Protein AF-0000000083946097 (afdb_homodimer)

Structure (mmCIF, N/CA/C/O backbone):
data_AF-0000000083946097-model_v1
#
loop_
_entity.id
_entity.type
_entity.pdbx_description
1 polymer 'F420-0--gamma-glutamyl ligase'
#
loop_
_atom_site.group_PDB
_atom_site.id
_atom_site.type_symbol
_atom_site.label_atom_id
_atom_site.label_alt_id
_atom_site.label_comp_id
_atom_site.label_asym_id
_atom_site.label_entity_id
_atom_site.label_seq_id
_atom_site.pdbx_PDB_ins_code
_atom_site.Cartn_x
_atom_site.Cartn_y
_atom_site.Cartn_z
_atom_site.occupancy
_atom_site.B_iso_or_equiv
_atom_site.auth_seq_id
_atom_site.auth_comp_id
_atom_site.auth_asym_id
_atom_site.auth_atom_id
_atom_site.pdbx_PDB_model_num
ATOM 1 N N . MET A 1 1 ? -21.188 0.985 4.824 1 93.56 1 MET A N 1
ATOM 2 C CA . MET A 1 1 ? -21.078 1.153 3.379 1 93.56 1 MET A CA 1
ATOM 3 C C . MET A 1 1 ? -20.547 -0.115 2.723 1 93.56 1 MET A C 1
ATOM 5 O O . MET A 1 1 ? -19.719 -0.813 3.301 1 93.56 1 MET A O 1
ATOM 9 N N . GLU A 1 2 ? -21 -0.371 1.473 1 97.75 2 GLU A N 1
ATOM 10 C CA . GLU A 1 2 ? -20.531 -1.526 0.719 1 97.75 2 GLU A CA 1
ATOM 11 C C . GLU A 1 2 ? -19.094 -1.312 0.226 1 97.75 2 GLU A C 1
ATOM 13 O O . GLU A 1 2 ? -18.703 -0.187 -0.095 1 97.75 2 GLU A O 1
ATOM 18 N N . PHE A 1 3 ? -18.344 -2.428 0.172 1 98.56 3 PHE A N 1
ATOM 19 C CA . PHE A 1 3 ? -16.922 -2.377 -0.145 1 98.56 3 PHE A CA 1
ATOM 20 C C . PHE A 1 3 ? -16.688 -1.651 -1.465 1 98.56 3 PHE A C 1
ATOM 22 O O . PHE A 1 3 ? -15.906 -0.698 -1.526 1 98.56 3 PHE A O 1
ATOM 29 N N . TYR A 1 4 ? -17.375 -2.074 -2.578 1 98.12 4 TYR A N 1
ATOM 30 C CA . TYR A 1 4 ? -17.094 -1.495 -3.887 1 98.12 4 TYR A CA 1
ATOM 31 C C . TYR A 1 4 ? -17.562 -0.048 -3.957 1 98.12 4 TYR A C 1
ATOM 33 O O . TYR A 1 4 ? -17.031 0.751 -4.727 1 98.12 4 TYR A O 1
ATOM 41 N N . GLU A 1 5 ? -18.531 0.284 -3.176 1 98.25 5 GLU A N 1
ATOM 42 C CA . GLU A 1 5 ? -18.922 1.685 -3.066 1 98.25 5 GLU A CA 1
ATOM 43 C C . GLU A 1 5 ? -17.812 2.529 -2.451 1 98.25 5 GLU A C 1
ATOM 45 O O . GLU A 1 5 ? -17.531 3.635 -2.92 1 98.25 5 GLU A O 1
ATOM 50 N N . VAL A 1 6 ? -17.203 2 -1.392 1 98.62 6 VAL A N 1
ATOM 51 C CA . VAL A 1 6 ? -16.078 2.688 -0.746 1 98.62 6 VAL A CA 1
ATOM 52 C C . VAL A 1 6 ? -14.953 2.891 -1.748 1 98.62 6 VAL A C 1
ATOM 54 O O . VAL A 1 6 ? -14.375 3.979 -1.836 1 98.62 6 VAL A O 1
ATOM 57 N N . LEU A 1 7 ? -14.664 1.833 -2.527 1 97.69 7 LEU A N 1
ATOM 58 C CA . LEU A 1 7 ? -13.602 1.896 -3.531 1 97.69 7 LEU A CA 1
ATOM 59 C C . LEU A 1 7 ? -13.891 2.986 -4.559 1 97.69 7 LEU A C 1
ATOM 61 O O . LEU A 1 7 ? -13 3.76 -4.914 1 97.69 7 LEU A O 1
ATOM 65 N N . GLU A 1 8 ? -15.086 3.076 -5.008 1 95.56 8 GLU A N 1
ATOM 66 C CA . GLU A 1 8 ? -15.469 4.027 -6.047 1 95.56 8 GLU A CA 1
ATOM 67 C C . GLU A 1 8 ? -15.477 5.457 -5.512 1 95.56 8 GLU A C 1
ATOM 69 O O . GLU A 1 8 ? -15.18 6.402 -6.246 1 95.56 8 GLU A O 1
ATOM 74 N N . ARG A 1 9 ? -15.805 5.594 -4.277 1 95.81 9 ARG A N 1
ATOM 75 C CA . ARG A 1 9 ? -16 6.922 -3.705 1 95.81 9 ARG A CA 1
ATOM 76 C C . ARG A 1 9 ? -14.68 7.496 -3.193 1 95.81 9 ARG A C 1
ATOM 78 O O . ARG A 1 9 ? -14.57 8.703 -2.967 1 95.81 9 ARG A O 1
ATOM 85 N N . ARG A 1 10 ? -13.711 6.613 -2.906 1 96.25 10 ARG A N 1
ATOM 86 C CA . ARG A 1 10 ? -12.438 7.125 -2.412 1 96.25 10 ARG A CA 1
ATOM 87 C C . ARG A 1 10 ? -11.773 8.039 -3.441 1 96.25 10 ARG A C 1
ATOM 89 O O . ARG A 1 10 ? -11.477 7.605 -4.559 1 96.25 10 ARG A O 1
ATOM 96 N N . ARG A 1 11 ? -11.586 9.258 -3.057 1 92.19 11 ARG A N 1
ATOM 97 C CA . ARG A 1 11 ? -10.922 10.297 -3.842 1 92.19 11 ARG A CA 1
ATOM 98 C C . ARG A 1 11 ? -10.047 11.18 -2.953 1 92.19 11 ARG A C 1
ATOM 100 O O . ARG A 1 11 ? -10.297 11.297 -1.752 1 92.19 11 ARG A O 1
ATOM 107 N N . THR A 1 12 ? -9.086 11.727 -3.65 1 91 12 THR A N 1
ATOM 108 C CA . THR A 1 12 ? -8.312 12.742 -2.941 1 91 12 THR A CA 1
ATOM 109 C C . THR A 1 12 ? -9.148 14 -2.725 1 91 12 THR A C 1
ATOM 111 O O . THR A 1 12 ? -9.742 14.531 -3.668 1 91 12 THR A O 1
ATOM 114 N N . ILE A 1 13 ? -9.297 14.383 -1.541 1 91 13 ILE A N 1
ATOM 115 C CA . ILE A 1 13 ? -9.992 15.609 -1.158 1 91 13 ILE A CA 1
ATOM 116 C C . ILE A 1 13 ? -9.016 16.578 -0.501 1 91 13 ILE A C 1
ATOM 118 O O . ILE A 1 13 ? -8.273 16.203 0.409 1 91 13 ILE A O 1
ATOM 122 N N . ARG A 1 14 ? -9.023 17.812 -0.945 1 88.25 14 ARG A N 1
ATOM 123 C CA . ARG A 1 14 ? -8.078 18.797 -0.425 1 88.25 14 ARG A CA 1
ATOM 124 C C . ARG A 1 14 ? -8.797 19.953 0.27 1 88.25 14 ARG A C 1
ATOM 126 O O . ARG A 1 14 ? -8.164 20.797 0.887 1 88.25 14 ARG A O 1
ATOM 133 N N . ASP A 1 15 ? -10.109 19.969 0.066 1 88.88 15 ASP A N 1
ATOM 134 C CA . ASP A 1 15 ? -10.961 20.969 0.695 1 88.88 15 ASP A CA 1
ATOM 135 C C . ASP A 1 15 ? -11.773 20.375 1.838 1 88.88 15 ASP A C 1
ATOM 137 O O . ASP A 1 15 ? -12.609 19.484 1.616 1 88.88 15 ASP A O 1
ATOM 141 N N . PHE A 1 16 ? -11.594 20.891 3.027 1 90.62 16 PHE A N 1
ATOM 142 C CA . PHE A 1 16 ? -12.227 20.297 4.195 1 90.62 16 PHE A CA 1
ATOM 143 C C . PHE A 1 16 ? -13.133 21.297 4.898 1 90.62 16 PHE A C 1
ATOM 145 O O . PHE A 1 16 ? -12.906 22.5 4.82 1 90.62 16 PHE A O 1
ATOM 152 N N . SER A 1 17 ? -14.086 20.719 5.488 1 90.56 17 SER A N 1
ATOM 153 C CA . SER A 1 17 ? -14.93 21.547 6.348 1 90.56 17 SER A CA 1
ATOM 154 C C . SER A 1 17 ? -14.266 21.781 7.699 1 90.56 17 SER A C 1
ATOM 156 O O . SER A 1 17 ? -13.203 21.234 7.98 1 90.56 17 SER A O 1
ATOM 158 N N . GLY A 1 18 ? -14.781 22.609 8.508 1 87.12 18 GLY A N 1
ATOM 159 C CA . GLY A 1 18 ? -14.266 22.875 9.844 1 87.12 18 GLY A CA 1
ATOM 160 C C . GLY A 1 18 ? -14.75 21.859 10.875 1 87.12 18 GLY A C 1
ATOM 161 O O . GLY A 1 18 ? -14.367 21.938 12.047 1 87.12 18 GLY A O 1
ATOM 162 N N . ARG A 1 19 ? -15.516 20.844 10.445 1 92.31 19 ARG A N 1
ATOM 163 C CA . ARG A 1 19 ? -16.062 19.859 11.359 1 92.31 19 ARG A CA 1
ATOM 164 C C . ARG A 1 19 ? -14.961 18.922 11.875 1 92.31 19 ARG A C 1
ATOM 166 O O . ARG A 1 19 ? -14.164 18.406 11.094 1 92.31 19 ARG A O 1
ATOM 173 N N . GLU A 1 20 ? -14.938 18.719 13.203 1 93.38 20 GLU A N 1
ATOM 174 C CA . GLU A 1 20 ? -13.906 17.891 13.82 1 93.38 20 GLU A CA 1
ATOM 175 C C . GLU A 1 20 ? -14.195 16.406 13.633 1 93.38 20 GLU A C 1
ATOM 177 O O . GLU A 1 20 ? -15.344 15.977 13.711 1 93.38 20 GLU A O 1
ATOM 182 N N . VAL A 1 21 ? -13.188 15.672 13.461 1 95.94 21 VAL A N 1
ATOM 183 C CA . VAL A 1 21 ? -13.289 14.219 13.422 1 95.94 21 VAL A CA 1
ATOM 184 C C . VAL A 1 21 ? -13.211 13.664 14.844 1 95.94 21 VAL A C 1
ATOM 186 O O . VAL A 1 21 ? -12.203 13.852 15.531 1 95.94 21 VAL A O 1
ATOM 189 N N . GLY A 1 22 ? -14.148 12.977 15.242 1 96.62 22 GLY A N 1
ATOM 190 C CA . GLY A 1 22 ? -14.188 12.43 16.594 1 96.62 22 GLY A CA 1
ATOM 191 C C . GLY A 1 22 ? -13.195 11.305 16.812 1 96.62 22 GLY A C 1
ATOM 192 O O . GLY A 1 22 ? -12.75 10.672 15.859 1 96.62 22 GLY A O 1
ATOM 193 N N . ASP A 1 23 ? -12.93 11.023 18.094 1 96.81 23 ASP A N 1
ATOM 194 C CA . ASP A 1 23 ? -11.922 10.031 18.469 1 96.81 23 ASP A CA 1
ATOM 195 C C . ASP A 1 23 ? -12.344 8.633 18.047 1 96.81 23 ASP A C 1
ATOM 197 O O . ASP A 1 23 ? -11.5 7.816 17.656 1 96.81 23 ASP A O 1
ATOM 201 N N . GLU A 1 24 ? -13.547 8.359 18.172 1 97.88 24 GLU A N 1
ATOM 202 C CA . GLU A 1 24 ? -14.023 7.027 17.812 1 97.88 24 GLU A CA 1
ATOM 203 C C . GLU A 1 24 ? -13.812 6.742 16.328 1 97.88 24 GLU A C 1
ATOM 205 O O . GLU A 1 24 ? -13.352 5.66 15.961 1 97.88 24 GLU A O 1
ATOM 210 N N . ILE A 1 25 ? -14.141 7.715 15.5 1 97.88 25 ILE A N 1
ATOM 211 C CA . ILE A 1 25 ? -13.953 7.582 14.055 1 97.88 25 ILE A CA 1
ATOM 212 C C . ILE A 1 25 ? -12.469 7.48 13.734 1 97.88 25 ILE A C 1
ATOM 214 O O . ILE A 1 25 ? -12.055 6.645 12.93 1 97.88 25 ILE A O 1
ATOM 218 N N . LEU A 1 26 ? -11.703 8.32 14.383 1 98 26 LEU A N 1
ATOM 219 C CA . LEU A 1 26 ? -10.25 8.266 14.219 1 98 26 LEU A CA 1
ATOM 220 C C . LEU A 1 26 ? -9.719 6.879 14.547 1 98 26 LEU A C 1
ATOM 222 O O . LEU A 1 26 ? -8.891 6.336 13.812 1 98 26 LEU A O 1
ATOM 226 N N . ARG A 1 27 ? -10.195 6.332 15.609 1 97.94 27 ARG A N 1
ATOM 227 C CA . ARG A 1 27 ? -9.75 5.008 16.031 1 97.94 27 ARG A CA 1
ATOM 228 C C . ARG A 1 27 ? -10.117 3.953 14.992 1 97.94 27 ARG A C 1
ATOM 230 O O . ARG A 1 27 ? -9.336 3.035 14.727 1 97.94 27 ARG A O 1
ATOM 237 N N . ARG A 1 28 ? -11.25 4.02 14.398 1 98.06 28 ARG A N 1
ATOM 238 C CA . ARG A 1 28 ? -11.664 3.078 13.367 1 98.06 28 ARG A CA 1
ATOM 239 C C . ARG A 1 28 ? -10.781 3.207 12.125 1 98.06 28 ARG A C 1
ATOM 241 O O . ARG A 1 28 ? -10.391 2.201 11.531 1 98.06 28 ARG A O 1
ATOM 248 N N . VAL A 1 29 ? -10.492 4.453 11.805 1 98.62 29 VAL A N 1
ATOM 249 C CA . VAL A 1 29 ? -9.656 4.707 10.641 1 98.62 29 VAL A CA 1
ATOM 250 C C . VAL A 1 29 ? -8.258 4.137 10.867 1 98.62 29 VAL A C 1
ATOM 252 O O . VAL A 1 29 ? -7.73 3.404 10.031 1 98.62 29 VAL A O 1
ATOM 255 N N . ILE A 1 30 ? -7.691 4.438 12.039 1 98.75 30 ILE A N 1
ATOM 256 C CA . ILE A 1 30 ? -6.355 3.938 12.344 1 98.75 30 ILE A CA 1
ATOM 257 C C . ILE A 1 30 ? -6.402 2.426 12.547 1 98.75 30 ILE A C 1
ATOM 259 O O . ILE A 1 30 ? -5.48 1.709 12.148 1 98.75 30 ILE A O 1
ATOM 263 N N . GLY A 1 31 ? -7.453 1.958 13.164 1 98.12 31 GLY A N 1
ATOM 264 C CA . GLY A 1 31 ? -7.625 0.526 13.352 1 98.12 31 GLY A CA 1
ATOM 265 C C . GLY A 1 31 ? -7.59 -0.252 12.047 1 98.12 31 GLY A C 1
ATOM 266 O O . GLY A 1 31 ? -7.113 -1.389 12.016 1 98.12 31 GLY A O 1
ATOM 267 N N . ALA A 1 32 ? -8.078 0.299 10.977 1 98.5 32 ALA A N 1
ATOM 268 C CA . ALA A 1 32 ? -8.086 -0.334 9.656 1 98.5 32 ALA A CA 1
ATOM 269 C C . ALA A 1 32 ? -6.66 -0.622 9.188 1 98.5 32 ALA A C 1
ATOM 271 O O . ALA A 1 32 ? -6.426 -1.588 8.453 1 98.5 32 ALA A O 1
ATOM 272 N N . ALA A 1 33 ? -5.707 0.174 9.609 1 98.44 33 ALA A N 1
ATOM 273 C CA . ALA A 1 33 ? -4.309 -0.014 9.234 1 98.44 33 ALA A CA 1
ATOM 274 C C . ALA A 1 33 ? -3.801 -1.385 9.672 1 98.44 33 ALA A C 1
ATOM 276 O O . ALA A 1 33 ? -3.049 -2.037 8.945 1 98.44 33 ALA A O 1
ATOM 277 N N . PHE A 1 34 ? -4.242 -1.84 10.773 1 97.06 34 PHE A N 1
ATOM 278 C CA . PHE A 1 34 ? -3.695 -3.047 11.383 1 97.06 34 PHE A CA 1
ATOM 279 C C . PHE A 1 34 ? -4.32 -4.293 10.766 1 97.06 34 PHE A C 1
ATOM 281 O O . PHE A 1 34 ? -3.947 -5.418 11.109 1 97.06 34 PHE A O 1
ATOM 288 N N . LYS A 1 35 ? -5.223 -4.129 9.836 1 96.38 35 LYS A N 1
ATOM 289 C CA . LYS A 1 35 ? -5.812 -5.258 9.109 1 96.38 35 LYS A CA 1
ATOM 290 C C . LYS A 1 35 ? -5.082 -5.508 7.797 1 96.38 35 LYS A C 1
ATOM 292 O O . LYS A 1 35 ? -5.371 -6.48 7.098 1 96.38 35 LYS A O 1
ATOM 297 N N . ALA A 1 36 ? -4.133 -4.633 7.457 1 96.69 36 ALA A N 1
ATOM 298 C CA . ALA A 1 36 ? -3.303 -4.824 6.27 1 96.69 36 ALA A CA 1
ATOM 299 C C . ALA A 1 36 ? -2.293 -5.945 6.48 1 96.69 36 ALA A C 1
ATOM 301 O O . ALA A 1 36 ? -1.913 -6.246 7.613 1 96.69 36 ALA A O 1
ATOM 302 N N . PRO A 1 37 ? -1.845 -6.605 5.395 1 94.19 37 PRO A N 1
ATOM 303 C CA . PRO A 1 37 ? -0.757 -7.578 5.535 1 94.19 37 PRO A CA 1
ATOM 304 C C . PRO A 1 37 ? 0.571 -6.926 5.914 1 94.19 37 PRO A C 1
ATOM 306 O O . PRO A 1 37 ? 0.822 -5.773 5.555 1 94.19 37 PRO A O 1
ATOM 309 N N . THR A 1 38 ? 1.323 -7.664 6.684 1 90.19 38 THR A N 1
ATOM 310 C CA . THR A 1 38 ? 2.689 -7.238 6.965 1 90.19 38 THR A CA 1
ATOM 311 C C . THR A 1 38 ? 3.672 -8.383 6.738 1 90.19 38 THR A C 1
ATOM 313 O O . THR A 1 38 ? 3.301 -9.555 6.84 1 90.19 38 THR A O 1
ATOM 316 N N . ASN A 1 39 ? 4.844 -7.984 6.352 1 79.62 39 ASN A N 1
ATOM 317 C CA . ASN A 1 39 ? 5.875 -8.953 6.008 1 79.62 39 ASN A CA 1
ATOM 318 C C . ASN A 1 39 ? 6.227 -9.844 7.195 1 79.62 39 ASN A C 1
ATOM 320 O O . ASN A 1 39 ? 6.523 -11.031 7.027 1 79.62 39 ASN A O 1
ATOM 324 N N . ASP A 1 40 ? 6.184 -9.312 8.383 1 73.5 40 ASP A N 1
ATOM 325 C CA . ASP A 1 40 ? 6.645 -10.086 9.531 1 73.5 40 ASP A CA 1
ATOM 326 C C . ASP A 1 40 ? 5.484 -10.422 10.469 1 73.5 40 ASP A C 1
ATOM 328 O O . ASP A 1 40 ? 5.695 -10.969 11.555 1 73.5 40 ASP A O 1
ATOM 332 N N . HIS A 1 41 ? 4.281 -10.031 10.148 1 76.75 41 HIS A N 1
ATOM 333 C CA . HIS A 1 41 ? 3.055 -10.305 10.883 1 76.75 41 HIS A CA 1
ATOM 334 C C . HIS A 1 41 ? 3.041 -9.57 12.219 1 76.75 41 HIS A C 1
ATOM 336 O O . HIS A 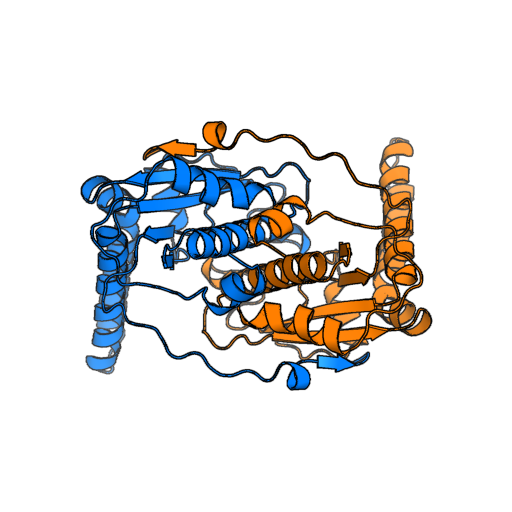1 41 ? 2.211 -9.859 13.086 1 76.75 41 HIS A O 1
ATOM 342 N N . LEU A 1 42 ? 4.008 -8.664 12.352 1 75.44 42 LEU A N 1
ATOM 343 C CA . LEU A 1 42 ? 4.117 -7.969 13.633 1 75.44 42 LEU A CA 1
ATOM 344 C C . LEU A 1 42 ? 3.393 -6.625 13.586 1 75.44 42 LEU A C 1
ATOM 346 O O . LEU A 1 42 ? 3.1 -6.039 14.625 1 75.44 42 LEU A O 1
ATOM 350 N N . ARG A 1 43 ? 3.037 -6.176 12.406 1 83.62 43 ARG A N 1
ATOM 351 C CA . ARG A 1 43 ? 2.291 -4.941 12.203 1 83.62 43 ARG A CA 1
ATOM 352 C C . ARG A 1 43 ? 2.846 -3.816 13.07 1 83.62 43 ARG A C 1
ATOM 354 O O . ARG A 1 43 ? 2.094 -3.145 13.781 1 83.62 43 ARG A O 1
ATOM 361 N N . GLN A 1 44 ? 4.117 -3.605 12.945 1 91.62 44 GLN A N 1
ATOM 362 C CA . GLN A 1 44 ? 4.828 -2.598 13.727 1 91.62 44 GLN A CA 1
ATOM 363 C C . GLN A 1 44 ? 4.613 -1.202 13.148 1 91.62 44 GLN A C 1
ATOM 365 O O . GLN A 1 44 ? 5.531 -0.619 12.562 1 91.62 44 GLN A O 1
ATOM 370 N N . LEU A 1 45 ? 3.418 -0.738 13.312 1 97.62 45 LEU A N 1
ATOM 371 C CA . LEU A 1 45 ? 2.973 0.591 12.914 1 97.62 45 LEU A CA 1
ATOM 372 C C . LEU A 1 45 ? 2.688 1.463 14.125 1 97.62 45 LEU A C 1
ATOM 374 O O . LEU A 1 45 ? 2.154 0.98 15.133 1 97.62 45 LEU A O 1
ATOM 378 N N . GLU A 1 46 ? 3.057 2.646 14.047 1 98.56 46 GLU A N 1
ATOM 379 C CA . GLU A 1 46 ? 2.76 3.678 15.039 1 98.56 46 GLU A CA 1
ATOM 380 C C . GLU A 1 46 ? 2.227 4.945 14.375 1 98.56 46 GLU A C 1
ATOM 382 O O . GLU A 1 46 ? 2.557 5.234 13.227 1 98.56 46 GLU A O 1
ATOM 387 N N . PHE A 1 47 ? 1.43 5.676 15.148 1 98.81 47 PHE A N 1
ATOM 388 C CA . PHE A 1 47 ? 0.759 6.82 14.547 1 98.81 47 PHE A CA 1
ATOM 389 C C . PHE A 1 47 ? 0.87 8.047 15.445 1 98.81 47 PHE A C 1
ATOM 391 O O . PHE A 1 47 ? 0.397 8.031 16.578 1 98.81 47 PHE A O 1
ATOM 398 N N . VAL A 1 48 ? 1.492 9.078 14.953 1 98.75 48 VAL A N 1
ATOM 399 C CA . VAL A 1 48 ? 1.409 10.375 15.617 1 98.75 48 VAL A CA 1
ATOM 400 C C . VAL A 1 48 ? 0.216 11.164 15.07 1 98.75 48 VAL A C 1
ATOM 402 O O . VAL A 1 48 ? 0.095 11.359 13.859 1 98.75 48 VAL A O 1
ATOM 405 N N . VAL A 1 49 ? -0.645 11.531 15.938 1 98.56 49 VAL A N 1
ATOM 406 C CA . VAL A 1 49 ? -1.84 12.289 15.586 1 98.56 49 VAL A CA 1
ATOM 407 C C . VAL A 1 49 ? -1.704 13.727 16.094 1 98.56 49 VAL A C 1
ATOM 409 O O . VAL A 1 49 ? -1.495 13.953 17.281 1 98.56 49 VAL A O 1
ATOM 412 N N . VAL A 1 50 ? -1.79 14.641 15.148 1 97.12 50 VAL A N 1
ATOM 413 C CA . VAL A 1 50 ? -1.634 16.047 15.477 1 97.12 50 VAL A CA 1
ATOM 414 C C . VAL A 1 50 ? -2.932 16.797 15.18 1 97.12 50 VAL A C 1
ATOM 416 O O . VAL A 1 50 ? -3.453 16.734 14.062 1 97.12 50 VAL A O 1
ATOM 419 N N . ARG A 1 51 ? -3.457 17.484 16.172 1 94.31 51 ARG A N 1
ATOM 420 C CA . ARG A 1 51 ? -4.664 18.297 16.016 1 94.31 51 ARG A CA 1
ATOM 421 C C . ARG A 1 51 ? -4.383 19.766 16.297 1 94.31 51 ARG A C 1
ATOM 423 O O . ARG A 1 51 ? -3.486 20.094 17.078 1 94.31 51 ARG A O 1
ATOM 430 N N . GLY A 1 52 ? -5.223 20.625 15.656 1 86.88 52 GLY A N 1
ATOM 431 C CA . GLY A 1 52 ? -5.129 22.062 15.891 1 86.88 52 GLY A CA 1
ATOM 432 C C . GLY A 1 52 ? -4.16 22.766 14.953 1 86.88 52 GLY A C 1
ATOM 433 O O . GLY A 1 52 ? -3.086 22.234 14.656 1 86.88 52 GLY A O 1
ATOM 434 N N . ARG A 1 53 ? -4.438 23.828 14.578 1 84.5 53 ARG A N 1
ATOM 435 C CA . ARG A 1 53 ? -3.715 24.578 13.555 1 84.5 53 ARG A CA 1
ATOM 436 C C . ARG A 1 53 ? -2.281 24.859 13.992 1 84.5 53 ARG A C 1
ATOM 438 O O . ARG A 1 53 ? -1.348 24.734 13.195 1 84.5 53 ARG A O 1
ATOM 445 N N . GLU A 1 54 ? -2.033 25.234 15.227 1 87.38 54 GLU A N 1
ATOM 446 C CA . GLU A 1 54 ? -0.708 25.609 15.719 1 87.38 54 GLU A CA 1
ATOM 447 C C . GLU A 1 54 ? 0.224 24.406 15.75 1 87.38 54 GLU A C 1
ATOM 449 O O . GLU A 1 54 ? 1.374 24.484 15.312 1 87.38 54 GLU A O 1
ATOM 454 N N . ASP A 1 55 ? -0.259 23.281 16.281 1 92.31 55 ASP A N 1
ATOM 455 C CA . ASP A 1 55 ? 0.553 22.062 16.375 1 92.31 55 ASP A CA 1
ATOM 456 C C . ASP A 1 55 ? 0.865 21.5 14.984 1 92.31 55 ASP A C 1
ATOM 458 O O . ASP A 1 55 ? 1.98 21.047 14.734 1 92.31 55 ASP A O 1
ATOM 462 N N . ILE A 1 56 ? -0.091 21.547 14.109 1 93.19 56 ILE A N 1
ATOM 463 C CA . ILE A 1 56 ? 0.128 21.078 12.742 1 93.19 56 ILE A CA 1
ATOM 464 C C . ILE A 1 56 ? 1.17 21.953 12.055 1 93.19 56 ILE A C 1
ATOM 466 O O . ILE A 1 56 ? 2.084 21.453 11.398 1 93.19 56 ILE A O 1
ATOM 470 N N . ALA A 1 57 ? 1.033 23.266 12.258 1 89.06 57 ALA A N 1
ATOM 471 C CA . ALA A 1 57 ? 1.987 24.203 11.664 1 89.06 57 ALA A CA 1
ATOM 472 C C . ALA A 1 57 ? 3.408 23.906 12.133 1 89.06 57 ALA A C 1
ATOM 474 O O . ALA A 1 57 ? 4.352 23.922 11.336 1 89.06 57 ALA A O 1
ATOM 475 N N . ARG A 1 58 ? 3.543 23.656 13.375 1 91.62 58 ARG A N 1
ATOM 476 C CA . ARG A 1 58 ? 4.848 23.312 13.93 1 91.62 58 ARG A CA 1
ATOM 477 C C . ARG A 1 58 ? 5.391 22.031 13.328 1 91.62 58 ARG A C 1
ATOM 479 O O . ARG A 1 58 ? 6.574 21.938 13 1 91.62 58 ARG A O 1
ATOM 486 N N . THR A 1 59 ? 4.582 21.062 13.195 1 94.31 59 THR A N 1
ATOM 487 C CA . THR A 1 59 ? 4.973 19.75 12.703 1 94.31 59 THR A CA 1
ATOM 488 C C . THR A 1 59 ? 5.391 19.812 11.242 1 94.31 59 THR A C 1
ATOM 490 O O . THR A 1 59 ? 6.352 19.156 10.836 1 94.31 59 THR A O 1
ATOM 493 N N . ILE A 1 60 ? 4.719 20.641 10.453 1 92.44 60 ILE A N 1
ATOM 494 C CA . ILE A 1 60 ? 4.965 20.625 9.016 1 92.44 60 ILE A CA 1
ATOM 495 C C . ILE A 1 60 ? 5.852 21.797 8.625 1 92.44 60 ILE A C 1
ATOM 497 O O . ILE A 1 60 ? 5.992 22.125 7.445 1 92.44 60 ILE A O 1
ATOM 501 N N . ALA A 1 61 ? 6.461 22.484 9.523 1 90.19 61 ALA A N 1
ATOM 502 C CA . ALA A 1 61 ? 7.312 23.656 9.305 1 90.19 61 ALA A CA 1
ATOM 503 C C . ALA A 1 61 ? 8.391 23.344 8.266 1 90.19 61 ALA A C 1
ATOM 505 O O . ALA A 1 61 ? 8.742 24.203 7.453 1 90.19 61 ALA A O 1
ATOM 506 N N . PRO A 1 62 ? 8.961 22.125 8.273 1 90 62 PRO A N 1
ATOM 507 C CA . PRO A 1 62 ? 10.008 21.797 7.293 1 90 62 PRO A CA 1
ATOM 508 C C . PRO A 1 62 ? 9.516 21.922 5.852 1 90 62 PRO A C 1
ATOM 510 O O . PRO A 1 62 ? 10.32 22.141 4.941 1 90 62 PRO A O 1
ATOM 513 N N . LEU A 1 63 ? 8.242 21.672 5.609 1 86.44 63 LEU A N 1
ATOM 514 C CA . LEU A 1 63 ? 7.703 21.781 4.258 1 86.44 63 LEU A CA 1
ATOM 515 C C . LEU A 1 63 ? 7.875 23.203 3.725 1 86.44 63 LEU A C 1
ATOM 517 O O . LEU A 1 63 ? 8.258 23.391 2.568 1 86.44 63 LEU A O 1
ATOM 521 N N . ALA A 1 64 ? 7.543 24.188 4.512 1 77.75 64 ALA A N 1
ATOM 522 C CA . ALA A 1 64 ? 7.668 25.594 4.141 1 77.75 64 ALA A CA 1
ATOM 523 C C . ALA A 1 64 ? 9.117 25.953 3.85 1 77.75 64 ALA A C 1
ATOM 525 O O . ALA A 1 64 ? 9.398 26.703 2.91 1 77.75 64 ALA A O 1
ATOM 526 N N . GLN A 1 65 ? 9.977 25.422 4.57 1 77.94 65 GLN A N 1
ATOM 527 C CA . GLN A 1 65 ? 11.398 25.719 4.414 1 77.94 65 GLN A CA 1
ATOM 528 C C . GLN A 1 65 ? 11.938 25.188 3.094 1 77.94 65 GLN A C 1
ATOM 530 O O . GLN A 1 65 ? 12.727 25.844 2.422 1 77.94 65 GLN A O 1
ATOM 535 N N . ASN A 1 66 ? 11.539 23.984 2.781 1 76.75 66 ASN A N 1
ATOM 536 C CA . ASN A 1 66 ? 11.977 23.406 1.52 1 76.75 66 ASN A CA 1
ATOM 537 C C . ASN A 1 66 ? 11.391 24.141 0.323 1 76.75 66 ASN A C 1
ATOM 539 O O . ASN A 1 66 ? 12.062 24.312 -0.699 1 76.75 66 ASN A O 1
ATOM 543 N N . MET A 1 67 ? 10.25 24.516 0.398 1 71.75 67 MET A N 1
ATOM 544 C CA . MET A 1 67 ? 9.633 25.281 -0.672 1 71.75 67 MET A CA 1
ATOM 545 C C . MET A 1 67 ? 10.359 26.609 -0.875 1 71.75 67 MET A C 1
ATOM 547 O O . MET A 1 67 ? 10.578 27.031 -2.012 1 71.75 67 MET A O 1
ATOM 551 N N . GLU A 1 68 ? 10.633 27.234 0.197 1 68.94 68 GLU A N 1
ATOM 552 C CA . GLU A 1 68 ? 11.383 28.484 0.119 1 68.94 68 GLU A CA 1
ATOM 553 C C . GLU A 1 68 ? 12.742 28.281 -0.543 1 68.94 68 GLU A C 1
ATOM 555 O O . GLU A 1 68 ? 13.164 29.094 -1.366 1 68.94 68 GLU A O 1
ATOM 560 N N . LYS A 1 69 ? 13.305 27.188 -0.183 1 68.06 69 LYS A N 1
ATOM 561 C CA . LYS A 1 69 ? 14.602 26.859 -0.782 1 68.06 69 LYS A CA 1
ATOM 562 C C . LYS A 1 69 ? 14.453 26.578 -2.275 1 68.06 69 LYS A C 1
ATOM 564 O O . LYS A 1 69 ? 15.297 26.984 -3.074 1 68.06 69 LYS A O 1
ATOM 569 N N . PHE A 1 70 ? 13.422 25.812 -2.549 1 62.94 70 PHE A N 1
ATOM 570 C CA . PHE A 1 70 ? 13.172 25.5 -3.947 1 62.94 70 PHE A CA 1
ATOM 571 C C . PHE A 1 70 ? 12.891 26.75 -4.754 1 62.94 70 PHE A C 1
ATOM 573 O O . PHE A 1 70 ? 13.406 26.922 -5.859 1 62.94 70 PHE A O 1
ATOM 580 N N . LYS A 1 71 ? 12.133 27.625 -4.188 1 62.44 71 LYS A N 1
ATOM 581 C CA . LYS A 1 71 ? 11.852 28.906 -4.84 1 62.44 71 LYS A CA 1
ATOM 582 C C . LYS A 1 71 ? 13.133 29.703 -5.066 1 62.44 71 LYS A C 1
ATOM 584 O O . LYS A 1 71 ? 13.32 30.297 -6.129 1 62.44 71 LYS A O 1
ATOM 589 N N . THR A 1 72 ? 13.898 29.656 -4.117 1 63.84 72 THR A N 1
ATOM 590 C CA . THR A 1 72 ? 15.156 30.406 -4.203 1 63.84 72 THR A CA 1
ATOM 591 C C . THR A 1 72 ? 16.062 29.812 -5.27 1 63.84 72 THR A C 1
ATOM 593 O O . THR A 1 72 ? 16.672 30.547 -6.059 1 63.84 72 THR A O 1
ATOM 596 N N . LEU A 1 73 ? 16.094 28.5 -5.285 1 56.81 73 LEU A N 1
ATOM 597 C CA . LEU A 1 73 ? 16.922 27.797 -6.262 1 56.81 73 LEU A CA 1
ATOM 598 C C . LEU A 1 73 ? 16.406 28.016 -7.676 1 56.81 73 LEU A C 1
ATOM 600 O O . LEU A 1 73 ? 17.188 28.234 -8.609 1 56.81 73 LEU A O 1
ATOM 604 N N . VAL A 1 74 ? 15.164 27.797 -7.781 1 56.34 74 VAL A N 1
ATOM 605 C CA . VAL A 1 74 ? 14.562 28.016 -9.094 1 56.34 74 VAL A CA 1
ATOM 606 C C . VAL A 1 74 ? 14.766 29.469 -9.531 1 56.34 74 VAL A C 1
ATOM 608 O O . VAL A 1 74 ? 15.055 29.734 -10.695 1 56.34 74 VAL A O 1
ATOM 611 N N . ALA A 1 75 ? 14.523 30.422 -8.586 1 58.72 75 ALA A N 1
ATOM 612 C CA . ALA A 1 75 ? 14.742 31.844 -8.875 1 58.72 75 ALA A CA 1
ATOM 613 C C . ALA A 1 75 ? 16.188 32.094 -9.289 1 58.72 75 ALA A C 1
ATOM 615 O O . ALA A 1 75 ? 16.453 32.906 -10.188 1 58.72 75 ALA A O 1
ATOM 616 N N . GLU A 1 76 ? 16.953 31.328 -8.727 1 57.09 76 GLU A N 1
ATOM 617 C CA . GLU A 1 76 ? 18.375 31.5 -9.031 1 57.09 76 GLU A CA 1
ATOM 618 C C . GLU A 1 76 ? 18.75 30.812 -10.336 1 57.09 76 GLU A C 1
ATOM 620 O O . GLU A 1 76 ? 19.672 31.234 -11.031 1 57.09 76 GLU A O 1
ATOM 625 N N . ALA A 1 77 ? 18.141 29.703 -10.461 1 51.53 77 ALA A N 1
ATOM 626 C CA . ALA A 1 77 ? 18.5 28.891 -11.617 1 51.53 77 ALA A CA 1
ATOM 627 C C . ALA A 1 77 ? 17.781 29.375 -12.875 1 51.53 77 ALA A C 1
ATOM 629 O O . ALA A 1 77 ? 18.281 29.188 -13.992 1 51.53 77 ALA A O 1
ATOM 630 N N . ASP A 1 78 ? 16.547 29.453 -12.641 1 47.56 78 ASP A N 1
ATOM 631 C CA . ASP A 1 78 ? 15.781 29.891 -13.805 1 47.56 78 ASP A CA 1
ATOM 632 C C . ASP A 1 78 ? 16.297 31.219 -14.344 1 47.56 78 ASP A C 1
ATOM 634 O O . ASP A 1 78 ? 16.031 32.281 -13.758 1 47.56 78 ASP A O 1
ATOM 638 N N . GLU A 1 79 ? 17.281 30.984 -15.047 1 49.81 79 GLU A N 1
ATOM 639 C CA . GLU A 1 79 ? 17.75 32.094 -15.852 1 49.81 79 GLU A CA 1
ATOM 640 C C . GLU A 1 79 ? 16.672 32.562 -16.828 1 49.81 79 GLU A C 1
ATOM 642 O O . GLU A 1 79 ? 16.797 33.656 -17.422 1 49.81 79 GLU A O 1
ATOM 647 N N . SER A 1 80 ? 15.984 31.469 -17.219 1 48.19 80 SER A N 1
ATOM 648 C CA . SER A 1 80 ? 15.117 31.797 -18.344 1 48.19 80 SER A CA 1
ATOM 649 C C . SER A 1 80 ? 13.977 32.719 -17.922 1 48.19 80 SER A C 1
ATOM 651 O O . SER A 1 80 ? 13.352 33.375 -18.75 1 48.19 80 SER A O 1
ATOM 653 N N . GLY A 1 81 ? 13.766 33.219 -16.828 1 45.72 81 GLY A N 1
ATOM 654 C CA . GLY A 1 81 ? 12.781 34.188 -16.406 1 45.72 81 GLY A CA 1
ATOM 655 C C . GLY A 1 81 ? 11.359 33.656 -16.391 1 45.72 81 GLY A C 1
ATOM 656 O O . GLY A 1 81 ? 10.398 34.438 -16.5 1 45.72 81 GLY A O 1
ATOM 657 N N . ASP A 1 82 ? 11.211 32.375 -16.672 1 45.94 82 ASP A N 1
ATOM 658 C CA . ASP A 1 82 ? 9.805 31.984 -16.828 1 45.94 82 ASP A CA 1
ATOM 659 C C . ASP A 1 82 ? 9.094 31.969 -15.477 1 45.94 82 ASP A C 1
ATOM 661 O O . ASP A 1 82 ? 9.141 30.969 -14.758 1 45.94 82 ASP A O 1
ATOM 665 N N . ARG A 1 83 ? 8.68 33.062 -15.055 1 48.5 83 ARG A N 1
ATOM 666 C CA . ARG A 1 83 ? 7.996 33.469 -13.828 1 48.5 83 ARG A CA 1
ATOM 667 C C . ARG A 1 83 ? 6.719 32.656 -13.617 1 48.5 83 ARG A C 1
ATOM 669 O O . ARG A 1 83 ? 6.281 32.469 -12.477 1 48.5 83 ARG A O 1
ATOM 676 N N . ASP A 1 84 ? 6.184 32.156 -14.703 1 46.78 84 ASP A N 1
ATOM 677 C CA . ASP A 1 84 ? 4.871 31.531 -14.609 1 46.78 84 ASP A CA 1
ATOM 678 C C . ASP A 1 84 ? 4.988 30.125 -14.055 1 46.78 84 ASP A C 1
ATOM 680 O O . ASP A 1 84 ? 4.16 29.688 -13.242 1 46.78 84 ASP A O 1
ATOM 684 N N . LYS A 1 85 ? 5.91 29.406 -14.602 1 48.94 85 LYS A N 1
ATOM 685 C CA . LYS A 1 85 ? 6.094 28.047 -14.109 1 48.94 85 LYS A CA 1
ATOM 686 C C . LYS A 1 85 ? 6.477 28.047 -12.633 1 48.94 85 LYS A C 1
ATOM 688 O O . LYS A 1 85 ? 5.977 27.219 -11.859 1 48.94 85 LYS A O 1
ATOM 693 N N . MET A 1 86 ? 7.258 28.938 -12.297 1 46.72 86 MET A N 1
ATOM 694 C CA . MET A 1 86 ? 7.641 29.125 -10.898 1 46.72 86 MET A CA 1
ATOM 695 C C . MET A 1 86 ? 6.43 29.5 -10.047 1 46.72 86 MET A C 1
ATOM 697 O O . MET A 1 86 ? 6.309 29.062 -8.906 1 46.72 86 MET A O 1
ATOM 701 N N . ALA A 1 87 ? 5.66 30.328 -10.602 1 48.06 87 ALA A N 1
ATOM 702 C CA . ALA A 1 87 ? 4.473 30.797 -9.891 1 48.06 87 ALA A CA 1
ATOM 703 C C . ALA A 1 87 ? 3.51 29.656 -9.617 1 48.06 87 ALA A C 1
ATOM 705 O O . ALA A 1 87 ? 2.914 29.578 -8.539 1 48.06 87 ALA A O 1
ATOM 706 N N . MET A 1 88 ? 3.361 28.766 -10.562 1 48.75 88 MET A N 1
ATOM 707 C CA . MET A 1 88 ? 2.457 27.625 -10.398 1 48.75 88 MET A CA 1
ATOM 708 C C . MET A 1 88 ? 2.959 26.688 -9.305 1 48.75 88 MET A C 1
ATOM 710 O O . MET A 1 88 ? 2.174 26.188 -8.5 1 48.75 88 MET A O 1
ATOM 714 N N . PHE A 1 89 ? 4.203 26.422 -9.383 1 47.53 89 PHE A N 1
ATOM 715 C CA . PHE A 1 89 ? 4.793 25.594 -8.336 1 47.53 89 PHE A CA 1
ATOM 716 C C . PHE A 1 89 ? 4.754 26.312 -6.992 1 47.53 89 PHE A C 1
ATOM 718 O O . PHE A 1 89 ? 4.473 25.688 -5.965 1 47.53 89 PHE A O 1
ATOM 725 N N . ALA A 1 90 ? 5.078 27.625 -7.008 1 48.31 90 ALA A N 1
ATOM 726 C CA . ALA A 1 90 ? 5.031 28.469 -5.809 1 48.31 90 ALA A CA 1
ATOM 727 C C . ALA A 1 90 ? 3.625 28.484 -5.215 1 48.31 90 ALA A C 1
ATOM 729 O O . ALA A 1 90 ? 3.463 28.609 -3.996 1 48.31 90 ALA A O 1
ATOM 730 N N . ASP A 1 91 ? 2.727 28.469 -6.051 1 50.28 91 ASP A N 1
ATOM 731 C CA . ASP A 1 91 ? 1.353 28.547 -5.562 1 50.28 91 ASP A CA 1
ATOM 732 C C . ASP A 1 91 ? 0.883 27.188 -5.051 1 50.28 91 ASP A C 1
ATOM 734 O O . ASP A 1 91 ? 0.057 27.109 -4.137 1 50.28 91 ASP A O 1
ATOM 738 N N . ALA A 1 92 ? 1.413 26.203 -5.668 1 52.47 92 ALA A N 1
ATOM 739 C CA . ALA A 1 92 ? 0.916 24.859 -5.348 1 52.47 92 ALA A CA 1
ATOM 740 C C . ALA A 1 92 ? 1.3 24.469 -3.928 1 52.47 92 ALA A C 1
ATOM 742 O O . ALA A 1 92 ? 0.476 23.922 -3.184 1 52.47 92 ALA A O 1
ATOM 743 N N . LEU A 1 93 ? 2.559 24.75 -3.531 1 54.47 93 LEU A N 1
ATOM 744 C CA . LEU A 1 93 ? 3.07 24.328 -2.232 1 54.47 93 LEU A CA 1
ATOM 745 C C . LEU A 1 93 ? 2.391 25.094 -1.105 1 54.47 93 LEU A C 1
ATOM 747 O O . LEU A 1 93 ? 1.975 24.5 -0.106 1 54.47 93 LEU A O 1
ATOM 751 N N . PRO A 1 94 ? 2.258 26.469 -1.268 1 57.16 94 PRO A N 1
ATOM 752 C CA . PRO A 1 94 ? 1.478 27.172 -0.246 1 57.16 94 PRO A CA 1
ATOM 753 C C . PRO A 1 94 ? 0.062 26.609 -0.1 1 57.16 94 PRO A C 1
ATOM 755 O O . PRO A 1 94 ? -0.464 26.531 1.014 1 57.16 94 PRO A O 1
ATOM 758 N N . LYS A 1 95 ? -0.296 26.125 -1.218 1 63.03 95 LYS A N 1
ATOM 759 C CA . LYS A 1 95 ? -1.648 25.578 -1.149 1 63.03 95 LYS A CA 1
ATOM 760 C C . LYS A 1 95 ? -1.663 24.234 -0.428 1 63.03 95 LYS A C 1
ATOM 762 O O . LYS A 1 95 ? -2.572 23.953 0.356 1 63.03 95 LYS A O 1
ATOM 767 N N . GLN A 1 96 ? -0.534 23.547 -0.605 1 68.94 96 GLN A N 1
ATOM 768 C CA . GLN A 1 96 ? -0.44 22.25 0.066 1 68.94 96 GLN A CA 1
ATOM 769 C C . GLN A 1 96 ? -0.309 22.422 1.576 1 68.94 96 GLN A C 1
ATOM 771 O O . GLN A 1 96 ? -0.964 21.719 2.346 1 68.94 96 GLN A O 1
ATOM 776 N N . GLN A 1 97 ? 0.579 23.328 1.879 1 70.44 97 GLN A N 1
ATOM 777 C CA . GLN A 1 97 ? 0.751 23.594 3.305 1 70.44 97 GLN A CA 1
ATOM 778 C C . GLN A 1 97 ? -0.538 24.109 3.928 1 70.44 97 GLN A C 1
ATOM 780 O O . GLN A 1 97 ? -0.907 23.719 5.035 1 70.44 97 GLN A O 1
ATOM 785 N N . LYS A 1 98 ? -1.121 25.031 3.221 1 71.31 98 LYS A N 1
ATOM 786 C CA . LYS A 1 98 ? -2.373 25.609 3.709 1 71.31 98 LYS A CA 1
ATOM 787 C C . LYS A 1 98 ? -3.441 24.531 3.875 1 71.31 98 LYS A C 1
ATOM 789 O O . LYS A 1 98 ? -4.18 24.531 4.863 1 71.31 98 LYS A O 1
ATOM 794 N N . MET A 1 99 ? -3.414 23.656 3.025 1 75.44 99 MET A N 1
ATOM 795 C CA . MET A 1 99 ? -4.379 22.562 3.059 1 75.44 99 MET A CA 1
ATOM 796 C C . MET A 1 99 ? -4.152 21.672 4.277 1 75.44 99 MET A C 1
ATOM 798 O O . MET A 1 99 ? -5.102 21.312 4.973 1 75.44 99 MET A O 1
ATOM 802 N N . LEU A 1 100 ? -2.861 21.391 4.496 1 76.31 100 LEU A N 1
ATOM 803 C CA . LEU A 1 100 ? -2.527 20.547 5.645 1 76.31 100 LEU A CA 1
ATOM 804 C C . LEU A 1 100 ? -2.916 21.234 6.949 1 76.31 100 LEU A C 1
ATOM 806 O O . LEU A 1 100 ? -3.451 20.594 7.855 1 76.31 100 LEU A O 1
ATOM 810 N N . MET A 1 101 ? -2.793 22.547 6.961 1 72.94 101 MET A N 1
ATOM 811 C CA . MET A 1 101 ? -3.066 23.312 8.172 1 72.94 101 MET A CA 1
ATOM 812 C C . MET A 1 101 ? -4.566 23.453 8.391 1 72.94 101 MET A C 1
ATOM 814 O O . MET A 1 101 ? -5.035 23.438 9.531 1 72.94 101 MET A O 1
ATOM 818 N N . GLU A 1 102 ? -5.32 23.531 7.434 1 72.19 102 GLU A N 1
ATOM 819 C CA . GLU A 1 102 ? -6.75 23.797 7.531 1 72.19 102 GLU A CA 1
ATOM 820 C C . GLU A 1 102 ? -7.539 22.547 7.863 1 72.19 102 GLU A C 1
ATOM 822 O O . GLU A 1 102 ? -8.688 22.609 8.297 1 72.19 102 GLU A O 1
ATOM 827 N N . SER A 1 103 ? -7.066 21.375 7.688 1 71.69 103 SER A N 1
ATOM 828 C CA . SER A 1 103 ? -7.797 20.125 7.887 1 71.69 103 SER A CA 1
ATOM 829 C C . SER A 1 103 ? -8.062 19.875 9.367 1 71.69 103 SER A C 1
ATOM 831 O O . SER A 1 103 ? -9.008 19.172 9.719 1 71.69 103 SER A O 1
ATOM 833 N N . GLY A 1 104 ? -7.277 20.359 10.203 1 80.94 104 GLY A N 1
ATOM 834 C CA . GLY A 1 104 ? -7.445 20.219 11.641 1 80.94 104 GLY A CA 1
ATOM 835 C C . GLY A 1 104 ? -6.984 18.875 12.164 1 80.94 104 GLY A C 1
ATOM 836 O O . GLY A 1 104 ? -6.965 18.656 13.383 1 80.94 104 GLY A O 1
ATOM 837 N N . LEU A 1 105 ? -6.797 17.875 11.25 1 94.69 105 LEU A N 1
ATOM 838 C CA . LEU A 1 105 ? -6.34 16.562 11.695 1 94.69 105 LEU A CA 1
ATOM 839 C C . LEU A 1 105 ? -5.234 16.031 10.789 1 94.69 105 LEU A C 1
ATOM 841 O O . LEU A 1 105 ? -5.457 15.828 9.594 1 94.69 105 LEU A O 1
ATOM 845 N N . LEU A 1 106 ? -4.066 15.836 11.336 1 96.5 106 LEU A N 1
ATOM 846 C CA . LEU A 1 106 ? -2.9 15.266 10.664 1 96.5 106 LEU A CA 1
ATOM 847 C C . LEU A 1 106 ? -2.494 13.953 11.312 1 96.5 106 LEU A C 1
ATOM 849 O O . LEU A 1 106 ? -2.338 13.875 12.531 1 96.5 106 LEU A O 1
ATOM 853 N N . ILE A 1 107 ? -2.434 12.914 10.539 1 98.19 107 ILE A N 1
ATOM 854 C CA . ILE A 1 107 ? -1.954 11.617 11 1 98.19 107 ILE A CA 1
ATOM 855 C C . ILE A 1 107 ? -0.638 11.281 10.305 1 98.19 107 ILE A C 1
ATOM 857 O O . ILE A 1 107 ? -0.539 11.359 9.078 1 98.19 107 ILE A O 1
ATOM 861 N N . ILE A 1 108 ? 0.346 10.914 11.031 1 98.62 108 ILE A N 1
ATOM 862 C CA . ILE A 1 108 ? 1.643 10.531 10.484 1 98.62 108 ILE A CA 1
ATOM 863 C C . ILE A 1 108 ? 1.91 9.055 10.773 1 98.62 108 ILE A C 1
ATOM 865 O O . ILE A 1 108 ? 2.348 8.703 11.867 1 98.62 108 ILE A O 1
ATOM 869 N N . PRO A 1 109 ? 1.666 8.195 9.836 1 98.81 109 PRO A N 1
ATOM 870 C CA . PRO A 1 109 ? 1.975 6.777 10.016 1 98.81 109 PRO A CA 1
ATOM 871 C C . PRO A 1 109 ? 3.475 6.496 10 1 98.81 109 PRO A C 1
ATOM 873 O O . PRO A 1 109 ? 4.188 6.953 9.109 1 98.81 109 PRO A O 1
ATOM 876 N N . PHE A 1 110 ? 3.902 5.809 11 1 98.69 110 PHE A N 1
ATOM 877 C CA . PHE A 1 110 ? 5.277 5.34 11.102 1 98.69 110 PHE A CA 1
ATOM 878 C C . PHE A 1 110 ? 5.34 3.818 11.008 1 98.69 110 PHE A C 1
ATOM 880 O O . PHE A 1 110 ? 4.441 3.125 11.484 1 98.69 110 PHE A O 1
ATOM 887 N N . PHE A 1 111 ? 6.375 3.338 10.391 1 98 111 PHE A N 1
ATOM 888 C CA . PHE A 1 111 ? 6.609 1.902 10.305 1 98 111 PHE A CA 1
ATOM 889 C C . PHE A 1 111 ? 8.047 1.566 10.703 1 98 111 PHE A C 1
ATOM 891 O O . PHE A 1 111 ? 8.953 2.365 10.484 1 98 111 PHE A O 1
ATOM 898 N N . ARG A 1 112 ? 8.18 0.448 11.266 1 95.88 112 ARG A N 1
ATOM 899 C CA . ARG A 1 112 ? 9.516 -0.015 11.609 1 95.88 112 ARG A CA 1
ATOM 900 C C . ARG A 1 112 ? 10.305 -0.396 10.352 1 95.88 112 ARG A C 1
ATOM 902 O O . ARG A 1 112 ? 9.75 -0.996 9.43 1 95.88 112 ARG A O 1
ATOM 909 N N . GLN A 1 113 ? 11.422 0.055 10.227 1 95.25 113 GLN A N 1
ATOM 910 C CA . GLN A 1 113 ? 12.344 -0.28 9.156 1 95.25 113 GLN A CA 1
ATOM 911 C C . GLN A 1 113 ? 13.625 -0.911 9.703 1 95.25 113 GLN A C 1
ATOM 913 O O . GLN A 1 113 ? 14.508 -0.208 10.203 1 95.25 113 GLN A O 1
ATOM 918 N N . LEU A 1 114 ? 13.695 -2.229 9.508 1 89.75 114 LEU A N 1
ATOM 919 C CA . LEU A 1 114 ? 14.828 -2.973 10.047 1 89.75 114 LEU A CA 1
ATOM 920 C C . LEU A 1 114 ? 15.68 -3.562 8.93 1 89.75 114 LEU A C 1
ATOM 922 O O . LEU A 1 114 ? 15.312 -3.48 7.758 1 89.75 114 LEU A O 1
ATOM 926 N N . THR A 1 115 ? 16.797 -4.148 9.18 1 87.81 115 THR A N 1
ATOM 927 C CA . THR A 1 115 ? 17.703 -4.941 8.352 1 87.81 115 THR A CA 1
ATOM 928 C C . THR A 1 115 ? 18.438 -4.055 7.352 1 87.81 115 THR A C 1
ATOM 930 O O . THR A 1 115 ? 19.656 -4.152 7.207 1 87.81 115 THR A O 1
ATOM 933 N N . TRP A 1 116 ? 17.609 -3.139 6.559 1 92.94 116 TRP A N 1
ATOM 934 C CA . TRP A 1 116 ? 18.203 -2.219 5.598 1 92.94 116 TRP A CA 1
ATOM 935 C C . TRP A 1 116 ? 17.625 -0.818 5.746 1 92.94 116 TRP A C 1
ATOM 937 O O . TRP A 1 116 ? 16.422 -0.662 5.977 1 92.94 116 TRP A O 1
ATOM 947 N N . PRO A 1 117 ? 18.531 0.199 5.602 1 96.12 117 PRO A N 1
ATOM 948 C CA . PRO A 1 117 ? 17.938 1.537 5.523 1 96.12 117 PRO A CA 1
ATOM 949 C C . PRO A 1 117 ? 16.953 1.678 4.363 1 96.12 117 PRO A C 1
ATOM 951 O O . PRO A 1 117 ? 17.172 1.122 3.287 1 96.12 117 PRO A O 1
ATOM 954 N N . LEU A 1 118 ? 15.922 2.385 4.547 1 96.56 118 LEU A N 1
ATOM 955 C CA . LEU A 1 118 ? 14.852 2.521 3.562 1 96.56 118 LEU A CA 1
ATOM 956 C C . LEU A 1 118 ? 15.414 2.957 2.213 1 96.56 118 LEU A C 1
ATOM 958 O O . LEU A 1 118 ? 14.992 2.447 1.17 1 96.56 118 LEU A O 1
ATOM 962 N N . LEU A 1 119 ? 16.406 3.855 2.217 1 97.06 119 LEU A N 1
ATOM 963 C CA . LEU A 1 119 ? 16.875 4.453 0.973 1 97.06 119 LEU A CA 1
ATOM 964 C C . LEU A 1 119 ? 18.125 3.734 0.466 1 97.06 119 LEU A C 1
ATOM 966 O O . LEU A 1 119 ? 18.797 4.219 -0.447 1 97.06 119 LEU A O 1
ATOM 970 N N . LYS A 1 120 ? 18.453 2.574 1.053 1 97.44 120 LYS A N 1
ATOM 971 C CA . LYS A 1 120 ? 19.531 1.726 0.579 1 97.44 120 LYS A CA 1
ATOM 972 C C . LYS A 1 120 ? 19.109 0.263 0.516 1 97.44 120 LYS A C 1
ATOM 974 O O . LYS A 1 120 ? 19.781 -0.611 1.07 1 97.44 120 LYS A O 1
ATOM 979 N N . PRO A 1 121 ? 18.047 0.053 -0.24 1 96.88 121 PRO A N 1
ATOM 980 C CA . PRO A 1 121 ? 17.609 -1.338 -0.365 1 96.88 121 PRO A CA 1
ATOM 981 C C . PRO A 1 121 ? 18.609 -2.211 -1.115 1 96.88 121 PRO A C 1
ATOM 983 O O . PRO A 1 121 ? 19.188 -1.775 -2.113 1 96.88 121 PRO A O 1
ATOM 986 N N . ALA A 1 122 ? 18.797 -3.416 -0.591 1 95.19 122 ALA A N 1
ATOM 987 C CA . ALA A 1 122 ? 19.688 -4.375 -1.233 1 95.19 122 ALA A CA 1
ATOM 988 C C . ALA A 1 122 ? 18.953 -5.176 -2.307 1 95.19 122 ALA A C 1
ATOM 990 O O . ALA A 1 122 ? 19.547 -5.57 -3.311 1 95.19 122 ALA A O 1
ATOM 991 N N . GLU A 1 123 ? 17.734 -5.445 -2.1 1 93.69 123 GLU A N 1
ATOM 992 C CA . GLU A 1 123 ? 16.797 -6.156 -2.967 1 93.69 123 GLU A CA 1
ATOM 993 C C . GLU A 1 123 ? 15.359 -5.734 -2.693 1 93.69 123 GLU A C 1
ATOM 995 O O . GLU A 1 123 ? 15.102 -4.914 -1.808 1 93.69 123 GLU A O 1
ATOM 1000 N N . GLN A 1 124 ? 14.484 -6.215 -3.414 1 94.5 124 GLN A N 1
ATOM 1001 C CA . GLN A 1 124 ? 13.109 -5.754 -3.293 1 94.5 124 GLN A CA 1
ATOM 1002 C C . GLN A 1 124 ? 12.547 -6.059 -1.905 1 94.5 124 GLN A C 1
ATOM 1004 O O . GLN A 1 124 ? 11.789 -5.258 -1.349 1 94.5 124 GLN A O 1
ATOM 1009 N N . SER A 1 125 ? 12.93 -7.172 -1.39 1 91.62 125 SER A N 1
ATOM 1010 C CA . SER A 1 125 ? 12.414 -7.562 -0.081 1 91.62 125 SER A CA 1
ATOM 1011 C C . SER A 1 125 ? 12.867 -6.59 1.004 1 91.62 125 SER A C 1
ATOM 1013 O O . SER A 1 125 ? 12.289 -6.547 2.088 1 91.62 125 SER A O 1
ATOM 1015 N N . SER A 1 126 ? 13.922 -5.77 0.785 1 94.69 126 SER A N 1
ATOM 1016 C CA . SER A 1 126 ? 14.359 -4.73 1.71 1 94.69 126 SER A CA 1
ATOM 1017 C C . SER A 1 126 ? 13.305 -3.641 1.86 1 94.69 126 SER A C 1
ATOM 1019 O O . SER A 1 126 ? 13.359 -2.836 2.795 1 94.69 126 SER A O 1
ATOM 1021 N N . LEU A 1 127 ? 12.297 -3.645 0.956 1 96.69 127 LEU A N 1
ATOM 1022 C CA . LEU A 1 127 ? 11.258 -2.617 0.947 1 96.69 127 LEU A CA 1
ATOM 1023 C C . LEU A 1 127 ? 9.945 -3.166 1.498 1 96.69 127 LEU A C 1
ATOM 1025 O O . LEU A 1 127 ? 8.906 -2.523 1.377 1 96.69 127 LEU A O 1
ATOM 1029 N N . ASN A 1 128 ? 10.039 -4.344 2.166 1 95.94 128 ASN A N 1
ATOM 1030 C CA . ASN A 1 128 ? 8.828 -5.012 2.623 1 95.94 128 ASN A CA 1
ATOM 1031 C C . ASN A 1 128 ? 8.102 -4.191 3.689 1 95.94 128 ASN A C 1
ATOM 1033 O O . ASN A 1 128 ? 6.871 -4.156 3.721 1 95.94 128 ASN A O 1
ATOM 1037 N N . TYR A 1 129 ? 8.883 -3.586 4.559 1 96.56 129 TYR A N 1
ATOM 1038 C CA . TYR A 1 129 ? 8.266 -2.76 5.59 1 96.56 129 TYR A CA 1
ATOM 1039 C C . TYR A 1 129 ? 7.523 -1.579 4.969 1 96.56 129 TYR A C 1
ATOM 1041 O O . TYR A 1 129 ? 6.418 -1.236 5.398 1 96.56 129 TYR A O 1
ATOM 1049 N N . PHE A 1 130 ? 8.172 -1.007 3.951 1 97.62 130 PHE A N 1
ATOM 1050 C CA . PHE A 1 130 ? 7.566 0.107 3.229 1 97.62 130 PHE A CA 1
ATOM 1051 C C . PHE A 1 130 ? 6.305 -0.341 2.5 1 97.62 130 PHE A C 1
ATOM 1053 O O . PHE A 1 130 ? 5.281 0.343 2.543 1 97.62 130 PHE A O 1
ATOM 1060 N N . ALA A 1 131 ? 6.344 -1.461 1.871 1 97.62 131 ALA A N 1
ATOM 1061 C CA . ALA A 1 131 ? 5.18 -2.039 1.204 1 97.62 131 ALA A CA 1
ATOM 1062 C C . ALA A 1 131 ? 4.035 -2.254 2.188 1 97.62 131 ALA A C 1
ATOM 1064 O O . ALA A 1 131 ? 2.893 -1.875 1.913 1 97.62 131 ALA A O 1
ATOM 1065 N N . SER A 1 132 ? 4.352 -2.834 3.33 1 97.38 132 SER A N 1
ATOM 1066 C CA . SER A 1 132 ? 3.359 -3.08 4.371 1 97.38 132 SER A CA 1
ATOM 1067 C C . SER A 1 132 ? 2.711 -1.782 4.836 1 97.38 132 SER A C 1
ATOM 1069 O O . SER A 1 132 ? 1.499 -1.732 5.059 1 97.38 132 SER A O 1
ATOM 1071 N N . ALA A 1 133 ? 3.521 -0.781 5.008 1 98.25 133 ALA A N 1
ATOM 1072 C CA . ALA A 1 133 ? 3.021 0.515 5.457 1 98.25 133 ALA A CA 1
ATOM 1073 C C . ALA A 1 133 ? 2.004 1.084 4.473 1 98.25 133 ALA A C 1
ATOM 1075 O O . ALA A 1 133 ? 0.996 1.667 4.879 1 98.25 133 ALA A O 1
ATOM 1076 N N . TRP A 1 134 ? 2.219 0.912 3.227 1 98.38 134 TRP A N 1
ATOM 1077 C CA . TRP A 1 134 ? 1.343 1.535 2.24 1 98.38 134 TRP A CA 1
ATOM 1078 C C . TRP A 1 134 ? 0.075 0.712 2.041 1 98.38 134 TRP A C 1
ATOM 1080 O O . TRP A 1 134 ? -0.984 1.258 1.721 1 98.38 134 TRP A O 1
ATOM 1090 N N . CYS A 1 135 ? 0.147 -0.613 2.254 1 98.5 135 CYS A N 1
ATOM 1091 C CA . CYS A 1 135 ? -1.094 -1.368 2.391 1 98.5 135 CYS A CA 1
ATOM 1092 C C . CYS A 1 135 ? -1.94 -0.825 3.535 1 98.5 135 CYS A C 1
ATOM 1094 O O . CYS A 1 135 ? -3.154 -0.669 3.396 1 98.5 135 CYS A O 1
ATOM 1096 N N . ALA A 1 136 ? -1.282 -0.532 4.625 1 98.56 136 ALA A N 1
ATOM 1097 C CA . ALA A 1 136 ? -1.963 -0.004 5.809 1 98.56 136 ALA A CA 1
ATOM 1098 C C . ALA A 1 136 ? -2.57 1.366 5.523 1 98.56 136 ALA A C 1
ATOM 1100 O O . ALA A 1 136 ? -3.715 1.634 5.898 1 98.56 136 ALA A O 1
ATOM 1101 N N . VAL A 1 137 ? -1.803 2.23 4.852 1 98.81 137 VAL A N 1
ATOM 1102 C CA . VAL A 1 137 ? -2.285 3.566 4.52 1 98.81 137 VAL A CA 1
ATOM 1103 C C . VAL A 1 137 ? -3.504 3.463 3.604 1 98.81 137 VAL A C 1
ATOM 1105 O O . VAL A 1 137 ? -4.477 4.199 3.771 1 98.81 137 VAL A O 1
ATOM 1108 N N . GLU A 1 138 ? -3.453 2.547 2.652 1 98.81 138 GLU A N 1
ATOM 1109 C CA . GLU A 1 138 ? -4.605 2.381 1.773 1 98.81 138 GLU A CA 1
ATOM 1110 C C . GLU A 1 138 ? -5.844 1.96 2.559 1 98.81 138 GLU A C 1
ATOM 1112 O O . GLU A 1 138 ? -6.941 2.461 2.311 1 98.81 138 GLU A O 1
ATOM 1117 N N . ASN A 1 139 ? -5.672 1.028 3.506 1 98.81 139 ASN A N 1
ATOM 1118 C CA . ASN A 1 139 ? -6.789 0.666 4.371 1 98.81 139 ASN A CA 1
ATOM 1119 C C . ASN A 1 139 ? -7.359 1.885 5.094 1 98.81 139 ASN A C 1
ATOM 1121 O O . ASN A 1 139 ? -8.578 2.021 5.223 1 98.81 139 ASN A O 1
ATOM 1125 N N . MET A 1 140 ? -6.512 2.754 5.543 1 98.88 140 MET A N 1
ATOM 1126 C CA . MET A 1 140 ? -6.953 3.957 6.242 1 98.88 140 MET A CA 1
ATOM 1127 C C . MET A 1 140 ? -7.73 4.875 5.305 1 98.88 140 MET A C 1
ATOM 1129 O O . MET A 1 140 ? -8.742 5.457 5.699 1 98.88 140 MET A O 1
ATOM 1133 N N . LEU A 1 141 ? -7.207 5.043 4.09 1 98.69 141 LEU A N 1
ATOM 1134 C CA . LEU A 1 141 ? -7.895 5.867 3.104 1 98.69 141 LEU A CA 1
ATOM 1135 C C . LEU A 1 141 ? -9.297 5.34 2.834 1 98.69 141 LEU A C 1
ATOM 1137 O O . LEU A 1 141 ? -10.258 6.113 2.789 1 98.69 141 LEU A O 1
ATOM 1141 N N . LEU A 1 142 ? -9.406 4.062 2.691 1 98.88 142 LEU A N 1
ATOM 1142 C CA . LEU A 1 142 ? -10.703 3.445 2.441 1 98.88 142 LEU A CA 1
ATOM 1143 C C . LEU A 1 142 ? -11.609 3.57 3.664 1 98.88 142 LEU A C 1
ATOM 1145 O O . LEU A 1 142 ? -12.805 3.848 3.531 1 98.88 142 LEU A O 1
ATOM 1149 N N . ALA A 1 143 ? -11.055 3.371 4.828 1 98.88 143 ALA A N 1
ATOM 1150 C CA . ALA A 1 143 ? -11.836 3.521 6.059 1 98.88 143 ALA A CA 1
ATOM 1151 C C . ALA A 1 143 ? -12.328 4.957 6.219 1 98.88 143 ALA A C 1
ATOM 1153 O O . ALA A 1 143 ? -13.469 5.184 6.617 1 98.88 143 ALA A O 1
ATOM 1154 N N . ALA A 1 144 ? -11.469 5.926 5.949 1 98.5 144 ALA A N 1
ATOM 1155 C CA . ALA A 1 144 ? -11.891 7.324 5.988 1 98.5 144 ALA A CA 1
ATOM 1156 C C . ALA A 1 144 ? -13.102 7.551 5.082 1 98.5 144 ALA A C 1
ATOM 1158 O O . ALA A 1 144 ? -14.086 8.172 5.492 1 98.5 144 ALA A O 1
ATOM 1159 N N . THR A 1 145 ? -13.016 7.02 3.895 1 98.44 145 THR A N 1
ATOM 1160 C CA . THR A 1 145 ? -14.117 7.141 2.945 1 98.44 145 THR A CA 1
ATOM 1161 C C . THR A 1 145 ? -15.383 6.492 3.498 1 98.44 145 THR A C 1
ATOM 1163 O O . THR A 1 145 ? -16.469 7.074 3.422 1 98.44 145 THR A O 1
ATOM 1166 N N . ALA A 1 146 ? -15.234 5.309 4.074 1 98.69 146 ALA A N 1
ATOM 1167 C CA . ALA A 1 146 ? -16.359 4.586 4.645 1 98.69 146 ALA A CA 1
ATOM 1168 C C . ALA A 1 146 ? -17.016 5.387 5.77 1 98.69 146 ALA A C 1
ATOM 1170 O O . ALA A 1 146 ? -18.219 5.281 6 1 98.69 146 ALA A O 1
ATOM 1171 N N . GLU A 1 147 ? -16.25 6.215 6.414 1 98.25 147 GLU A N 1
ATOM 1172 C CA . GLU A 1 147 ? -16.734 7.016 7.539 1 98.25 147 GLU A CA 1
ATOM 1173 C C . GLU A 1 147 ? -17.25 8.375 7.07 1 98.25 147 GLU A C 1
ATOM 1175 O O . GLU A 1 147 ? -17.578 9.234 7.891 1 98.25 147 GLU A O 1
ATOM 1180 N N . GLY A 1 148 ? -17.234 8.594 5.793 1 97 148 GLY A N 1
ATOM 1181 C CA . GLY A 1 148 ? -17.719 9.844 5.23 1 97 148 GLY A CA 1
ATOM 1182 C C . GLY A 1 148 ? -16.688 10.945 5.223 1 97 148 GLY A C 1
ATOM 1183 O O . GLY A 1 148 ? -17.016 12.117 5.078 1 97 148 GLY A O 1
ATOM 1184 N N . LEU A 1 149 ? -15.477 10.617 5.43 1 97.12 149 LEU A N 1
ATOM 1185 C CA . LEU A 1 149 ? -14.375 11.578 5.461 1 97.12 149 LEU A CA 1
ATOM 1186 C C . LEU A 1 149 ? -13.648 11.609 4.121 1 97.12 149 LEU A C 1
ATOM 1188 O O . LEU A 1 149 ? -13.766 10.68 3.32 1 97.12 149 LEU A O 1
ATOM 1192 N N . GLY A 1 150 ? -12.992 12.75 3.816 1 94.62 150 GLY A N 1
ATOM 1193 C CA . GLY A 1 150 ? -11.992 12.875 2.771 1 94.62 150 GLY A CA 1
ATOM 1194 C C . GLY A 1 150 ? -10.57 12.789 3.297 1 94.62 150 GLY A C 1
ATOM 1195 O O . GLY A 1 150 ? -10.344 12.906 4.504 1 94.62 150 GLY A O 1
ATOM 1196 N N . ALA A 1 151 ? -9.664 12.516 2.383 1 94.75 151 ALA A N 1
ATOM 1197 C CA . ALA A 1 151 ? -8.266 12.406 2.793 1 94.75 151 ALA A CA 1
ATOM 1198 C C . ALA A 1 151 ? -7.332 12.828 1.664 1 94.75 151 ALA A C 1
ATOM 1200 O O . ALA A 1 151 ? -7.691 12.742 0.487 1 94.75 151 ALA A O 1
ATOM 1201 N N . VAL A 1 152 ? -6.176 13.289 2.027 1 91.5 152 VAL A N 1
ATOM 1202 C CA . VAL A 1 152 ? -5.059 13.57 1.133 1 91.5 152 VAL A CA 1
ATOM 1203 C C . VAL A 1 152 ? -3.736 13.375 1.876 1 91.5 152 VAL A C 1
ATOM 1205 O O . VAL A 1 152 ? -3.684 13.5 3.102 1 91.5 152 VAL A O 1
ATOM 1208 N N . PHE A 1 153 ? -2.703 12.945 1.122 1 92.19 153 PHE A N 1
ATOM 1209 C CA . PHE A 1 153 ? -1.429 12.781 1.814 1 92.19 153 PHE A CA 1
ATOM 1210 C C . PHE A 1 153 ? -0.293 13.398 1.007 1 92.19 153 PHE A C 1
ATOM 1212 O O . PHE A 1 153 ? -0.406 13.562 -0.21 1 92.19 153 PHE A O 1
ATOM 1219 N N . HIS A 1 154 ? 0.706 13.828 1.726 1 90.88 154 HIS A N 1
ATOM 1220 C CA . HIS A 1 154 ? 1.968 14.344 1.206 1 90.88 154 HIS A CA 1
ATOM 1221 C C . HIS A 1 154 ? 3.121 13.398 1.527 1 90.88 154 HIS A C 1
ATOM 1223 O O . HIS A 1 154 ? 3.34 13.055 2.691 1 90.88 154 HIS A O 1
ATOM 1229 N N . ILE A 1 155 ? 3.771 12.922 0.503 1 92.75 155 ILE A N 1
ATOM 1230 C CA . ILE A 1 155 ? 4.988 12.141 0.697 1 92.75 155 ILE A CA 1
ATOM 1231 C C . ILE A 1 155 ? 6.184 13.078 0.856 1 92.75 155 ILE A C 1
ATOM 1233 O O . ILE A 1 155 ? 6.426 13.938 0.002 1 92.75 155 ILE A O 1
ATOM 1237 N N . PRO A 1 156 ? 6.855 12.906 1.896 1 90.44 156 PRO A N 1
ATOM 1238 C CA . PRO A 1 156 ? 7.945 13.844 2.168 1 90.44 156 PRO A CA 1
ATOM 1239 C C . PRO A 1 156 ? 9 13.859 1.064 1 90.44 156 PRO A C 1
ATOM 1241 O O . PRO A 1 156 ? 9.289 12.82 0.469 1 90.44 156 PRO A O 1
ATOM 1244 N N . VAL A 1 157 ? 9.562 15.039 0.834 1 87.75 157 VAL A N 1
ATOM 1245 C CA . VAL A 1 157 ? 10.625 15.234 -0.146 1 87.75 157 VAL A CA 1
ATOM 1246 C C . VAL A 1 157 ? 11.875 15.773 0.546 1 87.75 157 VAL A C 1
ATOM 1248 O O . VAL A 1 157 ? 11.789 16.312 1.649 1 87.75 157 VAL A O 1
ATOM 1251 N N . SER A 1 158 ? 12.953 15.531 -0.139 1 89.44 158 SER A N 1
ATOM 1252 C CA . SER A 1 158 ? 14.227 16.031 0.367 1 89.44 158 SER A CA 1
ATOM 1253 C C . SER A 1 158 ? 14.461 15.594 1.81 1 89.44 158 SER A C 1
ATOM 1255 O O . SER A 1 158 ? 14.398 14.406 2.121 1 89.44 158 SER A O 1
ATOM 1257 N N . ASP A 1 159 ? 14.625 16.531 2.752 1 91.69 159 ASP A N 1
ATOM 1258 C CA . ASP A 1 159 ? 14.969 16.188 4.133 1 91.69 159 ASP A CA 1
ATOM 1259 C C . ASP A 1 159 ? 13.75 16.328 5.043 1 91.69 159 ASP A C 1
ATOM 1261 O O . ASP A 1 159 ? 13.875 16.297 6.27 1 91.69 159 ASP A O 1
ATOM 1265 N N . GLU A 1 160 ? 12.547 16.453 4.512 1 93 160 GLU A N 1
ATOM 1266 C CA . GLU A 1 160 ? 11.32 16.672 5.266 1 93 160 GLU A CA 1
ATOM 1267 C C . GLU A 1 160 ? 11.086 15.547 6.273 1 93 160 GLU A C 1
ATOM 1269 O O . GLU A 1 160 ? 10.75 15.805 7.434 1 93 160 GLU A O 1
ATOM 1274 N N . ALA A 1 161 ? 11.297 14.328 5.828 1 95.38 161 ALA A N 1
ATOM 1275 C CA . ALA A 1 161 ? 11.039 13.188 6.699 1 95.38 161 ALA A CA 1
ATOM 1276 C C . ALA A 1 161 ? 11.922 13.227 7.941 1 95.38 161 ALA A C 1
ATOM 1278 O O . ALA A 1 161 ? 11.438 13.086 9.062 1 95.38 161 ALA A O 1
ATOM 1279 N N . ASP A 1 162 ? 13.211 13.43 7.738 1 95.75 162 ASP A N 1
ATOM 1280 C CA . ASP A 1 162 ? 14.148 13.461 8.859 1 95.75 162 ASP A CA 1
ATOM 1281 C C . ASP A 1 162 ? 13.805 14.594 9.828 1 95.75 162 ASP A C 1
ATOM 1283 O O . ASP A 1 162 ? 13.844 14.406 11.047 1 95.75 162 ASP A O 1
ATOM 1287 N N . ARG A 1 163 ? 13.477 15.734 9.297 1 96.62 163 ARG A N 1
ATOM 1288 C CA . ARG A 1 163 ? 13.172 16.891 10.133 1 96.62 163 ARG A CA 1
ATOM 1289 C C . ARG A 1 163 ? 11.875 16.672 10.906 1 96.62 163 ARG A C 1
ATOM 1291 O O . ARG A 1 163 ? 11.797 17 12.094 1 96.62 163 ARG A O 1
ATOM 1298 N N . ILE A 1 164 ? 10.875 16.141 10.273 1 97.06 164 ILE A N 1
ATOM 1299 C CA . ILE A 1 164 ? 9.602 15.891 10.938 1 97.06 164 ILE A CA 1
ATOM 1300 C C . ILE A 1 164 ? 9.773 14.82 12.008 1 97.06 164 ILE A C 1
ATOM 1302 O O . ILE A 1 164 ? 9.219 14.93 13.109 1 97.06 164 ILE A O 1
ATOM 1306 N N . LYS A 1 165 ? 10.523 13.773 11.695 1 97.94 165 LYS A N 1
ATOM 1307 C CA . LYS A 1 165 ? 10.812 12.742 12.688 1 97.94 165 LYS A CA 1
ATOM 1308 C C . LYS A 1 165 ? 11.43 13.344 13.945 1 97.94 165 LYS A C 1
ATOM 1310 O O . LYS A 1 165 ? 11.086 12.945 15.062 1 97.94 165 LYS A O 1
ATOM 1315 N N . ALA A 1 166 ? 12.359 14.25 13.727 1 97.62 166 ALA A N 1
ATOM 1316 C CA . ALA A 1 166 ? 12.992 14.922 14.859 1 97.62 166 ALA A CA 1
ATOM 1317 C C . ALA A 1 166 ? 11.977 15.742 15.648 1 97.62 166 ALA A C 1
ATOM 1319 O O . ALA A 1 166 ? 11.969 15.719 16.891 1 97.62 166 ALA A O 1
ATOM 1320 N N . ILE A 1 167 ? 11.094 16.438 14.992 1 97.56 167 ILE A N 1
ATOM 1321 C CA . ILE A 1 167 ? 10.109 17.312 15.617 1 97.56 167 ILE A CA 1
ATOM 1322 C C . ILE A 1 167 ? 9.164 16.484 16.484 1 97.56 167 ILE A C 1
ATOM 1324 O O . ILE A 1 167 ? 8.82 16.906 17.594 1 97.56 167 ILE A O 1
ATOM 1328 N N . VAL A 1 168 ? 8.789 15.297 15.992 1 98.12 168 VAL A N 1
ATOM 1329 C CA . VAL A 1 168 ? 7.789 14.523 16.719 1 98.12 168 VAL A CA 1
ATOM 1330 C C . VAL A 1 168 ? 8.477 13.484 17.609 1 98.12 168 VAL A C 1
ATOM 1332 O O . VAL A 1 168 ? 7.82 12.648 18.219 1 98.12 168 VAL A O 1
ATOM 1335 N N . HIS A 1 169 ? 9.797 13.422 17.641 1 98.19 169 HIS A N 1
ATOM 1336 C CA . HIS A 1 169 ? 10.609 12.555 18.5 1 98.19 169 HIS A CA 1
ATOM 1337 C C . HIS A 1 169 ? 10.398 11.086 18.156 1 98.19 169 HIS A C 1
ATOM 1339 O O . HIS A 1 169 ? 10.227 10.258 19.047 1 98.19 169 HIS A O 1
ATOM 1345 N N . ALA A 1 170 ? 10.344 10.82 16.906 1 98.06 170 ALA A N 1
ATOM 1346 C CA . ALA A 1 170 ? 10.188 9.438 16.469 1 98.06 170 ALA A CA 1
ATOM 1347 C C . ALA A 1 170 ? 11.477 8.641 16.688 1 98.06 170 ALA A C 1
ATOM 1349 O O . ALA A 1 170 ? 12.57 9.156 16.469 1 98.06 170 ALA A O 1
ATOM 1350 N N . PRO A 1 171 ? 11.367 7.371 17.094 1 97.56 171 PRO A N 1
ATOM 1351 C CA . PRO A 1 171 ? 12.555 6.535 17.266 1 97.56 171 PRO A CA 1
ATOM 1352 C C . PRO A 1 171 ? 13.32 6.336 15.953 1 97.56 171 PRO A C 1
ATOM 1354 O O . PRO A 1 171 ? 12.719 6.363 14.875 1 97.56 171 PRO A O 1
ATOM 1357 N N . GLU A 1 172 ? 14.594 5.992 16.031 1 95.06 172 GLU A N 1
ATOM 1358 C CA . GLU A 1 172 ? 15.5 5.914 14.891 1 95.06 172 GLU A CA 1
ATOM 1359 C C . GLU A 1 172 ? 15.125 4.758 13.969 1 95.06 172 GLU A C 1
ATOM 1361 O O . GLU A 1 172 ? 15.336 4.828 12.758 1 95.06 172 GLU A O 1
ATOM 1366 N N . ASP A 1 173 ? 14.523 3.73 14.477 1 95.44 173 ASP A N 1
ATOM 1367 C CA . ASP A 1 173 ? 14.25 2.537 13.68 1 95.44 173 ASP A CA 1
ATOM 1368 C C . ASP A 1 173 ? 12.875 2.625 13.023 1 95.44 173 ASP A C 1
ATOM 1370 O O . ASP A 1 173 ? 12.383 1.644 12.453 1 95.44 173 ASP A O 1
ATOM 1374 N N . TYR A 1 174 ? 12.273 3.775 13.125 1 97.69 174 TYR A N 1
ATOM 1375 C CA . TYR A 1 174 ? 10.992 4.008 12.461 1 97.69 174 TYR A CA 1
ATOM 1376 C C . TYR A 1 174 ? 11.141 5.035 11.344 1 97.69 174 TYR A C 1
ATOM 1378 O O . TYR A 1 174 ? 11.883 6.012 11.477 1 97.69 174 TYR A O 1
ATOM 1386 N N . GLU 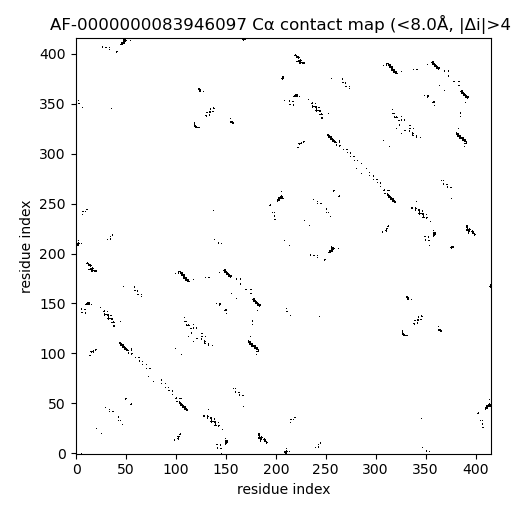A 1 175 ? 10.461 4.762 10.289 1 97.75 175 GLU A N 1
ATOM 1387 C CA . GLU A 1 175 ? 10.359 5.684 9.156 1 97.75 175 GLU A CA 1
ATOM 1388 C C . GLU A 1 175 ? 8.922 6.18 8.984 1 97.75 175 GLU A C 1
ATOM 1390 O O . GLU A 1 175 ? 7.98 5.531 9.438 1 97.75 175 GLU A O 1
ATOM 1395 N N . MET A 1 176 ? 8.758 7.305 8.438 1 97.56 176 MET A N 1
ATOM 1396 C CA . MET A 1 176 ? 7.43 7.875 8.203 1 97.56 176 MET A CA 1
ATOM 1397 C C . MET A 1 176 ? 6.938 7.559 6.797 1 97.56 176 MET A C 1
ATOM 1399 O O . MET A 1 176 ? 7.711 7.609 5.84 1 97.56 176 MET A O 1
ATOM 1403 N N . ALA A 1 177 ? 5.723 7.227 6.672 1 97.88 177 ALA A N 1
ATOM 1404 C CA . ALA A 1 177 ? 5.152 6.93 5.359 1 97.88 177 ALA A CA 1
ATOM 1405 C C . ALA A 1 177 ? 4.75 8.211 4.633 1 97.88 177 ALA A C 1
ATOM 1407 O O . ALA A 1 177 ? 5.156 8.438 3.49 1 97.88 177 ALA A O 1
ATOM 1408 N N . CYS A 1 178 ? 4 9.055 5.297 1 97 178 CYS A N 1
ATOM 1409 C CA . CYS A 1 178 ? 3.436 10.25 4.684 1 97 178 CYS A CA 1
ATOM 1410 C C . CYS A 1 178 ? 2.83 11.164 5.742 1 97 178 CYS A C 1
ATOM 1412 O O . CYS A 1 178 ? 2.797 10.82 6.922 1 97 178 CYS A O 1
ATOM 1414 N N . LEU A 1 179 ? 2.533 12.359 5.332 1 96.25 179 LEU A N 1
ATOM 1415 C CA . LEU A 1 179 ? 1.64 13.242 6.066 1 96.25 179 LEU A CA 1
ATOM 1416 C C . LEU A 1 179 ? 0.203 13.094 5.578 1 96.25 179 LEU A C 1
ATOM 1418 O O . LEU A 1 179 ? -0.142 13.578 4.496 1 96.25 179 LEU A O 1
ATOM 1422 N N . LEU A 1 180 ? -0.592 12.414 6.391 1 96.94 180 LEU A N 1
ATOM 1423 C CA . LEU A 1 180 ? -1.961 12.094 6.004 1 96.94 180 LEU A CA 1
ATOM 1424 C C . LEU A 1 180 ? -2.951 13.039 6.68 1 96.94 180 LEU A C 1
ATOM 1426 O O . LEU A 1 180 ? -3.072 13.047 7.906 1 96.94 180 LEU A O 1
ATOM 1430 N N . THR A 1 181 ? -3.645 13.789 5.871 1 94.5 181 THR A N 1
ATOM 1431 C CA . THR A 1 181 ? -4.691 14.672 6.367 1 94.5 181 THR A CA 1
ATOM 1432 C C . THR A 1 181 ? -6.074 14.086 6.094 1 94.5 181 THR A C 1
ATOM 1434 O O . THR A 1 181 ? -6.375 13.703 4.965 1 94.5 181 THR A O 1
ATOM 1437 N N . ILE A 1 182 ? -6.84 14.062 7.117 1 95.31 182 ILE A N 1
ATOM 1438 C CA . ILE A 1 182 ? -8.195 13.547 7.016 1 95.31 182 ILE A CA 1
ATOM 1439 C C . ILE A 1 182 ? -9.18 14.555 7.605 1 95.31 182 ILE A C 1
ATOM 1441 O O . ILE A 1 182 ? -8.898 15.188 8.617 1 95.31 182 ILE A O 1
ATOM 1445 N N . GLY A 1 183 ? -10.391 14.656 7.012 1 95 183 GLY A N 1
ATOM 1446 C CA . GLY A 1 183 ? -11.438 15.547 7.48 1 95 183 GLY A CA 1
ATOM 1447 C C . GLY A 1 183 ? -12.719 15.43 6.68 1 95 183 GLY A C 1
ATOM 1448 O O . GLY A 1 183 ? -12.758 14.758 5.648 1 95 183 GLY A O 1
ATOM 1449 N N . TYR A 1 184 ? -13.734 16.062 7.215 1 95.69 184 TYR A N 1
ATOM 1450 C CA . TYR A 1 184 ? -14.977 16.125 6.453 1 95.69 184 TYR A CA 1
ATOM 1451 C C . TYR A 1 184 ? -14.828 17.062 5.254 1 95.69 184 TYR A C 1
ATOM 1453 O O . TYR A 1 184 ? -14.336 18.188 5.391 1 95.69 184 TYR A O 1
ATOM 1461 N N . PRO A 1 185 ? -15.219 16.578 4.082 1 94 185 PRO A N 1
ATOM 1462 C CA . PRO A 1 185 ? -15.117 17.453 2.912 1 94 185 PRO A CA 1
ATOM 1463 C C . PRO A 1 185 ? -15.953 18.734 3.053 1 94 185 PRO A C 1
ATOM 1465 O O . PRO A 1 185 ? -17.047 18.703 3.635 1 94 185 PRO A O 1
ATOM 1468 N N . ALA A 1 186 ? -15.438 19.766 2.494 1 92.75 186 ALA A N 1
ATOM 1469 C CA . ALA A 1 186 ? -16.234 20.984 2.375 1 92.75 186 ALA A CA 1
ATOM 1470 C C . ALA A 1 186 ? -17.422 20.781 1.444 1 92.75 186 ALA A C 1
ATOM 1472 O O . ALA A 1 186 ? -17.422 19.859 0.614 1 92.75 186 ALA A O 1
ATOM 1473 N N . GLU A 1 187 ? -18.5 21.516 1.56 1 91.31 187 GLU A N 1
ATOM 1474 C CA . GLU A 1 187 ? -19.703 21.375 0.747 1 91.31 187 GLU A CA 1
ATOM 1475 C C . GLU A 1 187 ? -19.375 21.484 -0.741 1 91.31 187 GLU A C 1
ATOM 1477 O O . GLU A 1 187 ? -19.953 20.75 -1.556 1 91.31 187 GLU A O 1
ATOM 1482 N N . ASN A 1 188 ? -18.438 22.266 -1.179 1 90.12 188 ASN A N 1
ATOM 1483 C CA . ASN A 1 188 ? -18.062 22.453 -2.574 1 90.12 188 ASN A CA 1
ATOM 1484 C C . ASN A 1 188 ? -16.609 22.016 -2.822 1 90.12 188 ASN A C 1
ATOM 1486 O O . ASN A 1 188 ? -15.898 22.656 -3.604 1 90.12 188 ASN A O 1
ATOM 1490 N N . ALA A 1 189 ? -16.359 20.969 -2.117 1 89 189 ALA A N 1
ATOM 1491 C CA . ALA A 1 189 ? -14.992 20.5 -2.303 1 89 189 ALA A CA 1
ATOM 1492 C C . ALA A 1 189 ? -14.727 20.125 -3.762 1 89 189 ALA A C 1
ATOM 1494 O O . ALA A 1 189 ? -15.578 19.516 -4.414 1 89 189 ALA A O 1
ATOM 1495 N N . PHE A 1 190 ? -13.617 20.516 -4.246 1 85.88 190 PHE A N 1
ATOM 1496 C CA . PHE A 1 190 ? -13.203 20.188 -5.609 1 85.88 190 PHE A CA 1
ATOM 1497 C C . PHE A 1 190 ? -12.883 18.703 -5.742 1 85.88 190 PHE A C 1
ATOM 1499 O O . PHE A 1 190 ? -12.188 18.141 -4.902 1 85.88 190 PHE A O 1
ATOM 1506 N N . LEU A 1 191 ? -13.438 18.109 -6.773 1 84.69 191 LEU A N 1
ATOM 1507 C CA . LEU A 1 191 ? -13.148 16.719 -7.09 1 84.69 191 LEU A CA 1
ATOM 1508 C C . LEU A 1 191 ? -12.398 16.609 -8.414 1 84.69 191 LEU A C 1
ATOM 1510 O O . LEU A 1 191 ? -12.945 16.906 -9.469 1 84.69 191 LEU A O 1
ATOM 1514 N N . PRO A 1 192 ? -11.18 16.203 -8.273 1 78 192 PRO A N 1
ATOM 1515 C CA . PRO A 1 192 ? -10.43 16.062 -9.523 1 78 192 PRO A CA 1
ATOM 1516 C C . PRO A 1 192 ? -11.031 15.008 -10.461 1 78 192 PRO A C 1
ATOM 1518 O O . PRO A 1 192 ? -11.523 13.977 -10 1 78 192 PRO A O 1
ATOM 1521 N N . LYS A 1 193 ? -11.023 15.383 -11.727 1 79.94 193 LYS A N 1
ATOM 1522 C CA . LYS A 1 193 ? -11.43 14.383 -12.711 1 79.94 193 LYS A CA 1
ATOM 1523 C C . LYS A 1 193 ? -10.414 13.25 -12.805 1 79.94 193 LYS A C 1
ATOM 1525 O O . LYS A 1 193 ? -9.203 13.492 -12.758 1 79.94 193 LYS A O 1
ATOM 1530 N N . GLN A 1 194 ? -10.945 12.039 -12.844 1 80 194 GLN A N 1
ATOM 1531 C CA . GLN A 1 194 ? -10.055 10.891 -12.938 1 80 194 GLN A CA 1
ATOM 1532 C C . GLN A 1 194 ? -10.062 10.305 -14.344 1 80 194 GLN A C 1
ATOM 1534 O O . GLN A 1 194 ? -11.117 10.203 -14.977 1 80 194 GLN A O 1
ATOM 1539 N N . LYS A 1 195 ? -8.836 9.992 -14.781 1 82 195 LYS A N 1
ATOM 1540 C CA . LYS A 1 195 ? -8.711 9.289 -16.062 1 82 195 LYS A CA 1
ATOM 1541 C C . LYS A 1 195 ? -9.461 7.957 -16.031 1 82 195 LYS A C 1
ATOM 1543 O O . LYS A 1 195 ? -9.367 7.211 -15.047 1 82 195 LYS A O 1
ATOM 1548 N N . ALA A 1 196 ? -10.242 7.754 -17.062 1 84.81 196 ALA A N 1
ATOM 1549 C CA . ALA A 1 196 ? -10.914 6.461 -17.203 1 84.81 196 ALA A CA 1
ATOM 1550 C C . ALA A 1 196 ? -9.945 5.395 -17.703 1 84.81 196 ALA A C 1
ATOM 1552 O O . ALA A 1 196 ? -9.234 5.613 -18.688 1 84.81 196 ALA A O 1
ATOM 1553 N N . ILE A 1 197 ? -9.867 4.34 -17 1 90.12 197 ILE A N 1
ATOM 1554 C CA . ILE A 1 197 ? -8.977 3.252 -17.391 1 90.12 197 ILE A CA 1
ATOM 1555 C C . ILE A 1 197 ? -9.797 2.004 -17.719 1 90.12 197 ILE A C 1
ATOM 1557 O O . ILE A 1 197 ? -10.688 1.622 -16.938 1 90.12 197 ILE A O 1
ATOM 1561 N N . ASP A 1 198 ? -9.516 1.428 -18.875 1 94.06 198 ASP A N 1
ATOM 1562 C CA . ASP A 1 198 ? -10.086 0.132 -19.234 1 94.06 198 ASP A CA 1
ATOM 1563 C C . ASP A 1 198 ? -9.227 -1.012 -18.688 1 94.06 198 ASP A C 1
ATOM 1565 O O . ASP A 1 198 ? -8.164 -1.312 -19.234 1 94.06 198 ASP A O 1
ATOM 1569 N N . THR A 1 199 ? -9.719 -1.638 -17.703 1 95.38 199 THR A N 1
ATOM 1570 C CA . THR A 1 199 ? -9 -2.699 -17.016 1 95.38 199 THR A CA 1
ATOM 1571 C C . THR A 1 199 ? -8.547 -3.777 -18 1 95.38 199 THR A C 1
ATOM 1573 O O . THR A 1 199 ? -7.445 -4.312 -17.891 1 95.38 199 THR A O 1
ATOM 1576 N N . GLU A 1 200 ? -9.336 -4.074 -18.969 1 96.31 200 GLU A N 1
ATOM 1577 C CA . GLU A 1 200 ? -9.055 -5.164 -19.906 1 96.31 200 GLU A CA 1
ATOM 1578 C C . GLU A 1 200 ? -7.793 -4.891 -20.719 1 96.31 200 GLU A C 1
ATOM 1580 O O . GLU A 1 200 ? -7.047 -5.816 -21.047 1 96.31 200 GLU A O 1
ATOM 1585 N N . THR A 1 201 ? -7.555 -3.656 -20.984 1 96.69 201 THR A N 1
ATOM 1586 C CA . THR A 1 201 ? -6.406 -3.301 -21.812 1 96.69 201 THR A CA 1
ATOM 1587 C C . THR A 1 201 ? -5.109 -3.395 -21 1 96.69 201 THR A C 1
ATOM 1589 O O . THR A 1 201 ? -4.02 -3.299 -21.562 1 96.69 201 THR A O 1
ATOM 1592 N N . ARG A 1 202 ? -5.238 -3.596 -19.703 1 97.62 202 ARG A N 1
ATOM 1593 C CA . ARG A 1 202 ? -4.066 -3.627 -18.828 1 97.62 202 ARG A CA 1
ATOM 1594 C C . ARG A 1 202 ? -3.746 -5.055 -18.391 1 97.62 202 ARG A C 1
ATOM 1596 O O . ARG A 1 202 ? -2.836 -5.273 -17.594 1 97.62 202 ARG A O 1
ATOM 1603 N N . ILE A 1 203 ? -4.504 -6.02 -18.938 1 98.31 203 ILE A N 1
ATOM 1604 C CA . ILE A 1 203 ? -4.32 -7.426 -18.594 1 98.31 203 ILE A CA 1
ATOM 1605 C C . ILE A 1 203 ? -3.605 -8.148 -19.734 1 98.31 203 ILE A C 1
ATOM 1607 O O . ILE A 1 203 ? -4.027 -8.07 -20.891 1 98.31 203 ILE A O 1
ATOM 1611 N N . HIS A 1 204 ? -2.514 -8.797 -19.391 1 98.5 204 HIS A N 1
ATOM 1612 C CA . HIS A 1 204 ? -1.758 -9.641 -20.297 1 98.5 204 HIS A CA 1
ATOM 1613 C C . HIS A 1 204 ? -1.822 -11.109 -19.891 1 98.5 204 HIS A C 1
ATOM 1615 O O . HIS A 1 204 ? -1.511 -11.445 -18.75 1 98.5 204 HIS A O 1
ATOM 1621 N N . ARG A 1 205 ? -2.17 -11.953 -20.797 1 97.12 205 ARG A N 1
ATOM 1622 C CA . ARG A 1 205 ? -2.32 -13.367 -20.5 1 97.12 205 ARG A CA 1
ATOM 1623 C C . ARG A 1 205 ? -1.004 -14.109 -20.688 1 97.12 205 ARG A C 1
ATOM 1625 O O . ARG A 1 205 ? -0.45 -14.125 -21.797 1 97.12 205 ARG A O 1
ATOM 1632 N N . ASN A 1 206 ? -0.464 -14.656 -19.672 1 95.44 206 ASN A N 1
ATOM 1633 C CA . ASN A 1 206 ? 0.741 -15.477 -19.594 1 95.44 206 ASN A CA 1
ATOM 1634 C C . ASN A 1 206 ? 2.002 -14.641 -19.797 1 95.44 206 ASN A C 1
ATOM 1636 O O . ASN A 1 206 ? 2.93 -14.703 -18.984 1 95.44 206 ASN A O 1
ATOM 1640 N N . ILE A 1 207 ? 2.014 -13.891 -20.828 1 95.12 207 ILE A N 1
ATOM 1641 C CA . ILE A 1 207 ? 3.154 -13.023 -21.125 1 95.12 207 ILE A CA 1
ATOM 1642 C C . ILE A 1 207 ? 2.66 -11.633 -21.516 1 95.12 207 ILE A C 1
ATOM 1644 O O . ILE A 1 207 ? 1.501 -11.469 -21.891 1 95.12 207 ILE A O 1
ATOM 1648 N N . TRP A 1 208 ? 3.539 -10.664 -21.328 1 96 208 TRP A N 1
ATOM 1649 C CA . TRP A 1 208 ? 3.229 -9.289 -21.719 1 96 208 TRP A CA 1
ATOM 1650 C C . TRP A 1 208 ? 3.172 -9.148 -23.234 1 96 208 TRP A C 1
ATOM 1652 O O . TRP A 1 208 ? 4.098 -9.562 -23.938 1 96 208 TRP A O 1
ATOM 1662 N N . MET B 1 1 ? -20.656 -7.113 0.009 1 93.31 1 MET B N 1
ATOM 1663 C CA . MET B 1 1 ? -20.172 -7.188 1.382 1 93.31 1 MET B CA 1
ATOM 1664 C C . MET B 1 1 ? -19.859 -5.801 1.926 1 93.31 1 MET B C 1
ATOM 1666 O O . MET B 1 1 ? -19.406 -4.926 1.183 1 93.31 1 MET B O 1
ATOM 1670 N N . GLU B 1 2 ? -20.047 -5.625 3.252 1 97.75 2 GLU B N 1
ATOM 1671 C CA . GLU B 1 2 ? -19.719 -4.359 3.902 1 97.75 2 GLU B CA 1
ATOM 1672 C C . GLU B 1 2 ? -18.219 -4.164 4.023 1 97.75 2 GLU B C 1
ATOM 1674 O O . GLU B 1 2 ? -17.469 -5.133 4.207 1 97.75 2 GLU B O 1
ATOM 1679 N N . PHE B 1 3 ? -17.797 -2.891 3.939 1 98.56 3 PHE B N 1
ATOM 1680 C CA . PHE B 1 3 ? -16.391 -2.547 3.898 1 98.56 3 PHE B CA 1
ATOM 1681 C C . PHE B 1 3 ? -15.648 -3.137 5.098 1 98.56 3 PHE B C 1
ATOM 1683 O O . PHE B 1 3 ? -14.656 -3.846 4.934 1 98.56 3 PHE B O 1
ATOM 1690 N N . TYR B 1 4 ? -16.125 -2.875 6.348 1 98.12 4 TYR B N 1
ATOM 1691 C CA . TYR B 1 4 ? -15.391 -3.311 7.531 1 98.12 4 TYR B CA 1
ATOM 1692 C C . TYR B 1 4 ? -15.422 -4.828 7.664 1 98.12 4 TYR B C 1
ATOM 1694 O O . TYR B 1 4 ? -14.523 -5.426 8.258 1 98.12 4 TYR B O 1
ATOM 1702 N N . GLU B 1 5 ? -16.438 -5.438 7.129 1 98.25 5 GLU B N 1
ATOM 1703 C CA . GLU B 1 5 ? -16.453 -6.895 7.078 1 98.25 5 GLU B CA 1
ATOM 1704 C C . GLU B 1 5 ? -15.336 -7.43 6.18 1 98.25 5 GLU B C 1
ATOM 1706 O O . GLU B 1 5 ? -14.664 -8.398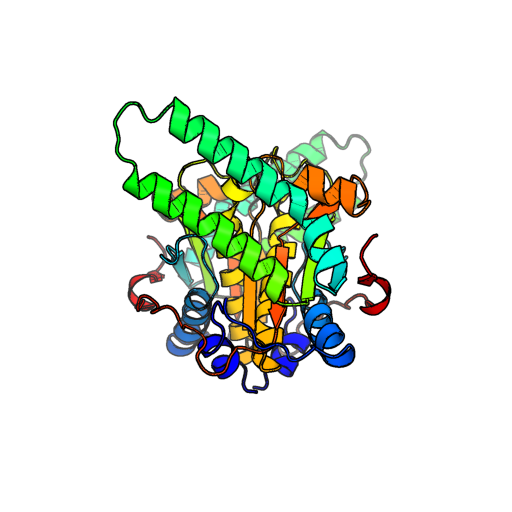 6.531 1 98.25 5 GLU B O 1
ATOM 1711 N N . VAL B 1 6 ? -15.164 -6.797 5.023 1 98.62 6 VAL B N 1
ATOM 1712 C CA . VAL B 1 6 ? -14.102 -7.184 4.102 1 98.62 6 VAL B CA 1
ATOM 1713 C C . VAL B 1 6 ? -12.742 -7.039 4.789 1 98.62 6 VAL B C 1
ATOM 1715 O O . VAL B 1 6 ? -11.898 -7.93 4.695 1 98.62 6 VAL B O 1
ATOM 1718 N N . LEU B 1 7 ? -12.562 -5.914 5.504 1 97.75 7 LEU B N 1
ATOM 1719 C CA . LEU B 1 7 ? -11.312 -5.66 6.215 1 97.75 7 LEU B CA 1
ATOM 1720 C C . LEU B 1 7 ? -11.039 -6.75 7.246 1 97.75 7 LEU B C 1
ATOM 1722 O O . LEU B 1 7 ? -9.914 -7.242 7.348 1 97.75 7 LEU B O 1
ATOM 1726 N N . GLU B 1 8 ? -12.023 -7.145 7.969 1 95.56 8 GLU B N 1
ATOM 1727 C CA . GLU B 1 8 ? -11.875 -8.125 9.039 1 95.56 8 GLU B CA 1
ATOM 1728 C C . GLU B 1 8 ? -11.625 -9.523 8.469 1 95.56 8 GLU B C 1
ATOM 1730 O O . GLU B 1 8 ? -10.906 -10.32 9.07 1 95.56 8 GLU B O 1
ATOM 1735 N N . ARG B 1 9 ? -12.203 -9.789 7.348 1 95.88 9 ARG B N 1
ATOM 1736 C CA . ARG B 1 9 ? -12.156 -11.133 6.797 1 95.88 9 ARG B CA 1
ATOM 1737 C C . ARG B 1 9 ? -10.898 -11.344 5.957 1 95.88 9 ARG B C 1
ATOM 1739 O O . ARG B 1 9 ? -10.523 -12.484 5.668 1 95.88 9 ARG B O 1
ATOM 1746 N N . ARG B 1 10 ? -10.305 -10.25 5.477 1 96.31 10 ARG B N 1
ATOM 1747 C CA . ARG B 1 10 ? -9.102 -10.414 4.668 1 96.31 10 ARG B CA 1
ATOM 1748 C C . ARG B 1 10 ? -7.984 -11.078 5.473 1 96.31 10 ARG B C 1
ATOM 1750 O O . ARG B 1 10 ? -7.543 -10.539 6.492 1 96.31 10 ARG B O 1
ATOM 1757 N N . ARG B 1 11 ? -7.586 -12.211 5.016 1 92.31 11 ARG B N 1
ATOM 1758 C CA . ARG B 1 11 ? -6.496 -13.008 5.574 1 92.31 11 ARG B CA 1
ATOM 1759 C C . ARG B 1 11 ? -5.664 -13.656 4.473 1 92.31 11 ARG B C 1
ATOM 1761 O O . ARG B 1 11 ? -6.16 -13.875 3.365 1 92.31 11 ARG B O 1
ATOM 1768 N N . THR B 1 12 ? -4.449 -13.906 4.895 1 91 12 THR B N 1
ATOM 1769 C CA . THR B 1 12 ? -3.633 -14.703 3.982 1 91 12 THR B CA 1
ATOM 1770 C C . THR B 1 12 ? -4.129 -16.141 3.932 1 91 12 THR B C 1
ATOM 1772 O O . THR B 1 12 ? -4.309 -16.781 4.973 1 91 12 THR B O 1
ATOM 1775 N N . ILE B 1 13 ? -4.445 -16.578 2.812 1 90.88 13 ILE B N 1
ATOM 1776 C CA . ILE B 1 13 ? -4.863 -17.969 2.568 1 90.88 13 ILE B CA 1
ATOM 1777 C C . ILE B 1 13 ? -3.848 -18.656 1.663 1 90.88 13 ILE B C 1
ATOM 1779 O O . ILE B 1 13 ? -3.477 -18.125 0.615 1 90.88 13 ILE B O 1
ATOM 1783 N N . ARG B 1 14 ? -3.432 -19.844 2.053 1 88.19 14 ARG B N 1
ATOM 1784 C CA . ARG B 1 14 ? -2.412 -20.547 1.286 1 88.19 14 ARG B CA 1
ATOM 1785 C C . ARG B 1 14 ? -2.949 -21.875 0.748 1 88.19 14 ARG B C 1
ATOM 1787 O O . ARG B 1 14 ? -2.275 -22.562 -0.029 1 88.19 14 ARG B O 1
ATOM 1794 N N . ASP B 1 15 ? -4.113 -22.234 1.27 1 88.69 15 ASP B N 1
ATOM 1795 C CA . ASP B 1 15 ? -4.789 -23.453 0.833 1 88.69 15 ASP B CA 1
ATOM 1796 C C . ASP B 1 15 ? -5.984 -23.125 -0.056 1 88.69 15 ASP B C 1
ATOM 1798 O O . ASP B 1 15 ? -6.945 -22.484 0.392 1 88.69 15 ASP B O 1
ATOM 1802 N N . PHE B 1 16 ? -5.965 -23.609 -1.267 1 90.56 16 PHE B N 1
ATOM 1803 C CA . PHE B 1 16 ? -7 -23.234 -2.223 1 90.56 16 PHE B CA 1
ATOM 1804 C C . PHE B 1 16 ? -7.746 -24.469 -2.711 1 90.56 16 PHE B C 1
ATOM 1806 O O . PHE B 1 16 ? -7.195 -25.578 -2.717 1 90.56 16 PHE B O 1
ATOM 1813 N N . SER B 1 17 ? -8.922 -24.172 -3.049 1 90.31 17 SER B N 1
ATOM 1814 C CA . SER B 1 17 ? -9.695 -25.234 -3.699 1 90.31 17 SER B CA 1
ATOM 1815 C C . SER B 1 17 ? -9.336 -25.344 -5.176 1 90.31 17 SER B C 1
ATOM 1817 O O . SER B 1 17 ? -8.555 -24.547 -5.695 1 90.31 17 SER B O 1
ATOM 1819 N N . GLY B 1 18 ? -9.766 -26.312 -5.859 1 86.75 18 GLY B N 1
ATOM 1820 C CA . GLY B 1 18 ? -9.547 -26.484 -7.285 1 86.75 18 GLY B CA 1
ATOM 1821 C C . GLY B 1 18 ? -10.516 -25.688 -8.141 1 86.75 18 GLY B C 1
ATOM 1822 O O . GLY B 1 18 ? -10.43 -25.703 -9.367 1 86.75 18 GLY B O 1
ATOM 1823 N N . ARG B 1 19 ? -11.406 -24.891 -7.5 1 92.19 19 ARG B N 1
ATOM 1824 C CA . ARG B 1 19 ? -12.406 -24.109 -8.227 1 92.19 19 ARG B CA 1
ATOM 1825 C C . ARG B 1 19 ? -11.758 -22.953 -8.969 1 92.19 19 ARG B C 1
ATOM 1827 O O . ARG B 1 19 ? -10.969 -22.203 -8.383 1 92.19 19 ARG B O 1
ATOM 1834 N N . GLU B 1 20 ? -12.117 -22.781 -10.242 1 93.5 20 GLU B N 1
ATOM 1835 C CA . GLU B 1 20 ? -11.531 -21.734 -11.062 1 93.5 20 GLU B CA 1
ATOM 1836 C C . GLU B 1 20 ? -12.156 -20.375 -10.766 1 93.5 20 GLU B C 1
ATOM 1838 O O . GLU B 1 20 ? -13.367 -20.281 -10.539 1 93.5 20 GLU B O 1
ATOM 1843 N N . VAL B 1 21 ? -11.383 -19.391 -10.82 1 96 21 VAL B N 1
ATOM 1844 C CA . VAL B 1 21 ? -11.867 -18.016 -10.711 1 96 21 VAL B CA 1
ATOM 1845 C C . VAL B 1 21 ? -12.289 -17.5 -12.086 1 96 21 VAL B C 1
ATOM 1847 O O . VAL B 1 21 ? -11.469 -17.438 -13.008 1 96 21 VAL B O 1
ATOM 1850 N N . GLY B 1 22 ? -13.453 -17.109 -12.219 1 96.69 22 GLY B N 1
ATOM 1851 C CA . GLY B 1 22 ? -13.969 -16.641 -13.5 1 96.69 22 GLY B CA 1
ATOM 1852 C C . GLY B 1 22 ? -13.398 -15.297 -13.914 1 96.69 22 GLY B C 1
ATOM 1853 O O . GLY B 1 22 ? -12.922 -14.531 -13.078 1 96.69 22 GLY B O 1
ATOM 1854 N N . ASP B 1 23 ? -13.531 -14.992 -15.211 1 96.88 23 ASP B N 1
ATOM 1855 C CA . ASP B 1 23 ? -12.953 -13.789 -15.789 1 96.88 23 ASP B CA 1
ATOM 1856 C C . ASP B 1 23 ? -13.617 -12.531 -15.227 1 96.88 23 ASP B C 1
ATOM 1858 O O . ASP B 1 23 ? -12.961 -11.508 -15.039 1 96.88 23 ASP B O 1
ATOM 1862 N N . GLU B 1 24 ? -14.844 -12.602 -15.047 1 97.88 24 GLU B N 1
ATOM 1863 C CA . GLU B 1 24 ? -15.562 -11.438 -14.539 1 97.88 24 GLU B CA 1
ATOM 1864 C C . GLU B 1 24 ? -15.078 -11.055 -13.141 1 97.88 24 GLU B C 1
ATOM 1866 O O . GLU B 1 24 ? -14.844 -9.875 -12.859 1 97.88 24 GLU B O 1
ATOM 1871 N N . ILE B 1 25 ? -14.914 -12.062 -12.289 1 97.94 25 ILE B N 1
ATOM 1872 C CA . ILE B 1 25 ? -14.422 -11.836 -10.938 1 97.94 25 ILE B CA 1
ATOM 1873 C C . ILE B 1 25 ? -12.984 -11.328 -10.992 1 97.94 25 ILE B C 1
ATOM 1875 O O . ILE B 1 25 ? -12.633 -10.383 -10.281 1 97.94 25 ILE B O 1
ATOM 1879 N N . LEU B 1 26 ? -12.219 -11.945 -11.836 1 98 26 LEU B N 1
ATOM 1880 C CA . LEU B 1 26 ? -10.836 -11.5 -12.023 1 98 26 LEU B CA 1
ATOM 1881 C C . LEU B 1 26 ? -10.789 -10.031 -12.422 1 98 26 LEU B C 1
ATOM 1883 O O . LEU B 1 26 ? -9.984 -9.266 -11.891 1 98 26 LEU B O 1
ATOM 1887 N N . ARG B 1 27 ? -11.648 -9.672 -13.32 1 97.94 27 ARG B N 1
ATOM 1888 C CA . ARG B 1 27 ? -11.688 -8.289 -13.789 1 97.94 27 ARG B CA 1
ATOM 1889 C C . ARG B 1 27 ? -12.062 -7.336 -12.656 1 97.94 27 ARG B C 1
ATOM 1891 O O . ARG B 1 27 ? -11.523 -6.234 -12.562 1 97.94 27 ARG B O 1
ATOM 1898 N N . ARG B 1 28 ? -12.945 -7.688 -11.805 1 98.06 28 ARG B N 1
ATOM 1899 C CA . ARG B 1 28 ? -13.328 -6.855 -10.672 1 98.06 28 ARG B CA 1
ATOM 1900 C C . ARG B 1 28 ? -12.172 -6.699 -9.688 1 98.06 28 ARG B C 1
ATOM 1902 O O . ARG B 1 28 ? -11.93 -5.605 -9.172 1 98.06 28 ARG B O 1
ATOM 1909 N N . VAL B 1 29 ? -11.484 -7.809 -9.5 1 98.69 29 VAL B N 1
ATOM 1910 C CA . VAL B 1 29 ? -10.352 -7.789 -8.578 1 98.69 29 VAL B CA 1
ATOM 1911 C C . VAL B 1 29 ? -9.258 -6.871 -9.125 1 98.69 29 VAL B C 1
ATOM 1913 O O . VAL B 1 29 ? -8.766 -5.996 -8.414 1 98.69 29 VAL B O 1
ATOM 1916 N N . ILE B 1 30 ? -8.938 -7.051 -10.406 1 98.75 30 ILE B N 1
ATOM 1917 C CA . ILE B 1 30 ? -7.898 -6.219 -11.016 1 98.75 30 ILE B CA 1
ATOM 1918 C C . ILE B 1 30 ? -8.398 -4.785 -11.148 1 98.75 30 ILE B C 1
ATOM 1920 O O . ILE B 1 30 ? -7.637 -3.834 -10.961 1 98.75 30 ILE B O 1
ATOM 1924 N N . GLY B 1 31 ? -9.664 -4.629 -11.469 1 98.12 31 GLY B N 1
ATOM 1925 C CA . GLY B 1 31 ? -10.25 -3.303 -11.555 1 98.12 31 GLY B CA 1
ATOM 1926 C C . GLY B 1 31 ? -10.109 -2.5 -10.273 1 98.12 31 GLY B C 1
ATOM 1927 O O . GLY B 1 31 ? -9.961 -1.276 -10.32 1 98.12 31 GLY B O 1
ATOM 1928 N N . ALA B 1 32 ? -10.156 -3.131 -9.141 1 98.5 32 ALA B N 1
ATOM 1929 C CA . ALA B 1 32 ? -10.008 -2.477 -7.844 1 98.5 32 ALA B CA 1
ATOM 1930 C C . ALA B 1 32 ? -8.641 -1.801 -7.723 1 98.5 32 ALA B C 1
ATOM 1932 O O . ALA B 1 32 ? -8.508 -0.785 -7.035 1 98.5 32 ALA B O 1
ATOM 1933 N N . ALA B 1 33 ? -7.648 -2.328 -8.398 1 98.44 33 ALA B N 1
ATOM 1934 C CA . ALA B 1 33 ? -6.301 -1.758 -8.359 1 98.44 33 ALA B CA 1
ATOM 1935 C C . ALA B 1 33 ? -6.305 -0.316 -8.859 1 98.44 33 ALA B C 1
ATOM 1937 O O . ALA B 1 33 ? -5.602 0.538 -8.312 1 98.44 33 ALA B O 1
ATOM 1938 N N . PHE B 1 34 ? -7.109 -0.025 -9.805 1 97.06 34 PHE B N 1
ATOM 1939 C CA . PHE B 1 34 ? -7.074 1.264 -10.484 1 97.06 34 PHE B CA 1
ATOM 1940 C C . PHE B 1 34 ? -7.84 2.316 -9.695 1 97.06 34 PHE B C 1
ATOM 1942 O O . PHE B 1 34 ? -7.879 3.486 -10.086 1 97.06 34 PHE B O 1
ATOM 1949 N N . LYS B 1 35 ? -8.406 1.944 -8.578 1 96.38 35 LYS B N 1
ATOM 1950 C CA . LYS B 1 35 ? -9.086 2.895 -7.699 1 96.38 35 LYS B CA 1
ATOM 1951 C C . LYS B 1 35 ? -8.148 3.379 -6.594 1 96.38 35 LYS B C 1
ATOM 1953 O O . LYS B 1 35 ? -8.516 4.258 -5.809 1 96.38 35 LYS B O 1
ATOM 1958 N N . ALA B 1 36 ? -6.938 2.812 -6.523 1 96.69 36 ALA B N 1
ATOM 1959 C CA . ALA B 1 36 ? -5.926 3.26 -5.57 1 96.69 36 ALA B CA 1
ATOM 1960 C C . ALA B 1 36 ? -5.336 4.605 -5.984 1 96.69 36 ALA B C 1
ATOM 1962 O O . ALA B 1 36 ? -5.348 4.953 -7.168 1 96.69 36 ALA B O 1
ATOM 1963 N N . PRO B 1 37 ? -4.828 5.398 -5.023 1 94.25 37 PRO B N 1
ATOM 1964 C CA . PRO B 1 37 ? -4.109 6.621 -5.391 1 94.25 37 PRO B CA 1
ATOM 1965 C C . PRO B 1 37 ? -2.793 6.34 -6.109 1 94.25 37 PRO B C 1
ATOM 1967 O O . PRO B 1 37 ? -2.158 5.312 -5.859 1 94.25 37 PRO B O 1
ATOM 1970 N N . THR B 1 38 ? -2.484 7.223 -7.004 1 90.25 38 THR B N 1
ATOM 1971 C CA . THR B 1 38 ? -1.168 7.172 -7.629 1 90.25 38 THR B CA 1
ATOM 1972 C C . THR B 1 38 ? -0.508 8.547 -7.609 1 90.25 38 THR B C 1
ATOM 1974 O O . THR B 1 38 ? -1.196 9.57 -7.578 1 90.25 38 THR B O 1
ATOM 1977 N N . ASN B 1 39 ? 0.787 8.492 -7.547 1 80 39 ASN B N 1
ATOM 1978 C CA . ASN B 1 39 ? 1.571 9.719 -7.43 1 80 39 ASN B CA 1
ATOM 1979 C C . ASN B 1 39 ? 1.37 10.633 -8.641 1 80 39 ASN B C 1
ATOM 1981 O O . ASN B 1 39 ? 1.386 11.859 -8.508 1 80 39 ASN B O 1
ATOM 1985 N N . ASP B 1 40 ? 1.176 10.07 -9.781 1 75 40 ASP B N 1
ATOM 1986 C CA . ASP B 1 40 ? 1.115 10.898 -10.984 1 75 40 ASP B CA 1
ATOM 1987 C C . ASP B 1 40 ? -0.285 10.875 -11.594 1 75 40 ASP B C 1
ATOM 1989 O O . ASP B 1 40 ? -0.504 11.422 -12.68 1 75 40 ASP B O 1
ATOM 1993 N N . HIS B 1 41 ? -1.217 10.188 -11 1 77.69 41 HIS B N 1
ATOM 1994 C CA . HIS B 1 41 ? -2.613 10.086 -11.406 1 77.69 41 HIS B CA 1
ATOM 1995 C C . HIS B 1 41 ? -2.754 9.328 -12.719 1 77.69 41 HIS B C 1
ATOM 1997 O O . HIS B 1 41 ? -3.82 9.344 -13.344 1 77.69 41 HIS B O 1
ATOM 2003 N N . LEU B 1 42 ? -1.658 8.711 -13.117 1 75.75 42 LEU B N 1
ATOM 2004 C CA . LEU B 1 42 ? -1.685 8.023 -14.406 1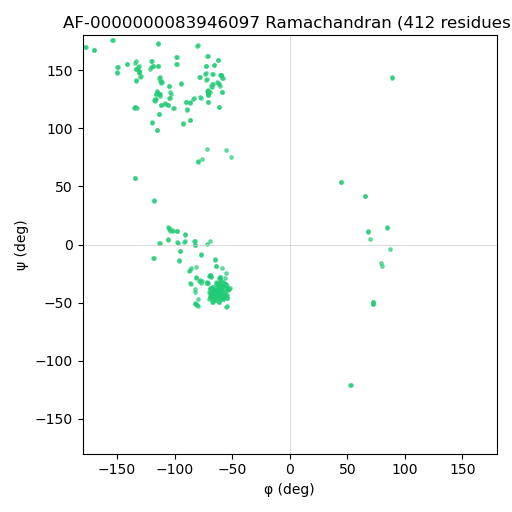 75.75 42 LEU B CA 1
ATOM 2005 C C . LEU B 1 42 ? -1.989 6.543 -14.219 1 75.75 42 LEU B C 1
ATOM 2007 O O . LEU B 1 42 ? -2.365 5.863 -15.18 1 75.75 42 LEU B O 1
ATOM 2011 N N . ARG B 1 43 ? -1.902 6.062 -13.016 1 83.81 43 ARG B N 1
ATOM 2012 C CA . ARG B 1 43 ? -2.219 4.676 -12.672 1 83.81 43 ARG B CA 1
ATOM 2013 C C . ARG B 1 43 ? -1.616 3.713 -13.695 1 83.81 43 ARG B C 1
ATOM 2015 O O . ARG B 1 43 ? -2.314 2.844 -14.219 1 83.81 43 ARG B O 1
ATOM 2022 N N . GLN B 1 44 ? -0.346 3.854 -13.883 1 91.81 44 GLN B N 1
ATOM 2023 C CA . GLN B 1 44 ? 0.388 3.047 -14.852 1 91.81 44 GLN B CA 1
ATOM 2024 C C . GLN B 1 44 ? 0.708 1.666 -14.289 1 91.81 44 GLN B C 1
ATOM 2026 O O . GLN B 1 44 ? 1.861 1.374 -13.969 1 91.81 44 GLN B O 1
ATOM 2031 N N . LEU B 1 45 ? -0.319 0.881 -14.18 1 97.69 45 LEU B N 1
ATOM 2032 C CA . LEU B 1 45 ? -0.275 -0.504 -13.727 1 97.69 45 LEU B CA 1
ATOM 2033 C C . LEU B 1 45 ? -0.604 -1.463 -14.867 1 97.69 45 LEU B C 1
ATOM 2035 O O . LEU B 1 45 ? -1.474 -1.177 -15.695 1 97.69 45 LEU B O 1
ATOM 2039 N N . GLU B 1 46 ? 0.086 -2.494 -14.922 1 98.56 46 GLU B N 1
ATOM 2040 C CA . GLU B 1 46 ? -0.157 -3.6 -15.844 1 98.56 46 GLU B CA 1
ATOM 2041 C C . GLU B 1 46 ? -0.147 -4.941 -15.109 1 98.56 46 GLU B C 1
ATOM 2043 O O . GLU B 1 46 ? 0.523 -5.09 -14.086 1 98.56 46 GLU B O 1
ATOM 2048 N N . PHE B 1 47 ? -0.872 -5.891 -15.688 1 98.81 47 PHE B N 1
ATOM 2049 C CA . PHE B 1 47 ? -1.039 -7.152 -14.977 1 98.81 47 PHE B CA 1
ATOM 2050 C C . PHE B 1 47 ? -0.826 -8.336 -15.914 1 98.81 47 PHE B C 1
ATOM 2052 O O . PHE B 1 47 ? -1.549 -8.484 -16.906 1 98.81 47 PHE B O 1
ATOM 2059 N N . VAL B 1 48 ? 0.151 -9.141 -15.625 1 98.75 48 VAL B N 1
ATOM 2060 C CA . VAL B 1 48 ? 0.26 -10.438 -16.297 1 98.75 48 VAL B CA 1
ATOM 2061 C C . VAL B 1 48 ? -0.509 -11.492 -15.5 1 98.75 48 VAL B C 1
ATOM 2063 O O . VAL B 1 48 ? -0.272 -11.672 -14.305 1 98.75 48 VAL B O 1
ATOM 2066 N N . VAL B 1 49 ? -1.423 -12.109 -16.141 1 98.56 49 VAL B N 1
ATOM 2067 C CA . VAL B 1 49 ? -2.248 -13.148 -15.539 1 98.56 49 VAL B CA 1
ATOM 2068 C C . VAL B 1 49 ? -1.857 -14.516 -16.109 1 98.56 49 VAL B C 1
ATOM 2070 O O . VAL B 1 49 ? -1.896 -14.719 -17.312 1 98.56 49 VAL B O 1
ATOM 2073 N N . VAL B 1 50 ? -1.455 -15.383 -15.203 1 97.12 50 VAL B N 1
ATOM 2074 C CA . VAL B 1 50 ? -1.007 -16.719 -15.602 1 97.12 50 VAL B CA 1
ATOM 2075 C C . VAL B 1 50 ? -1.942 -17.766 -15.023 1 97.12 50 VAL B C 1
ATOM 2077 O O . VAL B 1 50 ? -2.172 -17.812 -13.812 1 97.12 50 VAL B O 1
ATOM 2080 N N . ARG B 1 51 ? -2.49 -18.609 -15.883 1 94.25 51 ARG B N 1
ATOM 2081 C CA . ARG B 1 51 ? -3.361 -19.703 -15.461 1 94.25 51 ARG B CA 1
ATOM 2082 C C . ARG B 1 51 ? -2.77 -21.047 -15.852 1 94.25 51 ARG B C 1
ATOM 2084 O O . ARG B 1 51 ? -2.041 -21.156 -16.844 1 94.25 51 ARG B O 1
ATOM 2091 N N . GLY B 1 52 ? -3.162 -22.094 -15.062 1 86.75 52 GLY B N 1
ATOM 2092 C CA . GLY B 1 52 ? -2.744 -23.453 -15.352 1 86.75 52 GLY B CA 1
ATOM 2093 C C . GLY B 1 52 ? -1.426 -23.828 -14.695 1 86.75 52 GLY B C 1
ATOM 2094 O O . GLY B 1 52 ? -0.5 -23.016 -14.648 1 86.75 52 GLY B O 1
ATOM 2095 N N . ARG B 1 53 ? -1.3 -24.922 -14.312 1 84.5 53 ARG B N 1
ATOM 2096 C CA . ARG B 1 53 ? -0.176 -25.406 -13.516 1 84.5 53 ARG B CA 1
ATOM 2097 C C . ARG B 1 53 ? 1.13 -25.297 -14.297 1 84.5 53 ARG B C 1
ATOM 2099 O O . ARG B 1 53 ? 2.152 -24.891 -13.75 1 84.5 53 ARG B O 1
ATOM 2106 N N . GLU B 1 54 ? 1.165 -25.656 -15.57 1 87.56 54 GLU B N 1
ATOM 2107 C CA . GLU B 1 54 ? 2.379 -25.656 -16.375 1 87.56 54 GLU B CA 1
ATOM 2108 C C . GLU B 1 54 ? 2.908 -24.25 -16.609 1 87.56 54 GLU B C 1
ATOM 2110 O O . GLU B 1 54 ? 4.109 -24 -16.469 1 87.56 54 GLU B O 1
ATOM 2115 N N . ASP B 1 55 ? 2.02 -23.328 -16.953 1 92.31 55 ASP B N 1
ATOM 2116 C CA . ASP B 1 55 ? 2.424 -21.938 -17.203 1 92.31 55 ASP B CA 1
ATOM 2117 C C . ASP B 1 55 ? 2.906 -21.266 -15.922 1 92.31 55 ASP B C 1
ATOM 2119 O O . ASP B 1 55 ? 3.883 -20.516 -15.938 1 92.31 55 ASP B O 1
ATOM 2123 N N . ILE B 1 56 ? 2.24 -21.547 -14.836 1 93.19 56 ILE B N 1
ATOM 2124 C CA . ILE B 1 56 ? 2.652 -20.984 -13.555 1 93.19 56 ILE B CA 1
ATOM 2125 C C . ILE B 1 56 ? 4.031 -21.516 -13.18 1 93.19 56 ILE B C 1
ATOM 2127 O O . ILE B 1 56 ? 4.906 -20.75 -12.758 1 93.19 56 ILE B O 1
ATOM 2131 N N . ALA B 1 57 ? 4.203 -22.828 -13.375 1 89.31 57 ALA B N 1
ATOM 2132 C CA . ALA B 1 57 ? 5.492 -23.438 -13.07 1 89.31 57 ALA B CA 1
ATOM 2133 C C . ALA B 1 57 ? 6.617 -22.781 -13.867 1 89.31 57 ALA B C 1
ATOM 2135 O O . ALA B 1 57 ? 7.695 -22.531 -13.328 1 89.31 57 ALA B O 1
ATOM 2136 N N . ARG B 1 58 ? 6.375 -22.562 -15.094 1 91.62 58 ARG B N 1
ATOM 2137 C CA . ARG B 1 58 ? 7.363 -21.906 -15.953 1 91.62 58 ARG B CA 1
ATOM 2138 C C . ARG B 1 58 ? 7.668 -20.5 -15.453 1 91.62 58 ARG B C 1
ATOM 2140 O O . ARG B 1 58 ? 8.828 -20.078 -15.422 1 91.62 58 ARG B O 1
ATOM 2147 N N . THR B 1 59 ? 6.68 -19.781 -15.094 1 94.31 59 THR B N 1
ATOM 2148 C CA . THR B 1 59 ? 6.809 -18.391 -14.68 1 94.31 59 THR B CA 1
ATOM 2149 C C . THR B 1 59 ? 7.574 -18.297 -13.359 1 94.31 59 THR B C 1
ATOM 2151 O O . THR B 1 59 ? 8.391 -17.391 -13.18 1 94.31 59 THR B O 1
ATOM 2154 N N . ILE B 1 60 ? 7.367 -19.234 -12.469 1 92.44 60 ILE B N 1
ATOM 2155 C CA . ILE B 1 60 ? 7.941 -19.109 -11.133 1 92.44 60 ILE B CA 1
ATOM 2156 C C . ILE B 1 60 ? 9.188 -19.984 -11.016 1 92.44 60 ILE B C 1
ATOM 2158 O O . ILE B 1 60 ? 9.695 -20.219 -9.914 1 92.44 60 ILE B O 1
ATOM 2162 N N . ALA B 1 61 ? 9.711 -20.516 -12.062 1 90.06 61 ALA B N 1
ATOM 2163 C CA . ALA B 1 61 ? 10.875 -21.391 -12.094 1 90.06 61 ALA B CA 1
ATOM 2164 C C . ALA B 1 61 ? 12.055 -20.781 -11.352 1 90.06 61 ALA B C 1
ATOM 2166 O O . ALA B 1 61 ? 12.812 -21.484 -10.672 1 90.06 61 ALA B O 1
ATOM 2167 N N . PRO B 1 62 ? 12.25 -19.438 -11.438 1 89.94 62 PRO B N 1
ATOM 2168 C CA . PRO B 1 62 ? 13.375 -18.828 -10.742 1 89.94 62 PRO B CA 1
ATOM 2169 C C . PRO B 1 62 ? 13.305 -19.016 -9.227 1 89.94 62 PRO B C 1
ATOM 2171 O O . PRO B 1 62 ? 14.336 -18.969 -8.547 1 89.94 62 PRO B O 1
ATOM 2174 N N . LEU B 1 63 ? 12.109 -19.125 -8.68 1 86.38 63 LEU B N 1
ATOM 2175 C CA . LEU B 1 63 ? 11.977 -19.344 -7.246 1 86.38 63 LEU B CA 1
ATOM 2176 C C . LEU B 1 63 ? 12.648 -20.641 -6.828 1 86.38 63 LEU B C 1
ATOM 2178 O O . LEU B 1 63 ? 13.32 -20.703 -5.797 1 86.38 63 LEU B O 1
ATOM 2182 N N . ALA B 1 64 ? 12.414 -21.703 -7.555 1 77.25 64 ALA B N 1
ATOM 2183 C CA . ALA B 1 64 ? 12.992 -23.016 -7.277 1 77.25 64 ALA B CA 1
ATOM 2184 C C . ALA B 1 64 ? 14.516 -22.969 -7.363 1 77.25 64 ALA B C 1
ATOM 2186 O O . ALA B 1 64 ? 15.203 -23.578 -6.547 1 77.25 64 ALA B O 1
ATOM 2187 N N . GLN B 1 65 ? 14.992 -22.234 -8.25 1 77.31 65 GLN B N 1
ATOM 2188 C CA . GLN B 1 65 ? 16.438 -22.141 -8.453 1 77.31 65 GLN B CA 1
ATOM 2189 C C . GLN B 1 65 ? 17.109 -21.438 -7.281 1 77.31 65 GLN B C 1
ATOM 2191 O O . GLN B 1 65 ? 18.188 -21.828 -6.852 1 77.31 65 GLN B O 1
ATOM 2196 N N . ASN B 1 66 ? 16.469 -20.406 -6.828 1 76.06 66 ASN B N 1
ATOM 2197 C CA . ASN B 1 66 ? 17.031 -19.688 -5.684 1 76.06 66 ASN B CA 1
ATOM 2198 C C . ASN B 1 66 ? 16.969 -20.531 -4.414 1 76.06 66 ASN B C 1
ATOM 2200 O O . ASN B 1 66 ? 17.875 -20.469 -3.582 1 76.06 66 ASN B O 1
ATOM 2204 N N . MET B 1 67 ? 15.961 -21.219 -4.254 1 71.12 67 MET B N 1
ATOM 2205 C CA . MET B 1 67 ? 15.852 -22.125 -3.113 1 71.12 67 MET B CA 1
ATOM 2206 C C . MET B 1 67 ? 16.969 -23.172 -3.131 1 71.12 67 MET B C 1
ATOM 2208 O O . MET B 1 67 ? 17.562 -23.469 -2.092 1 71.12 67 MET B O 1
ATOM 2212 N N . GLU B 1 68 ? 17.172 -23.656 -4.262 1 68.25 68 GLU B N 1
ATOM 2213 C CA . GLU B 1 68 ? 18.234 -24.641 -4.402 1 68.25 68 GLU B CA 1
ATOM 2214 C C . GLU B 1 68 ? 19.594 -24.047 -4.059 1 68.25 68 GLU B C 1
ATOM 2216 O O . GLU B 1 68 ? 20.406 -24.672 -3.379 1 68.25 68 GLU B O 1
ATOM 2221 N N . LYS B 1 69 ? 19.734 -22.859 -4.5 1 67.56 69 LYS B N 1
ATOM 2222 C CA . LYS B 1 69 ? 20.984 -22.156 -4.203 1 67.56 69 LYS B CA 1
ATOM 2223 C C . LYS B 1 69 ? 21.109 -21.875 -2.709 1 67.56 69 LYS B C 1
ATOM 2225 O O . LYS B 1 69 ? 22.203 -22.016 -2.137 1 67.56 69 LYS B O 1
ATOM 2230 N N . PHE B 1 70 ? 20 -21.422 -2.18 1 62.88 70 PHE B N 1
ATOM 2231 C CA . PHE B 1 70 ? 20 -21.125 -0.75 1 62.88 70 PHE B CA 1
ATOM 2232 C C . PHE B 1 70 ? 20.266 -22.391 0.061 1 62.88 70 PHE B C 1
ATOM 2234 O O . PHE B 1 70 ? 21.062 -22.359 1.007 1 62.88 70 PHE B O 1
ATOM 2241 N N . LYS B 1 71 ? 19.672 -23.469 -0.323 1 62.09 71 LYS B N 1
ATOM 2242 C CA . LYS B 1 71 ? 19.906 -24.75 0.338 1 62.09 71 LYS B CA 1
ATOM 2243 C C . LYS B 1 71 ? 21.375 -25.156 0.225 1 62.09 71 LYS B C 1
ATOM 2245 O O . LYS B 1 71 ? 21.969 -25.641 1.192 1 62.09 71 LYS B O 1
ATOM 2250 N N . THR B 1 72 ? 21.891 -24.906 -0.887 1 63.12 72 THR B N 1
ATOM 2251 C CA . THR B 1 72 ? 23.281 -25.281 -1.127 1 63.12 72 THR B CA 1
ATOM 2252 C C . THR B 1 72 ? 24.219 -24.406 -0.287 1 63.12 72 THR B C 1
ATOM 2254 O O . THR B 1 72 ? 25.172 -24.922 0.314 1 63.12 72 THR B O 1
ATOM 2257 N N . LEU B 1 73 ? 23.891 -23.125 -0.245 1 55.81 73 LEU B N 1
ATOM 2258 C CA . LEU B 1 73 ? 24.719 -22.203 0.525 1 55.81 73 LEU B CA 1
ATOM 2259 C C . LEU B 1 73 ? 24.609 -22.5 2.018 1 55.81 73 LEU B C 1
ATOM 2261 O O . LEU B 1 73 ? 25.625 -22.453 2.732 1 55.81 73 LEU B O 1
ATOM 2265 N N . VAL B 1 74 ? 23.438 -22.609 2.426 1 55.78 74 VAL B N 1
ATOM 2266 C CA . VAL B 1 74 ? 23.234 -22.938 3.836 1 55.78 74 VAL B CA 1
ATOM 2267 C C . VAL B 1 74 ? 23.938 -24.25 4.168 1 55.78 74 VAL B C 1
ATOM 2269 O O . VAL B 1 74 ? 24.547 -24.375 5.23 1 55.78 74 VAL B O 1
ATOM 2272 N N . ALA B 1 75 ? 23.75 -25.266 3.295 1 58.25 75 ALA B N 1
ATOM 2273 C CA . ALA B 1 75 ? 24.422 -26.547 3.48 1 58.25 75 ALA B CA 1
ATOM 2274 C C . ALA B 1 75 ? 25.938 -26.359 3.543 1 58.25 75 ALA B C 1
ATOM 2276 O O . ALA B 1 75 ? 26.625 -27.016 4.336 1 58.25 75 ALA B O 1
ATOM 2277 N N . GLU B 1 76 ? 26.328 -25.438 2.826 1 56.59 76 GLU B N 1
ATOM 2278 C CA . GLU B 1 76 ? 27.766 -25.203 2.777 1 56.59 76 GLU B CA 1
ATOM 2279 C C . GLU B 1 76 ? 28.219 -24.359 3.969 1 56.59 76 GLU B C 1
ATOM 2281 O O . GLU B 1 76 ? 29.359 -24.484 4.414 1 56.59 76 GLU B O 1
ATOM 2286 N N . ALA B 1 77 ? 27.406 -23.406 4.25 1 50.91 77 ALA B N 1
ATOM 2287 C CA . ALA B 1 77 ? 27.797 -22.469 5.297 1 50.91 77 ALA B CA 1
ATOM 2288 C C . ALA B 1 77 ? 27.547 -23.062 6.684 1 50.91 77 ALA B C 1
ATOM 2290 O O . ALA B 1 77 ? 28.219 -22.672 7.652 1 50.91 77 ALA B O 1
ATOM 2291 N N . ASP B 1 78 ? 26.359 -23.453 6.754 1 45.31 78 ASP B N 1
ATOM 2292 C CA . ASP B 1 78 ? 26.031 -23.953 8.086 1 45.31 78 ASP B CA 1
ATOM 2293 C C . ASP B 1 78 ? 27.047 -24.984 8.555 1 45.31 78 ASP B C 1
ATOM 2295 O O . ASP B 1 78 ? 26.984 -26.156 8.172 1 45.31 78 ASP B O 1
ATOM 2299 N N . GLU B 1 79 ? 28.078 -24.359 8.883 1 47.09 79 GLU B N 1
ATOM 2300 C CA . GLU B 1 79 ? 29 -25.172 9.688 1 47.09 79 GLU B CA 1
ATOM 2301 C C . GLU B 1 79 ? 28.375 -25.547 11.031 1 47.09 79 GLU B C 1
ATOM 2303 O O . GLU B 1 79 ? 28.891 -26.406 11.742 1 47.09 79 GLU B O 1
ATOM 2308 N N . SER B 1 80 ? 27.703 -24.469 11.492 1 47.25 80 SER B N 1
ATOM 2309 C CA . SER B 1 80 ? 27.328 -24.625 12.891 1 47.25 80 SER B CA 1
ATOM 2310 C C . SER B 1 80 ? 26.219 -25.641 13.07 1 47.25 80 SER B C 1
ATOM 2312 O O . SER B 1 80 ? 26 -26.156 14.164 1 47.25 80 SER B O 1
ATOM 2314 N N . GLY B 1 81 ? 25.578 -26.359 12.289 1 45.25 81 GLY B N 1
ATOM 2315 C CA . GLY B 1 81 ? 24.688 -27.5 12.43 1 45.25 81 GLY B CA 1
ATOM 2316 C C . GLY B 1 81 ? 23.234 -27.109 12.664 1 45.25 81 GLY B C 1
ATOM 2317 O O . GLY B 1 81 ? 22.406 -27.938 13.047 1 45.25 81 GLY B O 1
ATOM 2318 N N . ASP B 1 82 ? 22.953 -25.75 12.789 1 44.97 82 ASP B N 1
ATOM 2319 C CA . ASP B 1 82 ? 21.547 -25.625 13.164 1 44.97 82 ASP B CA 1
ATOM 2320 C C . ASP B 1 82 ? 20.641 -25.875 11.969 1 44.97 82 ASP B C 1
ATOM 2322 O O . ASP B 1 82 ? 20.234 -24.922 11.273 1 44.97 82 ASP B O 1
ATOM 2326 N N . ARG B 1 83 ? 20.5 -26.984 11.562 1 46.97 83 ARG B N 1
ATOM 2327 C CA . ARG B 1 83 ? 19.812 -27.656 10.469 1 46.97 83 ARG B CA 1
ATOM 2328 C C . ARG B 1 83 ? 18.312 -27.391 10.523 1 46.97 83 ARG B C 1
ATOM 2330 O O . ARG B 1 83 ? 17.625 -27.453 9.5 1 46.97 83 ARG B O 1
ATOM 2337 N N . ASP B 1 84 ? 17.891 -27.016 11.688 1 47.19 84 ASP B N 1
ATOM 2338 C CA . ASP B 1 84 ? 16.438 -26.938 11.867 1 47.19 84 ASP B CA 1
ATOM 2339 C C . ASP B 1 84 ? 15.891 -25.625 11.297 1 47.19 84 ASP B C 1
ATOM 2341 O O . ASP B 1 84 ? 14.836 -25.625 10.656 1 47.19 84 ASP B O 1
ATOM 2345 N N . LYS B 1 85 ? 16.484 -24.547 11.703 1 50.53 85 LYS B N 1
ATOM 2346 C CA . LYS B 1 85 ? 15.984 -23.25 11.227 1 50.53 85 LYS B CA 1
ATOM 2347 C C . LYS B 1 85 ? 16.078 -23.156 9.703 1 50.53 85 LYS B C 1
ATOM 2349 O O . LYS B 1 85 ? 15.148 -22.672 9.055 1 50.53 85 LYS B O 1
ATOM 2354 N N . MET B 1 86 ? 17.109 -23.656 9.234 1 46.22 86 MET B N 1
ATOM 2355 C CA . MET B 1 86 ? 17.328 -23.703 7.793 1 46.22 86 MET B CA 1
ATOM 2356 C C . MET B 1 86 ? 16.297 -24.609 7.121 1 46.22 86 MET B C 1
ATOM 2358 O O . MET B 1 86 ? 15.812 -24.312 6.035 1 46.22 86 MET B O 1
ATOM 2362 N N . ALA B 1 87 ? 16.125 -25.688 7.742 1 48.22 87 ALA B N 1
ATOM 2363 C CA . ALA B 1 87 ? 15.156 -26.656 7.242 1 48.22 87 ALA B CA 1
ATOM 2364 C C . ALA B 1 87 ? 13.766 -26.047 7.16 1 48.22 87 ALA B C 1
ATOM 2366 O O . ALA B 1 87 ? 13.023 -26.297 6.207 1 48.22 87 ALA B O 1
ATOM 2367 N N . MET B 1 88 ? 13.469 -25.219 8.102 1 50.44 88 MET B N 1
ATOM 2368 C CA . MET B 1 88 ? 12.156 -24.578 8.133 1 50.44 88 MET B CA 1
ATOM 2369 C C . MET B 1 88 ? 12.008 -23.578 6.98 1 50.4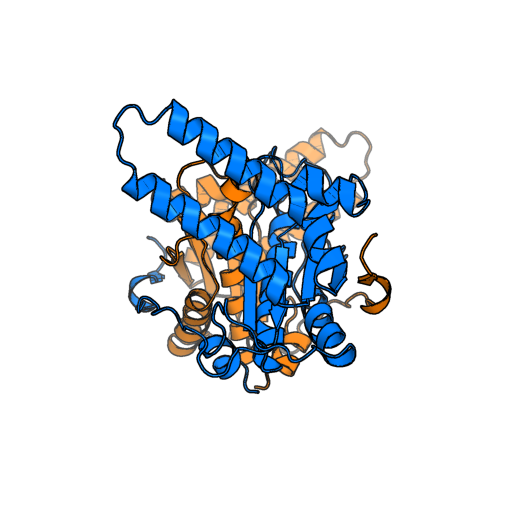4 88 MET B C 1
ATOM 2371 O O . MET B 1 88 ? 10.945 -23.516 6.352 1 50.44 88 MET B O 1
ATOM 2375 N N . PHE B 1 89 ? 13.055 -22.797 6.789 1 50.97 89 PHE B N 1
ATOM 2376 C CA . PHE B 1 89 ? 13.016 -21.875 5.668 1 50.97 89 PHE B CA 1
ATOM 2377 C C . PHE B 1 89 ? 13 -22.625 4.34 1 50.97 89 PHE B C 1
ATOM 2379 O O . PHE B 1 89 ? 12.266 -22.25 3.422 1 50.97 89 PHE B O 1
ATOM 2386 N N . ALA B 1 90 ? 13.883 -23.719 4.254 1 49.59 90 ALA B N 1
ATOM 2387 C CA . ALA B 1 90 ? 13.945 -24.547 3.051 1 49.59 90 ALA B CA 1
ATOM 2388 C C . ALA B 1 90 ? 12.602 -25.234 2.785 1 49.59 90 ALA B C 1
ATOM 2390 O O . ALA B 1 90 ? 12.195 -25.375 1.633 1 49.59 90 ALA B O 1
ATOM 2391 N N . ASP B 1 91 ? 12.039 -25.656 3.822 1 52.28 91 ASP B N 1
ATOM 2392 C CA . ASP B 1 91 ? 10.742 -26.312 3.668 1 52.28 91 ASP B CA 1
ATOM 2393 C C . ASP B 1 91 ? 9.664 -25.297 3.301 1 52.28 91 ASP B C 1
ATOM 2395 O O . ASP B 1 91 ? 8.719 -25.609 2.572 1 52.28 91 ASP B O 1
ATOM 2399 N N . ALA B 1 92 ? 9.844 -24.125 3.812 1 54.16 92 ALA B N 1
ATOM 2400 C CA . ALA B 1 92 ? 8.844 -23.062 3.617 1 54.16 92 ALA B CA 1
ATOM 2401 C C . ALA B 1 92 ? 8.797 -22.625 2.16 1 54.16 92 ALA B C 1
ATOM 2403 O O . ALA B 1 92 ? 7.719 -22.406 1.603 1 54.16 92 ALA B O 1
ATOM 2404 N N . LEU B 1 93 ? 9.93 -22.594 1.557 1 56.78 93 LEU B N 1
ATOM 2405 C CA . LEU B 1 93 ? 10 -22.156 0.166 1 56.78 93 LEU B CA 1
ATOM 2406 C C . LEU B 1 93 ? 9.375 -23.188 -0.761 1 56.78 93 LEU B C 1
ATOM 2408 O O . LEU B 1 93 ? 8.57 -22.844 -1.632 1 56.78 93 LEU B O 1
ATOM 2412 N N . PRO B 1 94 ? 9.641 -24.5 -0.488 1 59.75 94 PRO B N 1
ATOM 2413 C CA . PRO B 1 94 ? 8.938 -25.5 -1.29 1 59.75 94 PRO B CA 1
ATOM 2414 C C . PRO B 1 94 ? 7.426 -25.438 -1.129 1 59.75 94 PRO B C 1
ATOM 2416 O O . PRO B 1 94 ? 6.688 -25.625 -2.104 1 59.75 94 PRO B O 1
ATOM 2419 N N . LYS B 1 95 ? 7.125 -25.078 0.058 1 64.81 95 LYS B N 1
ATOM 2420 C CA . LYS B 1 95 ? 5.691 -24.984 0.3 1 64.81 95 LYS B CA 1
ATOM 2421 C C . LYS B 1 95 ? 5.09 -23.781 -0.404 1 64.81 95 LYS B C 1
ATOM 2423 O O . LYS B 1 95 ? 3.994 -23.859 -0.962 1 64.81 95 LYS B O 1
ATOM 2428 N N . GLN B 1 96 ? 5.949 -22.781 -0.44 1 68.94 96 GLN B N 1
ATOM 2429 C CA . GLN B 1 96 ? 5.492 -21.562 -1.109 1 68.94 96 GLN B CA 1
ATOM 2430 C C . GLN B 1 96 ? 5.344 -21.797 -2.611 1 68.94 96 GLN B C 1
ATOM 2432 O O . GLN B 1 96 ? 4.352 -21.375 -3.213 1 68.94 96 GLN B O 1
ATOM 2437 N N . GLN B 1 97 ? 6.371 -22.438 -3.086 1 71.06 97 GLN B N 1
ATOM 2438 C CA . GLN B 1 97 ? 6.32 -22.719 -4.516 1 71.06 97 GLN B CA 1
ATOM 2439 C C . GLN B 1 97 ? 5.145 -23.625 -4.855 1 71.06 97 GLN B C 1
ATOM 2441 O O . GLN B 1 97 ? 4.449 -23.406 -5.848 1 71.06 97 GLN B O 1
ATOM 2446 N N . LYS B 1 98 ? 5.012 -24.625 -4.062 1 70.94 98 LYS B N 1
ATOM 2447 C CA . LYS B 1 98 ? 3.912 -25.562 -4.27 1 70.94 98 LYS B CA 1
ATOM 2448 C C . LYS B 1 98 ? 2.562 -24.859 -4.188 1 70.94 98 LYS B C 1
ATOM 2450 O O . LYS B 1 98 ? 1.67 -25.109 -5 1 70.94 98 LYS B O 1
ATOM 2455 N N . MET B 1 99 ? 2.496 -24 -3.342 1 75.12 99 MET B N 1
ATOM 2456 C CA . MET B 1 99 ? 1.264 -23.234 -3.145 1 75.12 99 MET B CA 1
ATOM 2457 C C . MET B 1 99 ? 0.952 -22.375 -4.367 1 75.12 99 MET B C 1
ATOM 2459 O O . MET B 1 99 ? -0.187 -22.344 -4.836 1 75.12 99 MET B O 1
ATOM 2463 N N . LEU B 1 100 ? 2.031 -21.734 -4.852 1 75.5 100 LEU B N 1
ATOM 2464 C CA . LEU B 1 100 ? 1.848 -20.891 -6.031 1 75.5 100 LEU B CA 1
ATOM 2465 C C . LEU B 1 100 ? 1.401 -21.734 -7.227 1 75.5 100 LEU B C 1
ATOM 2467 O O . LEU B 1 100 ? 0.511 -21.328 -7.977 1 75.5 100 LEU B O 1
ATOM 2471 N N . MET B 1 101 ? 1.884 -22.922 -7.277 1 72.56 101 MET B N 1
ATOM 2472 C CA . MET B 1 101 ? 1.591 -23.797 -8.406 1 72.56 101 MET B CA 1
ATOM 2473 C C . MET B 1 101 ? 0.19 -24.391 -8.289 1 72.56 101 MET B C 1
ATOM 2475 O O . MET B 1 101 ? -0.495 -24.578 -9.297 1 72.56 101 MET B O 1
ATOM 2479 N N . GLU B 1 102 ? -0.293 -24.594 -7.168 1 72 102 GLU B N 1
ATOM 2480 C CA . GLU B 1 102 ? -1.565 -25.281 -6.949 1 72 102 GLU B CA 1
ATOM 2481 C C . GLU B 1 102 ? -2.736 -24.297 -7.047 1 72 102 GLU B C 1
ATOM 2483 O O . GLU B 1 102 ? -3.887 -24.719 -7.199 1 72 102 GLU B O 1
ATOM 2488 N N . SER B 1 103 ? -2.623 -23.031 -6.922 1 71.12 103 SER B N 1
ATOM 2489 C CA . SER B 1 103 ? -3.699 -22.047 -6.879 1 71.12 103 SER B CA 1
ATOM 2490 C C . SER B 1 103 ? -4.398 -21.938 -8.227 1 71.12 103 SER B C 1
ATOM 2492 O O . SER B 1 103 ? -5.59 -21.625 -8.289 1 71.12 103 SER B O 1
ATOM 2494 N N . GLY B 1 104 ? -3.77 -22.219 -9.289 1 80.44 104 GLY B N 1
ATOM 2495 C CA . GLY B 1 104 ? -4.34 -22.172 -10.625 1 80.44 104 GLY B CA 1
ATOM 2496 C C . GLY B 1 104 ? -4.398 -20.766 -11.203 1 80.44 104 GLY B C 1
ATOM 2497 O O . GLY B 1 104 ? -4.711 -20.578 -12.383 1 80.44 104 GLY B O 1
ATOM 2498 N N . LEU B 1 105 ? -4.301 -19.719 -10.328 1 94.62 105 LEU B N 1
ATOM 2499 C CA . LEU B 1 105 ? -4.332 -18.344 -10.82 1 94.62 105 LEU B CA 1
ATOM 2500 C C . LEU B 1 105 ? -3.221 -17.516 -10.195 1 94.62 105 LEU B C 1
ATOM 2502 O O . LEU B 1 105 ? -3.188 -17.328 -8.977 1 94.62 105 LEU B O 1
ATOM 2506 N N . LEU B 1 106 ? -2.32 -17.016 -11 1 96.56 106 LEU B N 1
ATOM 2507 C CA . LEU B 1 106 ? -1.224 -16.141 -10.617 1 96.56 106 LEU B CA 1
ATOM 2508 C C . LEU B 1 106 ? -1.357 -14.781 -11.305 1 96.56 106 LEU B C 1
ATOM 2510 O O . LEU B 1 106 ? -1.533 -14.711 -12.523 1 96.56 106 LEU B O 1
ATOM 2514 N N . ILE B 1 107 ? -1.384 -13.742 -10.539 1 98.19 107 ILE B N 1
ATOM 2515 C CA . ILE B 1 107 ? -1.399 -12.375 -11.055 1 98.19 107 ILE B CA 1
ATOM 2516 C C . ILE B 1 107 ? -0.094 -11.672 -10.688 1 98.19 107 ILE B C 1
ATOM 2518 O O . ILE B 1 107 ? 0.325 -11.695 -9.531 1 98.19 107 ILE B O 1
ATOM 2522 N N . ILE B 1 108 ? 0.538 -11.078 -11.625 1 98.62 108 ILE B N 1
ATOM 2523 C CA . ILE B 1 108 ? 1.775 -10.344 -11.398 1 98.62 108 ILE B CA 1
ATOM 2524 C C . ILE B 1 108 ? 1.552 -8.859 -11.695 1 98.62 108 ILE B C 1
ATOM 2526 O O . ILE B 1 108 ? 1.589 -8.438 -12.852 1 98.62 108 ILE B O 1
ATOM 2530 N N . PRO B 1 109 ? 1.324 -8.062 -10.695 1 98.81 109 PRO B N 1
ATOM 2531 C CA . PRO B 1 109 ? 1.183 -6.621 -10.891 1 98.81 109 PRO B CA 1
ATOM 2532 C C . PRO B 1 109 ? 2.506 -5.941 -11.242 1 98.81 109 PRO B C 1
ATOM 2534 O O . PRO B 1 109 ? 3.514 -6.16 -10.562 1 98.81 109 PRO B O 1
ATOM 2537 N N . PHE B 1 110 ? 2.477 -5.191 -12.281 1 98.75 110 PHE B N 1
ATOM 2538 C CA . PHE B 1 110 ? 3.605 -4.375 -12.711 1 98.75 110 PHE B CA 1
ATOM 2539 C C . PHE B 1 110 ? 3.279 -2.893 -12.578 1 98.75 110 PHE B C 1
ATOM 2541 O O . PHE B 1 110 ? 2.137 -2.48 -12.797 1 98.75 110 PHE B O 1
ATOM 2548 N N . PHE B 1 111 ? 4.258 -2.129 -12.211 1 98.06 111 PHE B N 1
ATOM 2549 C CA . PHE B 1 111 ? 4.113 -0.68 -12.141 1 98.06 111 PHE B CA 1
ATOM 2550 C C . PHE B 1 111 ? 5.262 0.015 -12.859 1 98.06 111 PHE B C 1
ATOM 2552 O O . PHE B 1 111 ? 6.379 -0.507 -12.906 1 98.06 111 PHE B O 1
ATOM 2559 N N . ARG B 1 112 ? 4.949 1.104 -13.391 1 95.94 112 ARG B N 1
ATOM 2560 C CA . ARG B 1 112 ? 5.988 1.897 -14.039 1 95.94 112 ARG B CA 1
ATOM 2561 C C . ARG B 1 112 ? 6.93 2.518 -13.008 1 95.94 112 ARG B C 1
ATOM 2563 O O . ARG B 1 112 ? 6.488 2.977 -11.953 1 95.94 112 ARG B O 1
ATOM 2570 N N . GLN B 1 113 ? 8.133 2.377 -13.188 1 95.31 113 GLN B N 1
ATOM 2571 C CA . GLN B 1 113 ? 9.172 2.982 -12.359 1 95.31 113 GLN B CA 1
ATOM 2572 C C . GLN B 1 113 ? 10.055 3.91 -13.18 1 95.31 113 GLN B C 1
ATOM 2574 O O . GLN B 1 113 ? 10.945 3.449 -13.898 1 95.31 113 GLN B O 1
ATOM 2579 N N . LEU B 1 114 ? 9.805 5.211 -12.961 1 90.06 114 LEU B N 1
ATOM 2580 C CA . LEU B 1 114 ? 10.523 6.211 -13.742 1 90.06 114 LEU B CA 1
ATOM 2581 C C . LEU B 1 114 ? 11.438 7.047 -12.859 1 90.06 114 LEU B C 1
ATOM 2583 O O . LEU B 1 114 ? 11.406 6.918 -11.633 1 90.06 114 LEU B O 1
ATOM 2587 N N . THR B 1 115 ? 12.266 7.895 -13.359 1 88 115 THR B N 1
ATOM 2588 C CA . THR B 1 115 ? 13.102 8.93 -12.758 1 88 115 THR B CA 1
ATOM 2589 C C . THR B 1 115 ? 14.266 8.312 -12 1 88 115 THR B C 1
ATOM 2591 O O . THR B 1 115 ? 15.414 8.742 -12.148 1 88 115 THR B O 1
ATOM 2594 N N . TRP B 1 116 ? 13.938 7.234 -11.055 1 93 116 TRP B N 1
ATOM 2595 C CA . TRP B 1 116 ? 14.977 6.543 -10.297 1 93 116 TRP B CA 1
ATOM 2596 C C . TRP B 1 116 ? 14.773 5.035 -10.344 1 93 116 TRP B C 1
ATOM 2598 O O . TRP B 1 116 ? 13.641 4.555 -10.281 1 93 116 TRP B O 1
ATOM 2608 N N . PRO B 1 117 ? 15.914 4.305 -10.453 1 96.19 117 PRO B N 1
ATOM 2609 C CA . PRO B 1 117 ? 15.742 2.859 -10.273 1 96.19 117 PRO B CA 1
ATOM 2610 C C . PRO B 1 117 ? 15.141 2.5 -8.914 1 96.19 117 PRO B C 1
ATOM 2612 O O . PRO B 1 117 ? 15.469 3.133 -7.906 1 96.19 117 PRO B O 1
ATOM 2615 N N . LEU B 1 118 ? 14.336 1.537 -8.859 1 96.56 118 LEU B N 1
ATOM 2616 C CA . LEU B 1 118 ? 13.617 1.154 -7.652 1 96.56 118 LEU B CA 1
ATOM 2617 C C . LEU B 1 118 ? 14.586 0.934 -6.492 1 96.56 118 LEU B C 1
ATOM 2619 O O . LEU B 1 118 ? 14.32 1.35 -5.363 1 96.56 118 LEU B O 1
ATOM 2623 N N . LEU B 1 119 ? 15.75 0.342 -6.773 1 97.06 119 LEU B N 1
ATOM 2624 C CA . LEU B 1 119 ? 16.656 -0.063 -5.707 1 97.06 119 LEU B CA 1
ATOM 2625 C C . LEU B 1 119 ? 17.75 0.981 -5.5 1 97.06 119 LEU B C 1
ATOM 2627 O O . LEU B 1 119 ? 18.734 0.728 -4.793 1 97.06 119 LEU B O 1
ATOM 2631 N N . LYS B 1 120 ? 17.594 2.16 -6.105 1 97.44 120 LYS B N 1
ATOM 2632 C CA . LYS B 1 120 ? 18.5 3.287 -5.887 1 97.44 120 LYS B CA 1
ATOM 2633 C C . LYS B 1 120 ? 17.719 4.582 -5.672 1 97.44 120 LYS B C 1
ATOM 2635 O O . LYS B 1 120 ? 17.984 5.586 -6.344 1 97.44 120 LYS B O 1
ATOM 2640 N N . PRO B 1 121 ? 16.875 4.52 -4.672 1 96.88 121 PRO B N 1
ATOM 2641 C CA . PRO B 1 121 ? 16.125 5.742 -4.398 1 96.88 121 PRO B CA 1
ATOM 2642 C C . PRO B 1 121 ? 17 6.879 -3.889 1 96.88 121 PRO B C 1
ATOM 2644 O O . PRO B 1 121 ? 17.891 6.652 -3.074 1 96.88 121 PRO B O 1
ATOM 2647 N N . ALA B 1 122 ? 16.719 8.07 -4.406 1 95.25 122 ALA B N 1
ATOM 2648 C CA . ALA B 1 122 ? 17.453 9.258 -3.973 1 95.25 122 ALA B CA 1
ATOM 2649 C C . ALA B 1 122 ? 16.812 9.875 -2.727 1 95.25 122 ALA B C 1
ATOM 2651 O O . ALA B 1 122 ? 17.516 10.453 -1.892 1 95.25 122 ALA B O 1
ATOM 2652 N N . GLU B 1 123 ? 15.555 9.789 -2.607 1 93.75 123 GLU B N 1
ATOM 2653 C CA . GLU B 1 123 ? 14.711 10.258 -1.513 1 93.75 123 GLU B CA 1
ATOM 2654 C C . GLU B 1 123 ? 13.414 9.453 -1.437 1 93.75 123 GLU B C 1
ATOM 2656 O O . GLU B 1 123 ? 13.18 8.57 -2.26 1 93.75 123 GLU B O 1
ATOM 2661 N N . GLN B 1 124 ? 12.648 9.703 -0.517 1 94.5 124 GLN B N 1
ATOM 2662 C CA . GLN B 1 124 ? 11.453 8.883 -0.311 1 94.5 124 GLN B CA 1
ATOM 2663 C C . GLN B 1 124 ? 10.508 8.984 -1.505 1 94.5 124 GLN B C 1
ATOM 2665 O O . GLN B 1 124 ? 9.875 7.992 -1.883 1 94.5 124 GLN B O 1
ATOM 2670 N N . SER B 1 125 ? 10.445 10.141 -2.057 1 91.75 125 SER B N 1
ATOM 2671 C CA . SER B 1 125 ? 9.539 10.336 -3.186 1 91.75 125 SER B CA 1
ATOM 2672 C C . SER B 1 125 ? 9.953 9.484 -4.379 1 91.75 125 SER B C 1
ATOM 2674 O O . SER B 1 125 ? 9.156 9.25 -5.289 1 91.75 125 SER B O 1
ATOM 2676 N N . SER B 1 126 ? 11.203 8.984 -4.457 1 94.75 126 SER B N 1
ATOM 2677 C CA . SER B 1 126 ? 11.664 8.07 -5.496 1 94.75 126 SER B CA 1
ATOM 2678 C C . SER B 1 126 ? 10.938 6.734 -5.414 1 94.75 126 SER B C 1
ATOM 2680 O O . SER B 1 126 ? 10.977 5.941 -6.359 1 94.75 126 SER B O 1
ATOM 2682 N N . LEU B 1 127 ? 10.219 6.492 -4.293 1 96.75 127 LEU B N 1
ATOM 2683 C CA . LEU B 1 127 ? 9.531 5.227 -4.062 1 96.75 127 LEU B CA 1
ATOM 2684 C C . LEU B 1 127 ? 8.031 5.383 -4.258 1 96.75 127 LEU B C 1
ATOM 2686 O O . LEU B 1 127 ? 7.258 4.488 -3.904 1 96.75 127 LEU B O 1
ATOM 2690 N N . ASN B 1 128 ? 7.637 6.516 -4.883 1 96 128 ASN B N 1
ATOM 2691 C CA . ASN B 1 128 ? 6.215 6.82 -5.004 1 96 128 ASN B CA 1
ATOM 2692 C C . ASN B 1 128 ? 5.496 5.801 -5.887 1 96 128 ASN B C 1
ATOM 2694 O O . ASN B 1 128 ? 4.352 5.434 -5.613 1 96 128 ASN B O 1
ATOM 2698 N N . TYR B 1 129 ? 6.164 5.398 -6.945 1 96.62 129 TYR B N 1
ATOM 2699 C CA . TYR B 1 129 ? 5.559 4.402 -7.82 1 96.62 129 TYR B CA 1
ATOM 2700 C C . TYR B 1 129 ? 5.34 3.088 -7.078 1 96.62 129 TYR B C 1
ATOM 2702 O O . TYR B 1 129 ? 4.301 2.445 -7.234 1 96.62 129 TYR B O 1
ATOM 2710 N N . PHE B 1 130 ? 6.34 2.748 -6.266 1 97.62 130 PHE B N 1
ATOM 2711 C CA . PHE B 1 130 ? 6.258 1.54 -5.457 1 97.62 130 PHE B CA 1
ATOM 2712 C C . PHE B 1 130 ? 5.141 1.657 -4.426 1 97.62 130 PHE B C 1
ATOM 2714 O O . PHE B 1 130 ? 4.355 0.724 -4.242 1 97.62 130 PHE B O 1
ATOM 2721 N N . ALA B 1 131 ? 5.035 2.762 -3.787 1 97.62 131 ALA B N 1
ATOM 2722 C CA . ALA B 1 131 ? 3.959 3.025 -2.836 1 97.62 131 ALA B CA 1
ATOM 2723 C C . ALA B 1 131 ? 2.592 2.889 -3.5 1 97.62 131 ALA B C 1
ATOM 2725 O O . ALA B 1 131 ? 1.699 2.227 -2.967 1 97.62 131 ALA B O 1
ATOM 2726 N N . SER B 1 132 ? 2.445 3.494 -4.66 1 97.38 132 SER B N 1
ATOM 2727 C CA . SER B 1 132 ? 1.199 3.43 -5.418 1 97.38 132 SER B CA 1
ATOM 2728 C C . SER B 1 132 ? 0.832 1.988 -5.754 1 97.38 132 SER B C 1
ATOM 2730 O O . SER B 1 132 ? -0.338 1.605 -5.672 1 97.38 132 SER B O 1
ATOM 2732 N N . ALA B 1 133 ? 1.819 1.245 -6.156 1 98.25 133 ALA B N 1
ATOM 2733 C CA . ALA B 1 133 ? 1.591 -0.151 -6.52 1 98.25 133 ALA B CA 1
ATOM 2734 C C . ALA B 1 133 ? 1.04 -0.941 -5.336 1 98.25 133 ALA B C 1
ATOM 2736 O O . ALA B 1 133 ? 0.16 -1.788 -5.504 1 98.25 133 ALA B O 1
ATOM 2737 N N . TRP B 1 134 ? 1.499 -0.677 -4.176 1 98.38 134 TRP B N 1
ATOM 2738 C CA . TRP B 1 134 ? 1.092 -1.479 -3.027 1 98.38 134 TRP B CA 1
ATOM 2739 C C . TRP B 1 134 ? -0.261 -1.021 -2.494 1 98.38 134 TRP B C 1
ATOM 2741 O O . TRP B 1 134 ? -1.021 -1.82 -1.942 1 98.38 134 TRP B O 1
ATOM 2751 N N . CYS B 1 135 ? -0.6 0.263 -2.67 1 98.5 135 CYS B N 1
ATOM 2752 C CA . CYS B 1 135 ? -1.992 0.648 -2.471 1 98.5 135 CYS B CA 1
ATOM 2753 C C . CYS B 1 135 ? -2.914 -0.141 -3.393 1 98.5 135 CYS B C 1
ATOM 2755 O O . CYS B 1 135 ? -3.969 -0.615 -2.967 1 98.5 135 CYS B O 1
ATOM 2757 N N . ALA B 1 136 ? -2.49 -0.281 -4.621 1 98.56 136 ALA B N 1
ATOM 2758 C CA . ALA B 1 136 ? -3.271 -1.01 -5.617 1 98.56 136 ALA B CA 1
ATOM 2759 C C . ALA B 1 136 ? -3.4 -2.484 -5.242 1 98.56 136 ALA B C 1
ATOM 2761 O O . ALA B 1 136 ? -4.484 -3.061 -5.332 1 98.56 136 ALA B O 1
ATOM 2762 N N . VAL B 1 137 ? -2.285 -3.086 -4.809 1 98.75 137 VAL B N 1
ATOM 2763 C CA . VAL B 1 137 ? -2.295 -4.488 -4.414 1 98.75 137 VAL B CA 1
ATOM 2764 C C . VAL B 1 137 ? -3.234 -4.688 -3.227 1 98.75 137 VAL B C 1
ATOM 2766 O O . VAL B 1 137 ? -3.986 -5.664 -3.176 1 98.75 137 VAL B O 1
ATOM 2769 N N . GLU B 1 138 ? -3.201 -3.76 -2.285 1 98.81 138 GLU B N 1
ATOM 2770 C CA . GLU B 1 138 ? -4.105 -3.879 -1.145 1 98.81 138 GLU B CA 1
ATOM 2771 C C . GLU B 1 138 ? -5.562 -3.832 -1.589 1 98.81 138 GLU B C 1
ATOM 2773 O O . GLU B 1 138 ? -6.391 -4.602 -1.099 1 98.81 138 GLU B O 1
ATOM 2778 N N . ASN B 1 139 ? -5.883 -2.916 -2.518 1 98.81 139 ASN B N 1
ATOM 2779 C CA . ASN B 1 139 ? -7.234 -2.896 -3.072 1 98.81 139 ASN B CA 1
ATOM 2780 C C . ASN B 1 139 ? -7.613 -4.246 -3.67 1 98.81 139 ASN B C 1
ATOM 2782 O O . ASN B 1 139 ? -8.742 -4.711 -3.502 1 98.81 139 ASN B O 1
ATOM 2786 N N . MET B 1 140 ? -6.707 -4.871 -4.344 1 98.88 140 MET B N 1
ATOM 2787 C CA . MET B 1 140 ? -6.969 -6.172 -4.953 1 98.88 140 MET B CA 1
ATOM 2788 C C . MET B 1 140 ? -7.215 -7.234 -3.887 1 98.88 140 MET B C 1
ATOM 2790 O O . MET B 1 140 ? -8.102 -8.078 -4.039 1 98.88 140 MET B O 1
ATOM 2794 N N . LEU B 1 141 ? -6.391 -7.211 -2.842 1 98.69 141 LEU B N 1
ATOM 2795 C CA . LEU B 1 141 ? -6.566 -8.164 -1.748 1 98.69 141 LEU B CA 1
ATOM 2796 C C . LEU B 1 141 ? -7.949 -8.023 -1.125 1 98.69 141 LEU B C 1
ATOM 2798 O O . LEU B 1 141 ? -8.625 -9.023 -0.873 1 98.69 141 LEU B O 1
ATOM 2802 N N . LEU B 1 142 ? -8.352 -6.816 -0.913 1 98.88 142 LEU B N 1
ATOM 2803 C CA . LEU B 1 142 ? -9.672 -6.566 -0.333 1 98.88 142 LEU B CA 1
ATOM 2804 C C . LEU B 1 142 ? -10.773 -6.973 -1.299 1 98.88 142 LEU B C 1
ATOM 2806 O O . LEU B 1 142 ? -11.781 -7.559 -0.888 1 98.88 142 LEU B O 1
ATOM 2810 N N . ALA B 1 143 ? -10.602 -6.676 -2.559 1 98.88 143 ALA B N 1
ATOM 2811 C CA . ALA B 1 143 ? -11.586 -7.07 -3.564 1 98.88 143 ALA B CA 1
ATOM 2812 C C . ALA B 1 143 ? -11.703 -8.594 -3.648 1 98.88 143 ALA B C 1
ATOM 2814 O O . ALA B 1 143 ? -12.805 -9.133 -3.76 1 98.88 143 ALA B O 1
ATOM 2815 N N . ALA B 1 144 ? -10.57 -9.289 -3.633 1 98.56 144 ALA B N 1
ATOM 2816 C CA . ALA B 1 144 ? -10.602 -10.742 -3.611 1 98.56 144 ALA B CA 1
ATOM 2817 C C . ALA B 1 144 ? -11.445 -11.258 -2.445 1 98.56 144 ALA B C 1
ATOM 2819 O O . ALA B 1 144 ? -12.289 -12.141 -2.621 1 98.56 144 ALA B O 1
ATOM 2820 N N . THR B 1 145 ? -11.219 -10.68 -1.3 1 98.44 145 THR B N 1
ATOM 2821 C CA . THR B 1 145 ? -11.977 -11.062 -0.113 1 98.44 145 THR 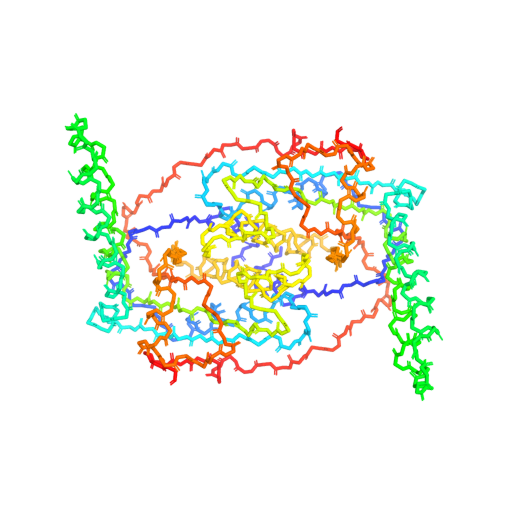B CA 1
ATOM 2822 C C . THR B 1 145 ? -13.461 -10.797 -0.316 1 98.44 145 THR B C 1
ATOM 2824 O O . THR B 1 145 ? -14.297 -11.648 0.007 1 98.44 145 THR B O 1
ATOM 2827 N N . ALA B 1 146 ? -13.781 -9.641 -0.871 1 98.69 146 ALA B N 1
ATOM 2828 C CA . ALA B 1 146 ? -15.172 -9.273 -1.122 1 98.69 146 ALA B CA 1
ATOM 2829 C C . ALA B 1 146 ? -15.836 -10.266 -2.08 1 98.69 146 ALA B C 1
ATOM 2831 O O . ALA B 1 146 ? -17.047 -10.492 -2.004 1 98.69 146 ALA B O 1
ATOM 2832 N N . GLU B 1 147 ? -15.062 -10.875 -2.924 1 98.25 147 GLU B N 1
ATOM 2833 C CA . GLU B 1 147 ? -15.562 -11.812 -3.922 1 98.25 147 GLU B CA 1
ATOM 2834 C C . GLU B 1 147 ? -15.555 -13.242 -3.387 1 98.25 147 GLU B C 1
ATOM 2836 O O . GLU B 1 147 ? -15.828 -14.195 -4.129 1 98.25 147 GLU B O 1
ATOM 2841 N N . GLY B 1 148 ? -15.18 -13.406 -2.158 1 96.94 148 GLY B N 1
ATOM 2842 C CA . GLY B 1 148 ? -15.164 -14.719 -1.534 1 96.94 148 GLY B CA 1
ATOM 2843 C C . GLY B 1 148 ? -13.898 -15.5 -1.821 1 96.94 148 GLY B C 1
ATOM 2844 O O . GLY B 1 148 ? -13.852 -16.719 -1.643 1 96.94 148 GLY B O 1
ATOM 2845 N N . LEU B 1 149 ? -12.906 -14.867 -2.295 1 97.12 149 LEU B N 1
ATOM 2846 C CA . LEU B 1 149 ? -11.633 -15.492 -2.633 1 97.12 149 LEU B CA 1
ATOM 2847 C C . LEU B 1 149 ? -10.617 -15.289 -1.515 1 97.12 149 LEU B C 1
ATOM 2849 O O . LEU B 1 149 ? -10.781 -14.398 -0.674 1 97.12 149 LEU B O 1
ATOM 2853 N N . GLY B 1 150 ? -9.633 -16.188 -1.428 1 94.56 150 GLY B N 1
ATOM 2854 C CA . GLY B 1 150 ? -8.406 -16 -0.665 1 94.56 150 GLY B CA 1
ATOM 2855 C C . GLY B 1 150 ? -7.23 -15.57 -1.519 1 94.56 150 GLY B C 1
ATOM 2856 O O . GLY B 1 150 ? -7.281 -15.656 -2.748 1 94.56 150 GLY B O 1
ATOM 2857 N N . ALA B 1 151 ? -6.238 -15.031 -0.846 1 94.81 151 ALA B N 1
ATOM 2858 C CA . ALA B 1 151 ? -5.066 -14.562 -1.581 1 94.81 151 ALA B CA 1
ATOM 2859 C C . ALA B 1 151 ? -3.805 -14.68 -0.73 1 94.81 151 ALA B C 1
ATOM 2861 O O . ALA B 1 151 ? -3.873 -14.648 0.5 1 94.81 151 ALA B O 1
ATOM 2862 N N . VAL B 1 152 ? -2.697 -14.828 -1.374 1 91.44 152 VAL B N 1
ATOM 2863 C CA . VAL B 1 152 ? -1.362 -14.766 -0.788 1 91.44 152 VAL B CA 1
ATOM 2864 C C . VAL B 1 152 ? -0.366 -14.25 -1.825 1 91.44 152 VAL B C 1
ATOM 2866 O O . VAL B 1 152 ? -0.579 -14.406 -3.029 1 91.44 152 VAL B O 1
ATOM 2869 N N . PHE B 1 153 ? 0.656 -13.523 -1.35 1 92.38 153 PHE B N 1
ATOM 2870 C CA . PHE B 1 153 ? 1.631 -13.047 -2.324 1 92.38 153 PHE B CA 1
ATOM 2871 C C . PHE B 1 153 ? 3.053 -13.305 -1.841 1 92.38 153 PHE B C 1
ATOM 2873 O O . PHE B 1 153 ? 3.287 -13.453 -0.639 1 92.38 153 PHE B O 1
ATOM 2880 N N . HIS B 1 154 ? 3.93 -13.477 -2.799 1 90.88 154 HIS B N 1
ATOM 2881 C CA . HIS B 1 154 ? 5.371 -13.609 -2.621 1 90.88 154 HIS B CA 1
ATOM 2882 C C . HIS B 1 154 ? 6.113 -12.406 -3.186 1 90.88 154 HIS B C 1
ATOM 2884 O O . HIS B 1 154 ? 5.945 -12.055 -4.355 1 90.88 154 HIS B O 1
ATOM 2890 N N . ILE B 1 155 ? 6.832 -11.734 -2.332 1 92.81 155 ILE B N 1
ATOM 2891 C CA . ILE B 1 155 ? 7.707 -10.664 -2.793 1 92.81 155 ILE B CA 1
ATOM 2892 C C . ILE B 1 155 ? 9.031 -11.25 -3.273 1 92.81 155 ILE B C 1
ATOM 2894 O O . ILE B 1 155 ? 9.703 -11.977 -2.535 1 92.81 155 ILE B O 1
ATOM 2898 N N . PRO B 1 156 ? 9.359 -10.93 -4.434 1 90.56 156 PRO B N 1
ATOM 2899 C CA . PRO B 1 156 ? 10.562 -11.555 -4.996 1 90.56 156 PRO B CA 1
ATOM 2900 C C . PRO B 1 156 ? 11.82 -11.242 -4.188 1 90.56 156 PRO B C 1
ATOM 2902 O O . PRO B 1 156 ? 11.953 -10.141 -3.645 1 90.56 156 PRO B O 1
ATOM 2905 N N . VAL B 1 157 ? 12.711 -12.211 -4.145 1 87.88 157 VAL B N 1
ATOM 2906 C CA . VAL B 1 157 ? 14 -12.078 -3.461 1 87.88 157 VAL B CA 1
ATOM 2907 C C . VAL B 1 157 ? 15.141 -12.273 -4.457 1 87.88 157 VAL B C 1
ATOM 2909 O O . VAL B 1 157 ? 14.938 -12.859 -5.527 1 87.88 157 VAL B O 1
ATOM 2912 N N . SER B 1 158 ? 16.25 -11.727 -4.047 1 89.5 158 SER B N 1
ATOM 2913 C CA . SER B 1 158 ? 17.453 -11.883 -4.863 1 89.5 158 SER B CA 1
ATOM 2914 C C . SER B 1 158 ? 17.188 -11.453 -6.305 1 89.5 158 SER B C 1
ATOM 2916 O O . SER B 1 158 ? 16.75 -10.336 -6.555 1 89.5 158 SER B O 1
ATOM 2918 N N . ASP B 1 159 ? 17.359 -12.344 -7.285 1 91.62 159 ASP B N 1
ATOM 2919 C CA . ASP B 1 159 ? 17.25 -11.984 -8.695 1 91.62 159 ASP B CA 1
ATOM 2920 C C . ASP B 1 159 ? 15.93 -12.469 -9.281 1 91.62 159 ASP B C 1
ATOM 2922 O O . ASP B 1 159 ? 15.75 -12.453 -10.5 1 91.62 159 ASP B O 1
ATOM 2926 N N . GLU B 1 160 ? 14.984 -12.906 -8.477 1 93 160 GLU B N 1
ATOM 2927 C CA . GLU B 1 160 ? 13.711 -13.469 -8.914 1 93 160 GLU B CA 1
ATOM 2928 C C . GLU B 1 160 ? 12.945 -12.484 -9.805 1 93 160 GLU B C 1
ATOM 2930 O O . GLU B 1 160 ? 12.422 -12.859 -10.852 1 93 160 GLU B O 1
ATOM 2935 N N . ALA B 1 161 ? 12.922 -11.242 -9.383 1 95.44 161 ALA B N 1
ATOM 2936 C CA . ALA B 1 161 ? 12.156 -10.242 -10.125 1 95.44 161 ALA B C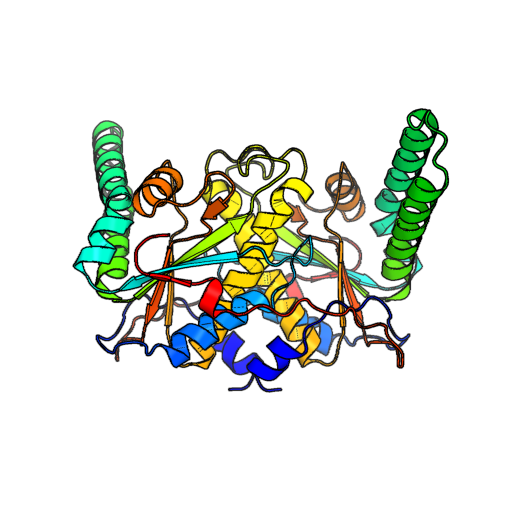A 1
ATOM 2937 C C . ALA B 1 161 ? 12.695 -10.086 -11.547 1 95.44 161 ALA B C 1
ATOM 2939 O O . ALA B 1 161 ? 11.93 -10.117 -12.508 1 95.44 161 ALA B O 1
ATOM 2940 N N . ASP B 1 162 ? 13.992 -9.914 -11.672 1 95.75 162 ASP B N 1
ATOM 2941 C CA . ASP B 1 162 ? 14.602 -9.727 -12.984 1 95.75 162 ASP B CA 1
ATOM 2942 C C . ASP B 1 162 ? 14.352 -10.938 -13.883 1 95.75 162 ASP B C 1
ATOM 2944 O O . ASP B 1 162 ? 14.039 -10.789 -15.062 1 95.75 162 ASP B O 1
ATOM 2948 N N . ARG B 1 163 ? 14.484 -12.117 -13.328 1 96.56 163 ARG B N 1
ATOM 2949 C CA . ARG B 1 163 ? 14.297 -13.336 -14.102 1 96.56 163 ARG B CA 1
ATOM 2950 C C . ARG B 1 163 ? 12.844 -13.508 -14.531 1 96.56 163 ARG B C 1
ATOM 2952 O O . ARG B 1 163 ? 12.57 -13.883 -15.672 1 96.56 163 ARG B O 1
ATOM 2959 N N . ILE B 1 164 ? 11.922 -13.234 -13.656 1 97.06 164 ILE B N 1
ATOM 2960 C CA . ILE B 1 164 ? 10.508 -13.367 -13.977 1 97.06 164 ILE B CA 1
ATOM 2961 C C 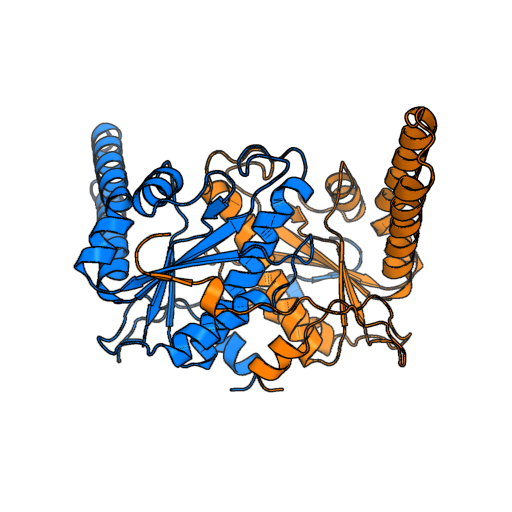. ILE B 1 164 ? 10.117 -12.32 -15.016 1 97.06 164 ILE B C 1
ATOM 2963 O O . ILE B 1 164 ? 9.367 -12.617 -15.945 1 97.06 164 ILE B O 1
ATOM 2967 N N . LYS B 1 165 ? 10.617 -11.102 -14.867 1 98 165 LYS B N 1
ATOM 2968 C CA . LYS B 1 165 ? 10.367 -10.062 -15.859 1 98 165 LYS B CA 1
ATOM 2969 C C . LYS B 1 165 ? 10.789 -10.516 -17.25 1 98 165 LYS B C 1
ATOM 2971 O O . LYS B 1 165 ? 10.094 -10.258 -18.234 1 98 165 LYS B O 1
ATOM 2976 N N . ALA B 1 166 ? 11.953 -11.141 -17.297 1 97.62 166 ALA B N 1
ATOM 2977 C CA . ALA B 1 166 ? 12.445 -11.656 -18.562 1 97.62 166 ALA B CA 1
ATOM 2978 C C . ALA B 1 166 ? 11.523 -12.742 -19.109 1 97.62 166 ALA B C 1
ATOM 2980 O O . ALA B 1 166 ? 11.211 -12.758 -20.312 1 97.62 166 ALA B O 1
ATOM 2981 N N . ILE B 1 167 ? 11.055 -13.625 -18.281 1 97.56 167 ILE B N 1
ATOM 2982 C CA . ILE B 1 167 ? 10.211 -14.758 -18.672 1 97.56 167 ILE B CA 1
ATOM 2983 C C . ILE B 1 167 ? 8.898 -14.242 -19.266 1 97.56 167 ILE B C 1
ATOM 2985 O O . ILE B 1 167 ? 8.414 -14.773 -20.266 1 97.56 167 ILE B O 1
ATOM 2989 N N . VAL B 1 168 ? 8.367 -13.172 -18.641 1 98.12 168 VAL B N 1
ATOM 2990 C CA . VAL B 1 168 ? 7.047 -12.727 -19.078 1 98.12 168 VAL B CA 1
ATOM 2991 C C . VAL B 1 168 ? 7.195 -11.57 -20.062 1 98.12 168 VAL B C 1
ATOM 2993 O O . VAL B 1 168 ? 6.203 -10.953 -20.469 1 98.12 168 VAL B O 1
ATOM 2996 N N . HIS B 1 169 ? 8.391 -11.156 -20.422 1 98.19 169 HIS B N 1
ATOM 2997 C CA . HIS B 1 169 ? 8.711 -10.133 -21.422 1 98.19 169 HIS B CA 1
ATOM 2998 C C . HIS B 1 169 ? 8.203 -8.766 -20.969 1 98.19 169 HIS B C 1
ATOM 3000 O O . HIS B 1 169 ? 7.605 -8.031 -21.766 1 98.19 169 HIS B O 1
ATOM 3006 N N . ALA B 1 170 ? 8.383 -8.484 -19.75 1 98.12 170 ALA B N 1
ATOM 3007 C CA . ALA B 1 170 ? 7.973 -7.18 -19.234 1 98.12 170 ALA B CA 1
ATOM 3008 C C . ALA B 1 170 ? 8.906 -6.078 -19.75 1 98.12 170 ALA B C 1
ATOM 3010 O O . ALA B 1 170 ? 10.117 -6.27 -19.812 1 98.12 170 ALA B O 1
ATOM 3011 N N . PRO B 1 171 ? 8.352 -4.895 -20.062 1 97.62 171 PRO B N 1
ATOM 3012 C CA . PRO B 1 171 ? 9.195 -3.775 -20.484 1 97.62 171 PRO B CA 1
ATOM 3013 C C . PRO B 1 171 ? 10.18 -3.336 -19.406 1 97.62 171 PRO B C 1
ATOM 3015 O O . PRO B 1 171 ? 9.898 -3.496 -18.219 1 97.62 171 PRO B O 1
ATOM 3018 N N . GLU B 1 172 ? 11.258 -2.652 -19.781 1 95.12 172 GLU B N 1
ATOM 3019 C CA . GLU B 1 172 ? 12.359 -2.299 -18.891 1 95.12 172 GLU B CA 1
ATOM 3020 C C . GLU B 1 172 ? 11.93 -1.253 -17.859 1 95.12 172 GLU B C 1
ATOM 3022 O O . GLU B 1 172 ? 12.445 -1.224 -16.75 1 95.12 172 GLU B O 1
ATOM 3027 N N . ASP B 1 173 ? 10.961 -0.447 -18.172 1 95.5 173 ASP B N 1
ATOM 3028 C CA . ASP B 1 173 ? 10.57 0.649 -17.281 1 95.5 173 ASP B CA 1
ATOM 3029 C C . ASP B 1 173 ? 9.477 0.213 -16.312 1 95.5 173 ASP B C 1
ATOM 3031 O O . ASP B 1 173 ? 8.883 1.045 -15.625 1 95.5 173 ASP B O 1
ATOM 3035 N N . TYR B 1 174 ? 9.211 -1.063 -16.328 1 97.75 174 TYR B N 1
ATOM 3036 C CA . TYR B 1 174 ? 8.242 -1.613 -15.375 1 97.75 174 TYR B CA 1
ATOM 3037 C C . TYR B 1 174 ? 8.938 -2.521 -14.359 1 97.75 174 TYR B C 1
ATOM 3039 O O . TYR B 1 174 ? 9.859 -3.262 -14.711 1 97.75 174 TYR B O 1
ATOM 3047 N N . GLU B 1 175 ? 8.484 -2.406 -13.156 1 97.81 175 GLU B N 1
ATOM 3048 C CA . GLU B 1 175 ? 8.906 -3.281 -12.07 1 97.81 175 GLU B CA 1
ATOM 3049 C C . GLU B 1 175 ? 7.742 -4.137 -11.57 1 97.81 175 GLU B C 1
ATOM 3051 O O . GLU B 1 175 ? 6.578 -3.777 -11.75 1 97.81 175 GLU B O 1
ATOM 3056 N N . MET B 1 176 ? 8.016 -5.262 -11.031 1 97.62 176 MET B N 1
ATOM 3057 C CA . MET B 1 176 ? 6.988 -6.156 -10.5 1 97.62 176 MET B CA 1
ATOM 3058 C C . MET B 1 176 ? 6.793 -5.938 -9.008 1 97.62 176 MET B C 1
ATOM 3060 O O . MET B 1 176 ? 7.766 -5.75 -8.273 1 97.62 176 MET B O 1
ATOM 3064 N N . ALA B 1 177 ? 5.605 -5.945 -8.578 1 97.94 177 ALA B N 1
ATOM 3065 C CA . ALA B 1 177 ? 5.32 -5.766 -7.16 1 97.94 177 ALA B CA 1
ATOM 3066 C C . ALA B 1 177 ? 5.469 -7.086 -6.402 1 97.94 177 ALA B C 1
ATOM 3068 O O . ALA B 1 177 ? 6.191 -7.156 -5.406 1 97.94 177 ALA B O 1
ATOM 3069 N N . CYS B 1 178 ? 4.844 -8.117 -6.895 1 97.06 178 CYS B N 1
ATOM 3070 C CA . CYS B 1 178 ? 4.785 -9.398 -6.203 1 97.06 178 CYS B CA 1
ATOM 3071 C C . CYS B 1 178 ? 4.207 -10.477 -7.109 1 97.06 178 CYS B C 1
ATOM 3073 O O . CYS B 1 178 ? 3.793 -10.195 -8.234 1 97.06 178 CYS B O 1
ATOM 3075 N N . LEU B 1 179 ? 4.355 -11.703 -6.68 1 96.31 179 LEU B N 1
ATOM 3076 C CA . LEU B 1 179 ? 3.584 -12.82 -7.203 1 96.31 179 LEU B CA 1
ATOM 3077 C C . LEU B 1 179 ? 2.324 -13.055 -6.371 1 96.31 179 LEU B C 1
ATOM 3079 O O . LEU B 1 179 ? 2.398 -13.578 -5.258 1 96.31 179 LEU B O 1
ATOM 3083 N N . LEU B 1 180 ? 1.195 -12.625 -6.941 1 97 180 LEU B N 1
ATOM 3084 C CA . LEU B 1 180 ? -0.072 -12.664 -6.223 1 97 180 LEU B CA 1
ATOM 3085 C C . LEU B 1 180 ? -0.906 -13.867 -6.664 1 97 180 LEU B C 1
ATOM 3087 O O . LEU B 1 180 ? -1.312 -13.945 -7.824 1 97 180 LEU B O 1
ATOM 3091 N N . THR B 1 181 ? -1.155 -14.734 -5.73 1 94.62 181 THR B N 1
ATOM 3092 C CA . THR B 1 181 ? -2.014 -15.883 -5.988 1 94.62 181 THR B CA 1
ATOM 3093 C C . THR B 1 181 ? -3.391 -15.68 -5.363 1 94.62 181 THR B C 1
ATOM 3095 O O . THR B 1 181 ? -3.5 -15.352 -4.18 1 94.62 181 THR B O 1
ATOM 3098 N N . ILE B 1 182 ? -4.359 -15.914 -6.16 1 95.38 182 ILE B N 1
ATOM 3099 C CA . ILE B 1 182 ? -5.742 -15.773 -5.711 1 95.38 182 ILE B CA 1
ATOM 3100 C C . ILE B 1 182 ? -6.531 -17.031 -6.078 1 95.38 182 ILE B C 1
ATOM 3102 O O . ILE B 1 182 ? -6.34 -17.594 -7.156 1 95.38 182 ILE B O 1
ATOM 3106 N N . GLY B 1 183 ? -7.473 -17.438 -5.215 1 95 183 GLY B N 1
ATOM 3107 C CA . GLY B 1 183 ? -8.328 -18.594 -5.445 1 95 183 GLY B CA 1
ATOM 3108 C C . GLY B 1 183 ? -9.359 -18.797 -4.352 1 95 183 GLY B C 1
ATOM 3109 O O . GLY B 1 183 ? -9.312 -18.125 -3.316 1 95 183 GLY B O 1
ATOM 3110 N N . TYR B 1 184 ? -10.266 -19.703 -4.648 1 95.62 184 TYR B N 1
ATOM 3111 C CA . TYR B 1 184 ? -11.219 -20.062 -3.607 1 95.62 184 TYR B CA 1
ATOM 3112 C C . TYR B 1 184 ? -10.539 -20.875 -2.512 1 95.62 184 TYR B C 1
ATOM 3114 O O . TYR B 1 184 ? -9.812 -21.828 -2.799 1 95.62 184 TYR B O 1
ATOM 3122 N N . PRO B 1 185 ? -10.742 -20.484 -1.269 1 93.94 185 PRO B N 1
ATOM 3123 C CA . PRO B 1 185 ? -10.133 -21.25 -0.185 1 93.94 185 PRO B CA 1
ATOM 3124 C C . PRO B 1 185 ? -10.602 -22.703 -0.161 1 93.94 185 PRO B C 1
ATOM 3126 O O . PRO B 1 185 ? -11.766 -22.984 -0.46 1 93.94 185 PRO B O 1
ATOM 3129 N N . ALA B 1 186 ? -9.711 -23.562 0.225 1 92.62 186 ALA B N 1
ATOM 3130 C CA . ALA B 1 186 ? -10.094 -24.953 0.493 1 92.62 186 ALA B CA 1
ATOM 3131 C C . ALA B 1 186 ? -11.039 -25.031 1.691 1 92.62 186 ALA B C 1
ATOM 3133 O O . ALA B 1 186 ? -11.07 -24.125 2.527 1 92.62 186 ALA B O 1
ATOM 3134 N N . GLU B 1 187 ? -11.883 -26.031 1.804 1 91.19 187 GLU B N 1
ATOM 3135 C CA . GLU B 1 187 ? -12.844 -26.203 2.889 1 91.19 187 GLU B CA 1
ATOM 3136 C C . GLU B 1 187 ? -12.148 -26.156 4.25 1 91.19 187 GLU B C 1
ATOM 3138 O O . GLU B 1 187 ? -12.68 -25.594 5.203 1 91.19 187 GLU B O 1
ATOM 3143 N N . ASN B 1 188 ? -10.953 -26.656 4.414 1 90.06 188 ASN B N 1
ATOM 3144 C CA . ASN B 1 188 ? -10.211 -26.688 5.668 1 90.06 188 ASN B CA 1
ATOM 3145 C C . ASN B 1 188 ? -8.914 -25.875 5.57 1 90.06 188 ASN B C 1
ATOM 3147 O O . ASN B 1 188 ? -7.891 -26.266 6.133 1 90.06 188 ASN B O 1
ATOM 3151 N N . ALA B 1 189 ? -9.125 -24.797 4.871 1 88.94 189 ALA B N 1
ATOM 3152 C CA . ALA B 1 189 ? -7.93 -23.984 4.73 1 88.94 189 ALA B CA 1
ATOM 3153 C C . ALA B 1 189 ? -7.426 -23.516 6.094 1 88.94 189 ALA B C 1
ATOM 3155 O O . ALA B 1 189 ? -8.219 -23.125 6.961 1 88.94 189 ALA B O 1
ATOM 3156 N N . PHE B 1 190 ? -6.172 -23.562 6.277 1 86 190 PHE B N 1
ATOM 3157 C CA . PHE B 1 190 ? -5.543 -23.094 7.508 1 86 190 PHE B CA 1
ATOM 3158 C C . PHE B 1 190 ? -5.605 -21.578 7.613 1 86 190 PHE B C 1
ATOM 3160 O O . PHE B 1 190 ? -5.309 -20.875 6.645 1 86 190 PHE B O 1
ATOM 3167 N N . LEU B 1 191 ? -6.023 -21.125 8.75 1 85 191 LEU B N 1
ATOM 3168 C CA . LEU B 1 191 ? -6.047 -19.688 9.039 1 85 191 LEU B CA 1
ATOM 3169 C C . LEU B 1 191 ? -5.055 -19.328 10.141 1 85 191 LEU B C 1
ATOM 3171 O O . LEU B 1 191 ? -5.242 -19.719 11.297 1 85 191 LEU B O 1
ATOM 3175 N N . PRO B 1 192 ? -4.07 -18.609 9.734 1 78.62 192 PRO B N 1
ATOM 3176 C CA . PRO B 1 192 ? -3.109 -18.234 10.766 1 78.62 192 PRO B CA 1
ATOM 3177 C C . PRO B 1 192 ? -3.727 -17.344 11.852 1 78.62 192 PRO B C 1
ATOM 3179 O O . PRO B 1 192 ? -4.578 -16.5 11.555 1 78.62 192 PRO B O 1
ATOM 3182 N N . LYS B 1 193 ? -3.314 -17.656 13.07 1 80.25 193 LYS B N 1
ATOM 3183 C CA . LYS B 1 193 ? -3.729 -16.766 14.148 1 80.25 193 LYS B CA 1
ATOM 3184 C C . LYS B 1 193 ? -3.057 -15.406 14.031 1 80.25 193 LYS B C 1
ATOM 3186 O O . LYS B 1 193 ? -1.875 -15.312 13.695 1 80.25 193 LYS B O 1
ATOM 3191 N N . GLN B 1 194 ? -3.855 -14.383 14.234 1 80.06 194 GLN B N 1
ATOM 3192 C CA . GLN B 1 194 ? -3.311 -13.031 14.148 1 80.06 194 GLN B CA 1
ATOM 3193 C C . GLN B 1 194 ? -3.129 -12.422 15.531 1 80.06 194 GLN B C 1
ATOM 3195 O O . GLN B 1 194 ? -3.982 -12.586 16.406 1 80.06 194 GLN B O 1
ATOM 3200 N N . LYS B 1 195 ? -1.971 -11.781 15.68 1 82.06 195 LYS B N 1
ATOM 3201 C CA . LYS B 1 195 ? -1.727 -11.023 16.906 1 82.06 195 LYS B CA 1
ATOM 3202 C C . LYS B 1 195 ? -2.783 -9.945 17.109 1 82.06 195 LYS B C 1
ATOM 3204 O O . LYS B 1 195 ? -3.137 -9.234 16.156 1 82.06 195 LYS B O 1
ATOM 3209 N N . ALA B 1 196 ? -3.301 -9.93 18.312 1 84.75 196 ALA B N 1
ATOM 3210 C CA . ALA B 1 196 ? -4.234 -8.859 18.641 1 84.75 196 ALA B CA 1
ATOM 3211 C C . ALA B 1 196 ? -3.496 -7.559 18.938 1 84.75 196 ALA B C 1
ATOM 3213 O O . ALA B 1 196 ? -2.535 -7.543 19.719 1 84.75 196 ALA B O 1
ATOM 3214 N N . ILE B 1 197 ? -3.883 -6.539 18.266 1 90.25 197 ILE B N 1
ATOM 3215 C CA . ILE B 1 197 ? -3.246 -5.242 18.469 1 90.25 197 ILE B CA 1
ATOM 3216 C C . ILE B 1 197 ? -4.266 -4.246 19.016 1 90.25 197 ILE B C 1
ATOM 3218 O O . ILE B 1 197 ? -5.379 -4.137 18.5 1 90.25 197 ILE B O 1
ATOM 3222 N N . ASP B 1 198 ? -3.869 -3.584 20.094 1 94.12 198 ASP B N 1
ATOM 3223 C CA . ASP B 1 198 ? -4.66 -2.479 20.625 1 94.12 198 ASP B CA 1
ATOM 3224 C C . ASP B 1 198 ? -4.305 -1.165 19.938 1 94.12 198 ASP B C 1
ATOM 3226 O O . ASP B 1 198 ? -3.258 -0.573 20.219 1 94.12 198 ASP B O 1
ATOM 3230 N N . THR B 1 199 ? -5.168 -0.728 19.141 1 95.44 199 THR B N 1
ATOM 3231 C CA . THR B 1 199 ? -4.949 0.466 18.328 1 95.44 199 THR B CA 1
ATOM 3232 C C . THR B 1 199 ? -4.582 1.656 19.203 1 95.44 199 THR B C 1
ATOM 3234 O O . THR B 1 199 ? -3.727 2.465 18.844 1 95.44 199 THR B O 1
ATOM 3237 N N . GLU B 1 200 ? -5.16 1.771 20.344 1 96.31 200 GLU B N 1
ATOM 3238 C CA . GLU B 1 200 ? -4.965 2.926 21.219 1 96.31 200 GLU B CA 1
ATOM 3239 C C . GLU B 1 200 ? -3.514 3.029 21.672 1 96.31 200 GLU B C 1
ATOM 3241 O O . GLU B 1 200 ? -2.986 4.133 21.844 1 96.31 200 GLU B O 1
ATOM 3246 N N . THR B 1 201 ? -2.891 1.923 21.828 1 96.75 201 THR B N 1
ATOM 3247 C CA . THR B 1 201 ? -1.523 1.915 22.344 1 96.75 201 THR B CA 1
ATOM 3248 C C . THR B 1 201 ? -0.539 2.326 21.25 1 96.75 201 THR B C 1
ATOM 3250 O O . THR B 1 201 ? 0.643 2.547 21.516 1 96.75 201 THR B O 1
ATOM 3253 N N . ARG B 1 202 ? -1.03 2.438 20.031 1 97.62 202 ARG B N 1
ATOM 3254 C CA . ARG B 1 202 ? -0.164 2.752 18.891 1 97.62 202 ARG B CA 1
ATOM 3255 C C . ARG B 1 202 ? -0.359 4.195 18.438 1 97.62 202 ARG B C 1
ATOM 3257 O O . ARG B 1 202 ? 0.227 4.621 17.438 1 97.62 202 ARG B O 1
ATOM 3264 N N . ILE B 1 203 ? -1.196 4.93 19.188 1 98.31 203 ILE B N 1
ATOM 3265 C CA . ILE B 1 203 ? -1.492 6.32 18.859 1 98.31 203 ILE B CA 1
ATOM 3266 C C . ILE B 1 203 ? -0.74 7.25 19.812 1 98.31 203 ILE B C 1
ATOM 3268 O O . ILE B 1 203 ? -0.833 7.102 21.031 1 98.31 203 ILE B O 1
ATOM 3272 N N . HIS B 1 204 ? 0.017 8.164 19.234 1 98.44 204 HIS B N 1
ATOM 3273 C CA . HIS B 1 204 ? 0.718 9.211 19.969 1 98.44 204 HIS B CA 1
ATOM 3274 C C . HIS B 1 204 ? 0.16 10.586 19.625 1 98.44 204 HIS B C 1
ATOM 3276 O O . HIS B 1 204 ? 0.072 10.961 18.453 1 98.44 204 HIS B O 1
ATOM 3282 N N . ARG B 1 205 ? -0.161 11.328 20.625 1 97.12 205 ARG B N 1
ATOM 3283 C CA . ARG B 1 205 ? -0.76 12.648 20.422 1 97.12 205 ARG B CA 1
ATOM 3284 C C . ARG B 1 205 ? 0.311 13.727 20.312 1 97.12 205 ARG B C 1
ATOM 3286 O O . ARG B 1 205 ? 1.086 13.93 21.25 1 97.12 205 ARG B O 1
ATOM 3293 N N . ASN B 1 206 ? 0.416 14.352 19.203 1 95.5 206 ASN B N 1
ATOM 3294 C CA . ASN B 1 206 ? 1.296 15.469 18.859 1 95.5 206 ASN B CA 1
ATOM 3295 C C . ASN B 1 206 ? 2.746 15.008 18.719 1 95.5 206 ASN B C 1
ATOM 3297 O O . ASN B 1 206 ? 3.396 15.297 17.703 1 95.5 206 ASN B O 1
ATOM 3301 N N . ILE B 1 207 ? 3.209 14.328 19.688 1 95.12 207 ILE B N 1
ATOM 3302 C CA . ILE B 1 207 ? 4.574 13.812 19.672 1 95.12 207 ILE B CA 1
ATOM 3303 C C . ILE B 1 207 ? 4.586 12.359 20.109 1 95.12 207 ILE B C 1
ATOM 3305 O O . ILE B 1 207 ? 3.648 11.891 20.766 1 95.12 207 ILE B O 1
ATOM 3309 N N . TRP B 1 208 ? 5.637 11.664 19.703 1 96.06 208 TRP B N 1
ATOM 3310 C CA . TRP B 1 208 ? 5.812 10.273 20.094 1 96.06 208 TRP B CA 1
ATOM 3311 C C . TRP B 1 208 ? 6.164 10.172 21.578 1 96.06 208 TRP B C 1
ATOM 3313 O O . TRP B 1 208 ? 7.082 10.844 22.062 1 96.06 208 TRP B O 1
#

InterPro domains:
  IPR000415 Nitroreductase-like [G3DSA:3.40.109.10] (1-204)
  IPR000415 Nitroreductase-like [SSF55469] (1-208)
  IPR029479 Nitroreductase [PF00881] (8-184)
  IPR050627 Nitroreductase/BluB [PTHR23026] (2-193)

Sequence (416 aa):
MEFYEVLERRRTIRDFSGREVGDEILRRVIGAAFKAPTNDHLRQLEFVVVRGREDIARTIAPLAQNMEKFKTLVAEADESGDRDKMAMFADALPKQQKMLMESGLLIIPFFRQLTWPLLKPAEQSSLNYFASAWCAVENMLLAATAEGLGAVFHIPVSDEADRIKAIVHAPEDYEMACLLTIGYPAENAFLPKQKAIDTETRIHRNIWMEFYEVLERRRTIRDFSGREVGDEILRRVIGAAFKAPTNDHLRQLEFVVVRGREDIARTIAPLAQNMEKFKTLVAEADESGDRDKMAMFADALPKQQKMLMESGLLIIPFFRQLTWPLLKPAEQSSLNYFASAWCAVENMLLAATAEGLGAVFHIPVSDEADRIKAIVHAPEDYEMACLLTIGYPAENAFLPKQKAIDTETRIHRNIW

Radius of gyration: 21.9 Å; Cα contacts (8 Å, |Δi|>4): 731; chains: 2; bounding box: 50×62×44 Å

Solvent-accessible surface area (backbone atoms only — not comparable to full-atom values): 21732 Å² total; per-residue (Å²): 99,44,36,69,55,28,47,72,64,43,54,68,33,71,38,49,27,88,58,80,77,51,68,69,60,50,48,52,20,56,44,35,27,73,51,36,68,41,83,80,65,66,66,61,54,37,31,33,38,27,58,44,50,70,54,37,44,64,55,49,45,53,56,58,53,50,50,53,48,48,50,49,47,45,62,66,57,48,73,79,64,62,60,62,65,52,44,52,54,57,48,47,49,56,46,48,53,48,36,58,36,59,30,43,30,38,38,34,47,27,28,49,50,67,104,32,57,81,65,55,30,86,39,64,56,45,42,34,49,60,42,23,47,28,20,12,48,40,35,25,51,40,38,30,31,57,71,65,30,28,33,39,70,44,63,43,51,81,63,32,53,64,53,34,35,60,73,26,53,52,59,87,54,45,44,72,68,35,48,34,31,44,28,33,52,27,96,80,43,65,70,76,86,72,78,84,75,64,57,72,82,32,54,22,73,62,36,93,98,44,36,70,55,29,47,71,64,42,55,69,31,72,39,50,27,89,57,80,79,52,68,68,58,51,49,52,22,56,42,36,26,72,51,34,68,42,83,80,66,66,66,60,55,39,31,34,37,28,58,44,48,67,55,36,44,63,53,50,44,54,57,57,53,49,49,51,48,48,52,50,45,45,63,66,58,52,70,83,64,70,58,59,67,52,44,49,54,56,50,44,48,54,49,48,54,50,36,59,34,63,31,43,32,37,38,34,45,27,29,48,50,66,103,32,57,83,64,53,29,88,40,64,55,45,43,34,50,58,43,23,47,27,20,12,49,39,35,24,51,40,38,29,31,57,72,64,29,28,33,41,72,45,64,43,51,82,63,33,52,64,52,35,34,59,72,27,52,52,59,88,54,45,44,73,68,34,47,33,32,43,27,32,53,27,96,79,42,65,71,77,86,74,78,87,75,65,57,73,81,34,54,22,72,62,37,93

pLDDT: mean 87.52, std 15.12, range [44.97, 98.88]

Foldseek 3Di:
DDLVVLVVQQAAFLAFDQDDDDPVLVCQLLVLLLVFDAPVNPSQKDKDKDFALVRQCLLQVVLVVVLVVVLVVCVVPPPVPPVVVSVVSNVVSVSNSVSSRRLRIKMWMKWFQPPDDCVDDPDPVSCRRVVSNVSSVVSSSSSLSVVQKHKDWAADDDCSFVVSCVSVVPDPRMGTNTTMGMHHHDPPTDGDDDDDDDPVVVDDDPHD/DDQVVLVVQQAAFLAFDQDDDDPVLVCQLLVLLLVFDAPVNPSAKDKDKDFALVRQCLLQVVLVVVLVVLVVVCVVPCPVPPCPVNVVVSVVSVSNSVSSRRLRIKMWMKWFQPPDDCVDDPDPVSCRRVVSNVSSVVSSSSSLSVVQKHKDWAADDDCSFVVSCVSVVPDPRMGTNTTMGMHHHDPPTDGDDDDDDDPVVVDDDPHD

Secondary structure (DSSP, 8-state):
-BHHHHHHH--B---B-SPPPPHHHHHHHHHHHTTS--SSS---EEEEEEESHHHHHHHTHHHHHHHHHHHHHHHHH--S--HHHHHHHHHHHHHHHHHHHHTSEEEEEEEE--SS-TTS-SSGGGGHHHHHHHHHHHHHHHHHHHTT-EEEEE---TTHHHHHHHHTT--TTEEE--EEEEEPBPTT----------GGGGEEES--/-BHHHHHHH--B---B-SPPPPHHHHHHHHHHHTTS--SSS---EEEEEEESHHHHHHHTHHHHHHHHHHHHHHHHH--S--HHHHHHHHHHHHHHHHHHHHSSEEEEEEEE--SS-TTS-SSGGGGHHHHHHHHHHHHHHHHHHHTT-EEEEE---TTHHHHHHHHTT--TTEEE--EEEEEPBPTT----------GGGGEEES--

Nearest PDB structures (foldseek):
  3eo8-assembly3_E  TM=7.536E-01  e=5.860E-13  Clostridioides difficile 630
  2i7h-assembly1_A  TM=7.807E-01  e=1.636E-11  Bacillus cereus
  4xoo-assembly2_C  TM=7.910E-01  e=2.934E-11  Mycobacterium tuberculosis H37Rv
  4xoq-assembly2_D  TM=7.906E-01  e=2.016E-10  Mycobacterium tuberculosis H37Rv
  4xoo-assembly1_B  TM=7.330E-01  e=1.000E-10  Mycobacterium tuberculosis H37Rv

Organism: NCBI:txid28139